Protein AF-A0A2C6L4N3-F1 (afdb_monomer)

InterPro domains:
  IPR008258 Transglycosylase SLT domain 1 [PF01464] (182-303)
  IPR011055 Duplicated hybrid motif [G3DSA:2.70.70.10] (320-445)
  IPR011055 Duplicated hybrid motif [SSF51261] (264-444)
  IPR016047 M23ase, beta-sheet core domain [PF01551] (345-440)
  IPR023346 Lysozyme-like domain superfamily [SSF53955] (172-316)
  IPR050570 Bacterial cell wall metabolism enzyme [PTHR21666] (114-444)

Sequence (445 aa):
MADYYGSDVKLINKWGDIYAPVLFKASQKPNKNLLQNESWLTKNLGQTADDLKPYFYYKKSRIIYHTEDGEDEIYEIYLLTEADTIRGHYIFEYEWVTEDKVTYEKLVNRRLIKKWDRLEEFLQKYLTLPNKKETTTARQMVFEAGQGFTAKKQWFEWLQNKFGSSYYWVSSAMVPAELKPYFLEAEEKYGIPWWFLAAVAMKESSFNPEASGFDGTGSFGLMQILPENWQKYSVILGFDPVADKDNPRAQILVGAYMLSSYGIRVDWESNKWREESLLMLVAYNAGAGKIGDRGTEEYVKKNYAEPIWEYAEQFKNPVIWPVPGYTTITSGFGMRVHSILGVEKFHYGIDIAAPEGAPVVSVSGGVAYAEYEEDGFGKYVIVKDGIYEYYYAHLSEIEIKDGQKVTPGTVIGRAGSTGRSTGSHLHLGIKPIGGNWIDPLQVLK

Foldseek 3Di:
DAAPVRPVVVQFDFLLLLQLVLLLLVLQDPDLCQVVPPVSSVVSSVVSCVLFGKDWDKDKWWKWFQDPVGDIDIDIGIHTQWMDGQQATKGWDWDWDDDPRIITTDTDDIDGPTGRPSVLVVCVVRPPAPDPVSSVVSSLSSVVSSVCVNVVHPSSVVSSCPPDDDDPPAALLQQPLVLQVLLVVLCVVQVDHSLLLQLQLCLQRSQQQQAFDDPPQGQGGSNSHGLVLLVPQLVVVPHDSPPCSSPSSSVSNSNSCQLSVLVQDAPPPDPCSLVSCLLSQLCSPVNNVCRVVPVSSVVCVPPPSVSSVSSSVNSVWQFADFFPPFDDWPDFFAWDQDPPPRDIDGQLFTWTDDAWFGFTWGRTWAFKAWDADAQPQGTWIWGCSNFKTKIWGQFPFAPDHGRDTHHTGHGGGTWHHGHPGPTTTTTIWMATVVGGTDTCVVVND

pLDDT: mean 82.53, std 15.8, range [28.36, 98.5]

Solvent-accessible surface area (backbone atoms only — not comparable to full-atom values): 23855 Å² total; per-residue (Å²): 140,64,34,74,86,48,64,55,72,78,55,55,81,52,70,14,63,36,50,28,55,46,41,53,49,45,33,77,43,94,57,91,56,47,85,75,33,62,70,58,41,54,53,44,44,52,50,40,40,66,76,54,56,57,46,79,42,70,44,84,50,52,40,37,38,58,45,96,88,71,62,66,48,77,44,82,42,34,41,58,39,36,37,46,26,53,76,22,32,37,42,44,41,68,45,82,45,73,58,95,53,38,36,33,68,43,80,75,47,78,46,77,79,43,73,28,54,62,40,48,53,50,45,61,74,66,38,97,58,96,45,70,69,51,46,54,50,53,53,51,51,26,53,54,38,8,49,24,50,67,71,69,43,84,47,67,64,61,49,68,47,72,73,61,84,76,101,76,87,60,40,44,25,73,51,54,74,88,50,48,65,40,33,48,52,32,18,75,74,52,76,49,56,34,30,49,54,49,13,46,17,42,71,57,28,68,67,31,39,84,31,67,49,85,85,77,72,56,14,30,16,24,48,44,46,37,56,73,56,40,59,55,42,28,48,76,72,72,41,50,64,72,84,38,59,66,34,58,55,53,34,46,41,39,43,42,48,55,52,46,71,72,72,64,76,55,55,80,87,50,98,51,28,65,73,47,40,43,58,42,49,33,24,68,76,72,34,64,90,43,62,89,39,65,72,57,48,55,49,37,41,70,76,50,42,50,62,28,51,55,34,16,61,29,32,59,51,71,61,44,80,40,36,81,96,43,83,51,68,78,40,67,52,41,82,39,71,31,92,88,76,78,41,81,40,76,34,62,19,33,32,33,49,33,58,67,67,38,59,26,25,33,33,48,48,28,42,28,36,70,50,77,34,73,89,45,48,9,35,28,37,41,35,39,28,59,43,37,38,39,36,44,19,14,22,68,44,75,66,62,53,73,72,34,76,42,45,49,66,36,66,45,26,17,18,9,46,30,35,71,52,97,55,44,18,34,37,38,27,27,22,43,70,97,56,64,67,41,57,40,71,78,67,73,107

Radius of gyration: 27.01 Å; Cα contacts (8 Å, |Δi|>4): 881; chains: 1; bounding box: 79×55×75 Å

Organism: NCBI:txid1383067

Nearest PDB structures (foldseek):
  6muk-assembly1_A  TM=8.679E-01  e=2.471E-09  Neisseria gonorrhoeae FA 1090
  3slu-assembly1_A  TM=8.690E-01  e=2.731E-09  Neisseria meningitidis ATCC 13091
  3slu-assembly2_B  TM=8.627E-01  e=3.335E-09  Neisseria meningitidis ATCC 13091
  4qpb-assembly1_A  TM=9.068E-01  e=3.490E-08  Staphylococcus simulans
  4rny-assembly1_A  TM=8.095E-01  e=2.216E-07  Helicobacter pylori 26695

Structure (mmCIF, N/CA/C/O backbone):
data_AF-A0A2C6L4N3-F1
#
_entry.id   AF-A0A2C6L4N3-F1
#
loop_
_atom_site.group_PDB
_atom_site.id
_atom_site.type_symbol
_atom_site.label_atom_id
_atom_site.label_alt_id
_atom_site.label_comp_id
_atom_site.label_asym_id
_atom_site.label_entity_id
_atom_site.label_seq_id
_atom_site.pdbx_PDB_ins_code
_atom_site.Cartn_x
_atom_site.Cartn_y
_atom_site.Cartn_z
_atom_site.occupancy
_atom_site.B_iso_or_equiv
_atom_site.auth_seq_id
_atom_site.auth_comp_id
_atom_site.auth_asym_id
_atom_site.auth_atom_id
_atom_site.pdbx_PDB_model_num
ATOM 1 N N . MET A 1 1 ? 23.765 13.898 -24.738 1.00 66.44 1 MET A N 1
ATOM 2 C CA . MET A 1 1 ? 24.658 12.733 -24.572 1.00 66.44 1 MET A CA 1
ATOM 3 C C . MET A 1 1 ? 23.878 11.712 -23.779 1.00 66.44 1 MET A C 1
ATOM 5 O O . MET A 1 1 ? 23.200 12.129 -22.848 1.00 66.44 1 MET A O 1
ATOM 9 N N . ALA A 1 2 ? 23.898 10.455 -24.203 1.00 78.50 2 ALA A N 1
ATOM 10 C CA . ALA A 1 2 ? 23.258 9.355 -23.497 1.00 78.50 2 ALA A CA 1
ATOM 11 C C . ALA A 1 2 ? 24.303 8.259 -23.302 1.00 78.50 2 ALA A C 1
ATOM 13 O O . ALA A 1 2 ? 25.109 8.021 -24.205 1.00 78.50 2 ALA A O 1
ATOM 14 N N . ASP A 1 3 ? 24.306 7.649 -22.126 1.00 87.12 3 ASP A N 1
ATOM 15 C CA . ASP A 1 3 ? 25.149 6.501 -21.823 1.00 87.12 3 ASP A CA 1
ATOM 16 C C . ASP A 1 3 ? 24.795 5.325 -22.735 1.00 87.12 3 ASP A C 1
ATOM 18 O O . ASP A 1 3 ? 23.624 4.962 -22.858 1.00 87.12 3 ASP A O 1
ATOM 22 N N . TYR A 1 4 ? 25.803 4.685 -23.326 1.00 86.75 4 TYR A N 1
ATOM 23 C CA . TYR A 1 4 ? 25.611 3.494 -24.155 1.00 86.75 4 TYR A CA 1
ATOM 24 C C . TYR A 1 4 ? 24.887 2.370 -23.397 1.00 86.75 4 TYR A C 1
ATOM 26 O O . TYR A 1 4 ? 24.051 1.674 -23.968 1.00 86.75 4 TYR A O 1
ATOM 34 N N . TYR A 1 5 ? 25.151 2.232 -22.093 1.00 82.50 5 TYR A N 1
ATOM 35 C CA . TYR A 1 5 ? 24.513 1.227 -21.238 1.00 82.50 5 TYR A CA 1
ATOM 36 C C . TYR A 1 5 ? 23.190 1.695 -20.602 1.00 82.50 5 TYR A C 1
ATOM 38 O O . TYR A 1 5 ? 22.555 0.929 -19.872 1.00 82.50 5 TYR A O 1
ATOM 46 N N . GLY A 1 6 ? 22.754 2.934 -20.858 1.00 81.94 6 GLY A N 1
ATOM 47 C CA . GLY A 1 6 ? 21.514 3.501 -20.319 1.00 81.94 6 GLY A CA 1
ATOM 48 C C . GLY A 1 6 ? 21.489 3.635 -18.791 1.00 81.94 6 GLY A C 1
ATOM 49 O O . GLY A 1 6 ? 20.414 3.632 -18.178 1.00 81.94 6 GLY A O 1
ATOM 50 N N . SER A 1 7 ? 22.657 3.705 -18.144 1.00 81.88 7 SER A N 1
ATOM 51 C CA . SER A 1 7 ? 22.767 3.839 -16.685 1.00 81.88 7 SER A CA 1
ATOM 52 C C . SER A 1 7 ? 22.272 5.200 -16.197 1.00 81.88 7 SER A C 1
ATOM 54 O O . SER A 1 7 ? 21.704 5.304 -15.109 1.00 81.88 7 SER A O 1
ATOM 56 N N . ASP A 1 8 ? 22.457 6.234 -17.014 1.00 85.56 8 ASP A N 1
ATOM 57 C CA . ASP A 1 8 ? 21.979 7.597 -16.793 1.00 85.56 8 ASP A CA 1
ATOM 58 C C . ASP A 1 8 ? 20.447 7.656 -16.716 1.00 85.56 8 ASP A C 1
ATOM 60 O O . ASP A 1 8 ? 19.910 8.212 -15.761 1.00 85.56 8 ASP A O 1
ATOM 64 N N . VAL A 1 9 ? 19.730 6.994 -17.631 1.00 81.62 9 VAL A N 1
ATOM 65 C CA . VAL A 1 9 ? 18.257 6.965 -17.687 1.00 81.62 9 VAL A CA 1
ATOM 66 C C . VAL A 1 9 ? 17.646 6.467 -16.376 1.00 81.62 9 VAL A C 1
ATOM 68 O O . VAL A 1 9 ? 16.656 7.021 -15.897 1.00 81.62 9 VAL A O 1
ATOM 71 N N . LYS A 1 10 ? 18.260 5.456 -15.751 1.00 78.69 10 LYS A N 1
ATOM 72 C CA . LYS A 1 10 ? 17.810 4.893 -14.464 1.00 78.69 10 LYS A CA 1
ATOM 73 C C . LYS A 1 10 ? 18.047 5.834 -13.277 1.00 78.69 10 LYS A C 1
ATOM 75 O O . LYS A 1 10 ? 17.458 5.642 -12.214 1.00 78.69 10 LYS A O 1
ATOM 80 N N . LEU A 1 11 ? 18.921 6.824 -13.440 1.00 84.50 11 LEU A N 1
ATOM 81 C CA . LEU A 1 11 ? 19.360 7.749 -12.399 1.00 84.50 11 LEU A CA 1
ATOM 82 C C . LEU A 1 11 ? 18.760 9.157 -12.539 1.00 84.50 11 LEU A C 1
ATOM 84 O O . LEU A 1 11 ? 18.946 9.985 -11.645 1.00 84.50 11 LEU A O 1
ATOM 88 N N . ILE A 1 12 ? 18.018 9.429 -13.616 1.00 86.38 12 ILE A N 1
ATOM 89 C CA . ILE A 1 12 ? 17.298 10.691 -13.806 1.00 86.38 12 ILE A CA 1
ATOM 90 C C . ILE A 1 12 ? 16.187 10.838 -12.755 1.00 86.38 12 ILE A C 1
ATOM 92 O O . ILE A 1 12 ? 15.504 9.880 -12.386 1.00 86.38 12 ILE A O 1
ATOM 96 N N . ASN A 1 13 ? 15.988 12.069 -12.281 1.00 83.75 13 ASN A N 1
ATOM 97 C CA . ASN A 1 13 ? 14.885 12.391 -11.382 1.00 83.75 13 ASN A CA 1
ATOM 98 C C . ASN A 1 13 ? 13.543 12.280 -12.106 1.00 83.75 13 ASN A C 1
ATOM 100 O O . ASN A 1 13 ? 13.348 12.833 -13.189 1.00 83.75 13 ASN A O 1
ATOM 104 N N . LYS A 1 14 ? 12.582 11.626 -11.461 1.00 80.81 14 LYS A N 1
ATOM 105 C C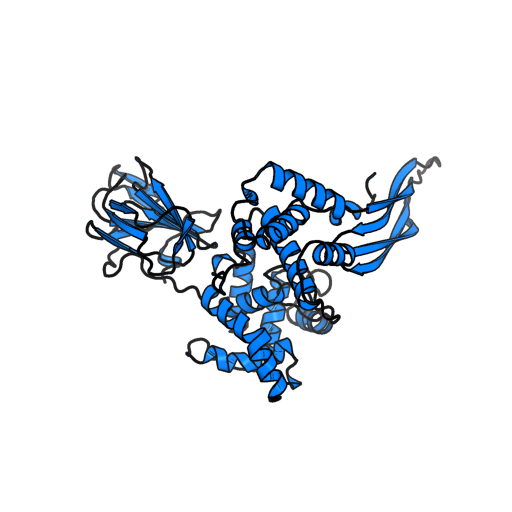A . LYS A 1 14 ? 11.181 11.632 -11.885 1.00 80.81 14 LYS A CA 1
ATOM 106 C C . LYS A 1 14 ? 10.510 12.910 -11.383 1.00 80.81 14 LYS A C 1
ATOM 108 O O . LYS A 1 14 ? 10.960 13.507 -10.409 1.00 80.81 14 LYS A O 1
ATOM 113 N N . TRP A 1 15 ? 9.387 13.309 -11.982 1.00 70.31 15 TRP A N 1
ATOM 114 C CA . TRP A 1 15 ? 8.635 14.475 -11.498 1.00 70.31 15 TRP A CA 1
ATOM 115 C C . TRP A 1 15 ? 8.272 14.359 -10.016 1.00 70.31 15 TRP A C 1
ATOM 117 O O . TRP A 1 15 ? 8.401 15.330 -9.277 1.00 70.31 15 TRP A O 1
ATOM 127 N N . GLY A 1 16 ? 7.914 13.162 -9.551 1.00 68.19 16 GLY A N 1
ATOM 128 C CA . GLY A 1 16 ? 7.649 12.934 -8.135 1.00 68.19 16 GLY A CA 1
ATOM 129 C C . GLY A 1 16 ? 8.839 13.233 -7.216 1.00 68.19 16 GLY A C 1
ATOM 130 O O . GLY A 1 16 ? 8.627 13.751 -6.122 1.00 68.19 16 GLY A O 1
ATOM 131 N N . ASP A 1 17 ? 10.072 13.001 -7.679 1.00 79.06 17 ASP A N 1
ATOM 132 C CA . ASP A 1 17 ? 11.297 13.300 -6.924 1.00 79.06 17 ASP A CA 1
ATOM 133 C C . ASP A 1 17 ? 11.487 14.820 -6.710 1.00 79.06 17 ASP A C 1
ATOM 135 O O . ASP A 1 17 ? 12.196 15.235 -5.797 1.00 79.06 17 ASP A O 1
ATOM 139 N N . ILE A 1 18 ? 10.839 15.656 -7.534 1.00 82.50 18 ILE A N 1
ATOM 140 C CA . ILE A 1 18 ? 10.858 17.126 -7.446 1.00 82.50 18 ILE A CA 1
ATOM 141 C C . ILE A 1 18 ? 9.619 17.663 -6.720 1.00 82.50 18 ILE A C 1
ATOM 143 O O . ILE A 1 18 ? 9.720 18.577 -5.902 1.00 82.50 18 ILE A O 1
ATOM 147 N N . TYR A 1 19 ? 8.444 17.091 -6.987 1.00 72.56 19 TYR A N 1
ATOM 148 C CA . TYR A 1 19 ? 7.189 17.521 -6.369 1.00 72.56 19 TYR A CA 1
ATOM 149 C C . TYR A 1 19 ? 7.135 17.195 -4.875 1.00 72.56 19 TYR A C 1
ATOM 151 O O . TYR A 1 19 ? 6.714 18.040 -4.084 1.00 72.56 19 TYR A O 1
ATOM 159 N N . ALA A 1 20 ? 7.576 16.002 -4.465 1.00 75.19 20 ALA A N 1
ATOM 160 C CA . ALA A 1 20 ? 7.476 15.575 -3.072 1.00 75.19 20 ALA A CA 1
ATOM 161 C C . ALA A 1 20 ? 8.205 16.518 -2.093 1.00 75.19 20 ALA A C 1
ATOM 163 O O . ALA A 1 20 ? 7.568 16.972 -1.138 1.00 75.19 20 ALA A O 1
ATOM 164 N N . PRO A 1 21 ? 9.471 16.922 -2.321 1.00 79.56 21 PRO A N 1
ATOM 165 C CA . PRO A 1 21 ? 10.143 17.876 -1.440 1.00 79.56 21 PRO A CA 1
ATOM 166 C C . PRO A 1 21 ? 9.466 19.255 -1.370 1.00 79.56 21 PRO A C 1
ATOM 168 O O . PRO A 1 21 ? 9.456 19.881 -0.307 1.00 79.56 21 PRO A O 1
ATOM 171 N N . VAL A 1 22 ? 8.859 19.731 -2.465 1.00 79.38 22 VAL A N 1
ATOM 172 C CA . VAL A 1 22 ? 8.103 20.999 -2.472 1.00 79.38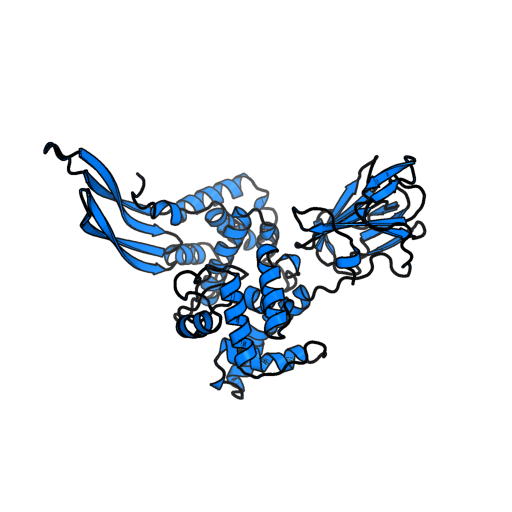 22 VAL A CA 1
ATOM 173 C C . VAL A 1 22 ? 6.857 20.903 -1.593 1.00 79.38 22 VAL A C 1
ATOM 175 O O . VAL A 1 22 ? 6.558 21.842 -0.852 1.00 79.38 22 VAL A O 1
ATOM 178 N N . LEU A 1 23 ? 6.168 19.759 -1.610 1.00 71.44 23 LEU A N 1
ATOM 179 C CA . LEU A 1 23 ? 5.036 19.500 -0.719 1.00 71.44 23 LEU A CA 1
ATOM 180 C C . LEU A 1 23 ? 5.471 19.473 0.746 1.00 71.44 23 LEU A C 1
ATOM 182 O O . LEU A 1 23 ? 4.836 20.122 1.576 1.00 71.44 23 LEU A O 1
ATOM 186 N N . PHE A 1 24 ? 6.591 18.813 1.058 1.00 71.94 24 PHE A N 1
ATOM 187 C CA . PHE A 1 24 ? 7.165 18.844 2.407 1.00 71.94 24 PHE A CA 1
ATOM 188 C C . PHE A 1 24 ? 7.450 20.272 2.864 1.00 71.94 24 PHE A C 1
ATOM 190 O O . PHE A 1 24 ? 7.026 20.679 3.948 1.00 71.94 24 PHE A O 1
ATOM 197 N N . LYS A 1 25 ? 8.092 21.071 2.011 1.00 76.06 25 LYS A N 1
ATOM 198 C CA . LYS A 1 25 ? 8.393 22.475 2.300 1.00 76.06 25 LYS A CA 1
ATOM 199 C C . LYS A 1 25 ? 7.128 23.310 2.525 1.00 76.06 25 LYS A C 1
ATOM 201 O O . LYS A 1 25 ? 7.126 24.169 3.405 1.00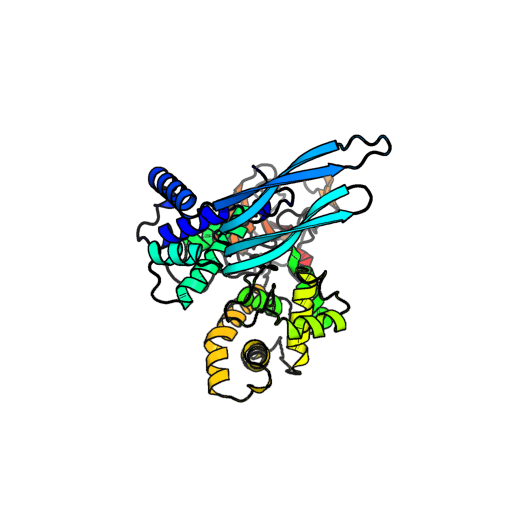 76.06 25 LYS A O 1
ATOM 206 N N . ALA A 1 26 ? 6.062 23.065 1.759 1.00 72.56 26 ALA A N 1
ATOM 207 C CA . ALA A 1 26 ? 4.769 23.725 1.945 1.00 72.56 26 ALA A CA 1
ATOM 208 C C . ALA A 1 26 ? 4.122 23.336 3.282 1.00 72.56 26 ALA A C 1
ATOM 210 O O . ALA A 1 26 ? 3.647 24.207 4.007 1.00 72.56 26 ALA A O 1
ATOM 211 N N . SER A 1 27 ? 4.155 22.047 3.629 1.00 67.06 27 SER A N 1
ATOM 212 C CA . SER A 1 27 ? 3.510 21.507 4.831 1.00 67.06 27 SER A CA 1
ATOM 213 C C . SER A 1 27 ? 4.101 22.054 6.141 1.00 67.06 27 SER A C 1
ATOM 215 O O . SER A 1 27 ? 3.385 22.189 7.126 1.00 67.06 27 SER A O 1
ATOM 217 N N . GLN A 1 28 ? 5.377 22.458 6.147 1.00 68.50 28 GLN A N 1
ATOM 218 C CA . GLN A 1 28 ? 6.029 23.086 7.307 1.00 68.50 28 GLN A CA 1
ATOM 219 C C . GLN A 1 28 ? 5.644 24.555 7.527 1.00 68.50 28 GLN A C 1
ATOM 221 O O . GLN A 1 28 ? 6.091 25.183 8.490 1.00 68.50 28 GLN A O 1
ATOM 226 N N . LYS A 1 29 ? 4.865 25.152 6.623 1.00 69.38 29 LYS A N 1
ATOM 227 C CA . LYS A 1 29 ? 4.443 26.548 6.731 1.00 69.38 29 LYS A CA 1
ATOM 228 C C . LYS A 1 29 ? 3.005 26.621 7.253 1.00 69.38 29 LYS A C 1
ATOM 230 O O . LYS A 1 29 ? 2.157 25.844 6.834 1.00 69.38 29 LYS A O 1
ATOM 235 N N . PRO A 1 30 ? 2.678 27.611 8.099 1.00 54.69 30 PRO A N 1
ATOM 236 C CA . PRO A 1 30 ? 1.342 27.748 8.686 1.00 54.69 30 PRO A CA 1
ATOM 237 C C . PRO A 1 30 ? 0.236 28.123 7.678 1.00 54.69 30 PRO A C 1
ATOM 239 O O . PRO A 1 30 ? -0.941 28.118 8.031 1.00 54.69 30 PRO A O 1
ATOM 242 N N . ASN A 1 31 ? 0.580 28.461 6.429 1.00 64.62 31 ASN A N 1
ATOM 243 C CA . ASN A 1 31 ? -0.382 28.871 5.408 1.00 64.62 31 ASN A CA 1
ATOM 244 C C . ASN A 1 31 ? -0.838 27.674 4.553 1.00 64.62 31 ASN A C 1
ATOM 246 O O . ASN A 1 31 ? -0.095 27.201 3.693 1.00 64.62 31 ASN A O 1
ATOM 250 N N . LYS A 1 32 ? -2.088 27.238 4.751 1.00 55.03 32 LYS A N 1
ATOM 251 C CA . LYS A 1 32 ? -2.690 26.067 4.087 1.00 55.03 32 LYS A CA 1
ATOM 252 C C . LYS A 1 32 ? -2.929 26.225 2.576 1.00 55.03 32 LYS A C 1
ATOM 254 O O . LYS A 1 32 ? -3.188 25.229 1.912 1.00 55.03 32 LYS A O 1
ATOM 259 N N . ASN A 1 33 ? -2.778 27.428 2.014 1.00 65.69 33 ASN A N 1
ATOM 260 C CA . ASN A 1 33 ? -3.075 27.698 0.599 1.00 65.69 33 ASN A CA 1
ATOM 261 C C . ASN A 1 33 ? -1.821 27.866 -0.279 1.00 65.69 33 ASN A C 1
ATOM 263 O O . ASN A 1 33 ? -1.934 28.260 -1.437 1.00 65.69 33 ASN A O 1
ATOM 267 N N . LEU A 1 34 ? -0.611 27.580 0.225 1.00 69.75 34 LEU A N 1
ATOM 268 C CA . LEU A 1 34 ? 0.625 27.744 -0.562 1.00 69.75 34 LEU A CA 1
ATOM 269 C C . LEU A 1 34 ? 0.638 26.916 -1.852 1.00 69.75 34 LEU A C 1
ATOM 271 O O . LEU A 1 34 ? 1.156 27.375 -2.863 1.00 69.75 34 LEU A O 1
ATOM 275 N N . LEU A 1 35 ? 0.032 25.730 -1.829 1.00 66.25 35 LEU A N 1
ATOM 276 C CA . LEU A 1 35 ? -0.063 24.858 -3.003 1.00 66.25 35 LEU A CA 1
ATOM 277 C C . LEU A 1 35 ? -1.092 25.342 -4.033 1.00 66.25 35 LEU A C 1
ATOM 279 O O . LEU A 1 35 ? -1.017 24.941 -5.187 1.00 66.25 35 LEU A O 1
ATOM 283 N N . GLN A 1 36 ? -2.009 26.227 -3.633 1.00 68.81 36 GLN A N 1
ATOM 284 C CA . GLN A 1 36 ? -2.952 26.908 -4.527 1.00 68.81 36 GLN A CA 1
ATOM 285 C C . GLN A 1 36 ? -2.368 28.221 -5.080 1.00 68.81 36 GLN A C 1
ATOM 287 O O . GLN A 1 36 ? -2.953 28.842 -5.960 1.00 68.81 36 GLN A O 1
ATOM 292 N N . ASN A 1 37 ? -1.211 28.664 -4.573 1.00 78.81 37 ASN A N 1
ATOM 293 C CA . ASN A 1 37 ? -0.510 29.836 -5.077 1.00 78.81 37 ASN A CA 1
ATOM 294 C C . ASN A 1 37 ? 0.449 29.422 -6.202 1.00 78.81 37 ASN A C 1
ATOM 296 O O . ASN A 1 37 ? 1.573 28.983 -5.947 1.00 78.81 37 ASN A O 1
ATOM 300 N N . GLU A 1 38 ? 0.015 29.600 -7.450 1.00 73.56 38 GLU A N 1
ATOM 301 C CA . GLU A 1 38 ? 0.774 29.204 -8.645 1.00 73.56 38 GLU A CA 1
ATOM 302 C C . GLU A 1 38 ? 2.180 29.815 -8.709 1.00 73.56 38 GLU A C 1
ATOM 304 O O . GLU A 1 38 ? 3.135 29.135 -9.087 1.00 73.56 38 GLU A O 1
ATOM 309 N N . SER A 1 39 ? 2.338 31.076 -8.298 1.00 82.81 39 SER A N 1
ATOM 310 C CA . SER A 1 39 ? 3.635 31.766 -8.304 1.00 82.81 39 SER A CA 1
ATOM 311 C C . SER A 1 39 ? 4.605 31.146 -7.296 1.00 82.81 39 SER A C 1
ATOM 313 O O . SER A 1 39 ? 5.764 30.866 -7.616 1.00 82.81 39 SER A O 1
ATOM 315 N N . TRP A 1 40 ? 4.121 30.859 -6.083 1.00 85.44 40 TRP A N 1
ATOM 316 C CA . TRP A 1 40 ? 4.916 30.172 -5.068 1.00 85.44 40 TRP A CA 1
ATOM 317 C C . TRP A 1 40 ? 5.286 28.758 -5.522 1.00 85.44 40 TRP A C 1
ATOM 319 O O . TRP A 1 40 ? 6.455 28.376 -5.424 1.00 85.44 40 TRP A O 1
ATOM 329 N N . LEU A 1 41 ? 4.317 28.002 -6.042 1.00 73.31 41 LEU A N 1
ATOM 330 C CA . LEU A 1 41 ? 4.514 26.623 -6.474 1.00 73.31 41 LEU A CA 1
ATOM 331 C C . LEU A 1 41 ? 5.526 26.541 -7.621 1.00 73.31 41 LEU A C 1
ATOM 333 O O . LEU A 1 41 ? 6.501 25.801 -7.517 1.00 73.31 41 LEU A O 1
ATOM 337 N N . THR A 1 42 ? 5.356 27.362 -8.659 1.00 74.00 42 THR A N 1
ATOM 338 C CA . THR A 1 42 ? 6.261 27.418 -9.818 1.00 74.00 42 THR A CA 1
ATOM 339 C C . THR A 1 42 ? 7.686 27.757 -9.393 1.00 74.00 42 THR A C 1
ATOM 341 O O . THR A 1 42 ? 8.632 27.073 -9.782 1.00 74.00 42 THR A O 1
ATOM 344 N N . LYS A 1 43 ? 7.854 28.768 -8.529 1.00 86.69 43 LYS A N 1
ATOM 345 C CA . LYS A 1 43 ? 9.172 29.158 -8.016 1.00 86.69 43 LYS A CA 1
ATOM 346 C C . LYS A 1 43 ? 9.846 28.027 -7.239 1.00 86.69 43 LYS A C 1
ATOM 348 O O . LYS A 1 43 ? 11.039 27.796 -7.415 1.00 86.69 43 LYS A O 1
ATOM 353 N N . ASN A 1 44 ? 9.109 27.345 -6.363 1.00 83.50 44 ASN A N 1
ATOM 354 C CA . ASN A 1 44 ? 9.685 26.289 -5.532 1.00 83.50 44 ASN A CA 1
ATOM 355 C C . ASN A 1 44 ? 9.951 25.011 -6.332 1.00 83.50 44 ASN A C 1
ATOM 357 O O . ASN A 1 44 ? 10.984 24.396 -6.104 1.00 83.50 44 ASN A O 1
ATOM 361 N N . LEU A 1 45 ? 9.101 24.653 -7.298 1.00 78.50 45 LEU A N 1
ATOM 362 C CA . LEU A 1 45 ? 9.376 23.551 -8.225 1.00 78.50 45 LEU A CA 1
ATOM 363 C C . LEU A 1 45 ? 10.630 23.821 -9.053 1.00 78.50 45 LEU A C 1
ATOM 365 O O . LEU A 1 45 ? 11.490 22.950 -9.129 1.00 78.50 45 LEU A O 1
ATOM 369 N N . GLY A 1 46 ? 10.769 25.029 -9.609 1.00 79.62 46 GLY A N 1
ATOM 370 C CA . GLY A 1 46 ? 11.970 25.429 -10.342 1.00 79.62 46 GLY A CA 1
ATOM 371 C C . GLY A 1 46 ? 13.225 25.356 -9.472 1.00 79.62 46 GLY A C 1
ATOM 372 O O . GLY A 1 46 ? 14.196 24.707 -9.847 1.00 79.62 46 GLY A O 1
ATOM 373 N N . GLN A 1 47 ? 13.176 25.930 -8.265 1.00 89.81 47 GLN A N 1
ATOM 374 C CA . GLN A 1 47 ? 14.300 25.884 -7.327 1.00 89.81 47 GLN A CA 1
ATOM 375 C C . GLN A 1 47 ? 14.665 24.447 -6.928 1.00 89.81 47 GLN A C 1
ATOM 377 O O . GLN A 1 47 ? 15.838 24.093 -6.917 1.00 89.81 47 GLN A O 1
ATOM 382 N N . THR A 1 48 ? 13.681 23.606 -6.602 1.00 87.38 48 THR A N 1
ATOM 383 C CA . THR A 1 48 ? 13.927 22.209 -6.224 1.00 87.38 48 THR A CA 1
ATOM 384 C C . THR A 1 48 ? 14.456 21.393 -7.399 1.00 87.38 48 THR A C 1
ATOM 386 O O . THR A 1 48 ? 15.364 20.590 -7.205 1.00 87.38 48 THR A O 1
ATOM 389 N N . ALA A 1 49 ? 13.953 21.618 -8.616 1.00 84.62 49 ALA A N 1
ATOM 390 C CA . ALA A 1 49 ? 14.497 20.997 -9.819 1.00 84.62 49 ALA A CA 1
ATOM 391 C C . ALA A 1 49 ? 15.969 21.376 -10.021 1.00 84.62 49 ALA A C 1
ATOM 393 O O . ALA A 1 49 ? 16.791 20.497 -10.265 1.00 84.62 49 ALA A O 1
ATOM 394 N N . ASP A 1 50 ? 16.316 22.652 -9.854 1.00 89.44 50 ASP A N 1
ATOM 395 C CA . ASP A 1 50 ? 17.694 23.125 -9.978 1.00 89.44 50 ASP A CA 1
ATOM 396 C C . ASP A 1 50 ? 18.619 22.579 -8.889 1.00 89.44 50 ASP A C 1
ATOM 398 O O . ASP A 1 50 ? 19.737 22.157 -9.190 1.00 89.44 50 ASP A O 1
ATOM 402 N N . ASP A 1 51 ? 18.152 22.547 -7.642 1.00 89.81 51 ASP A N 1
ATOM 403 C CA . ASP A 1 51 ? 18.931 22.058 -6.505 1.00 89.81 51 ASP A CA 1
ATOM 404 C C . ASP A 1 51 ? 19.156 20.537 -6.578 1.00 89.81 51 ASP A C 1
ATOM 406 O O . ASP A 1 51 ? 20.216 20.052 -6.175 1.00 89.81 51 ASP A O 1
ATOM 410 N N . LEU A 1 52 ? 18.193 19.775 -7.115 1.00 90.44 52 LEU A N 1
ATOM 411 C CA . LEU A 1 52 ? 18.220 18.307 -7.136 1.00 90.44 52 LEU A CA 1
ATOM 412 C C . LEU A 1 52 ? 18.605 17.692 -8.489 1.00 90.44 52 LEU A C 1
ATOM 414 O O . LEU A 1 52 ? 18.778 16.473 -8.548 1.00 90.44 52 LEU A O 1
ATOM 418 N N . LYS A 1 53 ? 18.749 18.475 -9.570 1.00 90.81 53 LYS A N 1
ATOM 419 C CA . LYS A 1 53 ? 19.055 17.941 -10.914 1.00 90.81 53 LYS A CA 1
ATOM 420 C C . LYS A 1 53 ? 20.301 17.053 -10.907 1.00 90.81 53 LYS A C 1
ATOM 422 O O . LYS A 1 53 ? 21.321 17.476 -10.367 1.00 90.81 53 LYS A O 1
ATOM 427 N N . PRO A 1 54 ? 20.268 15.851 -11.491 1.00 93.44 54 PRO A N 1
ATOM 428 C CA . PRO A 1 54 ? 21.432 14.975 -11.509 1.00 93.44 54 PRO A CA 1
ATOM 429 C C . PRO A 1 54 ? 22.564 15.575 -12.355 1.00 93.44 54 PRO A C 1
ATOM 431 O O . PRO A 1 54 ? 22.306 16.238 -13.362 1.00 93.44 54 PRO A O 1
ATOM 434 N N . TYR A 1 55 ? 23.808 15.315 -11.960 1.00 94.81 55 TYR A N 1
ATOM 435 C CA . TYR A 1 55 ? 24.993 15.616 -12.760 1.00 94.81 55 TYR A CA 1
ATOM 436 C C . TYR A 1 55 ? 25.565 14.317 -13.312 1.00 94.81 55 TYR A C 1
ATOM 438 O O . TYR A 1 55 ? 25.801 13.373 -12.562 1.00 94.81 55 TYR A O 1
ATOM 446 N N . PHE A 1 56 ? 25.776 14.279 -14.624 1.00 96.50 56 PHE A N 1
ATOM 447 C CA . PHE A 1 56 ? 26.307 13.121 -15.330 1.00 96.50 56 PHE A CA 1
ATOM 448 C C . PHE A 1 56 ? 27.556 13.524 -16.105 1.00 96.50 56 PHE A C 1
ATOM 450 O O . PHE A 1 56 ? 27.533 14.500 -16.858 1.00 96.50 56 PHE A O 1
ATOM 457 N N . TYR A 1 57 ? 28.621 12.751 -15.938 1.00 96.94 57 TYR A N 1
ATOM 458 C CA . TYR A 1 57 ? 29.892 12.952 -16.620 1.00 96.94 57 TYR A CA 1
ATOM 459 C C . TYR A 1 57 ? 30.148 11.776 -17.547 1.00 96.94 57 TYR A C 1
ATOM 461 O O . TYR A 1 57 ? 30.005 10.621 -17.149 1.00 96.94 57 TYR A O 1
ATOM 469 N N . TYR A 1 58 ? 30.524 12.082 -18.784 1.00 96.81 58 TYR A N 1
ATOM 470 C CA . TYR A 1 58 ? 30.699 11.091 -19.836 1.00 96.81 58 TYR A CA 1
ATOM 471 C C . TYR A 1 58 ? 32.116 11.151 -20.389 1.00 96.81 58 TYR A C 1
ATOM 473 O O . TYR A 1 58 ? 32.678 12.237 -20.552 1.00 96.81 58 TYR A O 1
ATOM 481 N N . LYS A 1 59 ? 32.649 9.992 -20.772 1.00 96.44 59 LYS A N 1
ATOM 482 C CA . LYS A 1 59 ? 33.790 9.897 -21.685 1.00 96.44 59 LYS A CA 1
ATOM 483 C C . LYS A 1 59 ? 33.324 9.443 -23.064 1.00 96.44 59 LYS A C 1
ATOM 485 O O . LYS A 1 59 ? 32.363 8.686 -23.193 1.00 96.44 59 LYS A O 1
ATOM 490 N N . LYS A 1 60 ? 34.027 9.900 -24.095 1.00 97.06 60 LYS A N 1
ATOM 491 C CA . LYS A 1 60 ? 33.858 9.420 -25.467 1.00 97.06 60 LYS A CA 1
ATOM 492 C C . LYS A 1 60 ? 34.564 8.070 -25.620 1.00 97.06 60 LYS A C 1
ATOM 494 O O . LYS A 1 60 ? 35.679 7.914 -25.127 1.00 97.06 60 LYS A O 1
ATOM 499 N N . SER A 1 61 ? 33.929 7.124 -26.299 1.00 96.44 61 SER A N 1
ATOM 500 C CA . SER A 1 61 ? 34.476 5.801 -26.609 1.00 96.44 61 SER A CA 1
ATOM 501 C C . SER A 1 61 ? 33.999 5.329 -27.988 1.00 96.44 61 SER A C 1
ATOM 503 O O . SER A 1 61 ? 33.418 6.107 -28.751 1.00 96.44 61 SER A O 1
ATOM 505 N N . ARG A 1 62 ? 34.289 4.076 -28.345 1.00 96.06 62 ARG A N 1
ATOM 506 C CA . ARG A 1 62 ? 33.936 3.487 -29.639 1.00 96.06 62 ARG A CA 1
ATOM 507 C C . ARG A 1 62 ? 33.631 1.994 -29.543 1.00 96.06 62 ARG A C 1
ATOM 509 O O . ARG A 1 62 ? 34.208 1.295 -28.715 1.00 96.06 62 ARG A O 1
ATOM 516 N N . ILE A 1 63 ? 32.774 1.531 -30.442 1.00 94.50 63 ILE A N 1
ATOM 517 C CA . ILE A 1 63 ? 32.589 0.120 -30.783 1.00 94.50 63 ILE A CA 1
ATOM 518 C C . ILE A 1 63 ? 33.275 -0.101 -32.122 1.00 94.50 63 ILE A C 1
ATOM 520 O O . ILE A 1 63 ? 33.083 0.688 -33.046 1.00 94.50 63 ILE A O 1
ATOM 524 N N . ILE A 1 64 ? 34.081 -1.148 -32.210 1.00 96.06 64 ILE A N 1
ATOM 525 C CA . ILE A 1 64 ? 34.809 -1.529 -33.415 1.00 96.06 64 ILE A CA 1
ATOM 526 C C . ILE A 1 64 ? 34.277 -2.891 -33.846 1.00 96.06 64 ILE A C 1
ATOM 528 O O . ILE A 1 64 ? 34.407 -3.857 -33.097 1.00 96.06 64 ILE A O 1
ATOM 532 N N . TYR A 1 65 ? 33.654 -2.963 -35.017 1.00 94.12 65 TYR A N 1
ATOM 533 C CA . TYR A 1 65 ? 33.219 -4.213 -35.629 1.00 94.12 65 TYR A CA 1
ATOM 534 C C . TYR A 1 65 ? 34.234 -4.632 -36.694 1.00 94.12 65 TYR A C 1
ATOM 536 O O . TYR A 1 65 ? 34.448 -3.919 -37.673 1.00 94.12 65 TYR A O 1
ATOM 544 N N . HIS A 1 66 ? 34.855 -5.788 -36.494 1.00 91.94 66 HIS A N 1
ATOM 545 C CA . HIS A 1 66 ? 35.879 -6.346 -37.365 1.00 91.94 66 HIS A CA 1
ATOM 546 C C . HIS A 1 66 ? 35.227 -7.111 -38.521 1.00 91.94 66 HIS A C 1
ATOM 548 O O . HIS A 1 66 ? 34.660 -8.192 -38.331 1.00 91.94 66 HIS A O 1
ATOM 554 N N . THR A 1 67 ? 35.287 -6.544 -39.726 1.00 87.50 67 THR A N 1
ATOM 555 C CA . THR A 1 67 ? 34.746 -7.173 -40.941 1.00 87.50 67 THR A CA 1
ATOM 556 C C . THR A 1 67 ? 35.715 -8.218 -41.504 1.00 87.50 67 THR A C 1
ATOM 558 O O . THR A 1 67 ? 36.912 -8.207 -41.215 1.00 87.50 67 THR A O 1
ATOM 561 N N . GLU A 1 68 ? 35.208 -9.154 -42.313 1.00 81.94 68 GLU A N 1
ATOM 562 C CA . GLU A 1 68 ? 36.053 -10.179 -42.956 1.00 81.94 68 GLU A CA 1
ATOM 563 C C . GLU A 1 68 ? 36.974 -9.591 -44.034 1.00 81.94 68 GLU A C 1
ATOM 565 O O . GLU A 1 68 ? 38.034 -10.153 -44.308 1.00 81.94 68 GLU A O 1
ATOM 570 N N . ASP A 1 69 ? 36.603 -8.431 -44.578 1.00 82.25 69 ASP A N 1
ATOM 571 C CA . ASP A 1 69 ? 37.311 -7.747 -45.661 1.00 82.25 69 ASP A CA 1
ATOM 572 C C . ASP A 1 69 ? 38.452 -6.841 -45.148 1.00 82.25 69 ASP A C 1
ATOM 574 O O . ASP A 1 69 ? 39.203 -6.270 -45.940 1.00 82.25 69 ASP A O 1
ATOM 578 N N . GLY A 1 70 ? 38.621 -6.734 -43.821 1.00 77.81 70 GLY A N 1
ATOM 579 C CA . GLY A 1 70 ? 39.719 -6.014 -43.167 1.00 77.81 70 GLY A CA 1
ATOM 580 C C . GLY A 1 70 ? 39.487 -4.516 -42.937 1.00 77.81 70 GLY A C 1
ATOM 581 O O . GLY A 1 70 ? 40.379 -3.846 -42.415 1.00 77.81 70 GLY A O 1
ATOM 582 N N . GLU A 1 71 ? 38.313 -3.985 -43.288 1.00 85.81 71 GLU A N 1
ATOM 583 C CA . GLU A 1 71 ? 37.908 -2.610 -42.972 1.00 85.81 71 GLU A CA 1
ATOM 584 C C . GLU A 1 71 ? 36.988 -2.596 -41.745 1.00 85.81 71 GLU A C 1
ATOM 586 O O . GLU A 1 71 ? 35.823 -2.988 -41.818 1.00 85.81 71 GLU A O 1
ATOM 591 N N . ASP A 1 72 ? 37.511 -2.163 -40.598 1.00 92.94 72 ASP A N 1
ATOM 592 C CA . ASP A 1 72 ? 36.732 -2.065 -39.361 1.00 92.94 72 ASP A CA 1
ATOM 593 C C . ASP A 1 72 ? 35.630 -0.997 -39.463 1.00 92.94 72 ASP A C 1
ATOM 595 O O . ASP A 1 72 ? 35.889 0.158 -39.817 1.00 92.94 72 ASP A O 1
ATOM 599 N N . GLU A 1 73 ? 34.413 -1.339 -39.039 1.00 93.31 73 GLU A N 1
ATOM 600 C CA . GLU A 1 73 ? 33.352 -0.353 -38.830 1.00 93.31 73 GLU A CA 1
ATOM 601 C C . GLU A 1 73 ? 33.453 0.228 -37.414 1.00 93.31 73 GLU A C 1
ATOM 603 O O . GLU A 1 73 ? 33.445 -0.505 -36.422 1.00 93.31 73 GLU A O 1
ATOM 608 N N . ILE A 1 74 ? 33.535 1.558 -37.300 1.00 94.56 74 ILE A N 1
ATOM 609 C CA . ILE A 1 74 ? 33.707 2.248 -36.015 1.00 94.56 74 ILE A CA 1
ATOM 610 C C . ILE A 1 74 ? 32.468 3.077 -35.687 1.00 94.56 74 ILE A C 1
ATOM 612 O O . ILE A 1 74 ? 32.125 4.020 -36.399 1.00 94.56 74 ILE A O 1
ATOM 616 N N . TYR A 1 75 ? 31.859 2.784 -34.542 1.00 94.25 75 TYR A N 1
ATOM 617 C CA . TYR A 1 75 ? 30.703 3.500 -34.015 1.00 94.25 75 TYR A CA 1
ATOM 618 C C . TYR A 1 75 ? 31.098 4.285 -32.768 1.00 94.25 75 TYR A C 1
ATOM 620 O O . TYR A 1 75 ? 31.604 3.724 -31.799 1.00 94.25 75 TYR A O 1
ATOM 628 N N . GLU A 1 76 ? 30.869 5.594 -32.780 1.00 95.81 76 GLU A N 1
ATOM 629 C CA . GLU A 1 76 ? 31.132 6.461 -31.633 1.00 95.81 76 GLU A CA 1
ATOM 630 C C . GLU A 1 76 ? 30.055 6.302 -30.557 1.00 95.81 76 GLU A C 1
ATOM 632 O O . GLU A 1 76 ? 28.860 6.367 -30.848 1.00 95.81 76 GLU A O 1
ATOM 637 N N . ILE A 1 77 ? 30.481 6.141 -29.304 1.00 94.50 77 ILE A N 1
ATOM 638 C CA . ILE A 1 77 ? 29.586 6.017 -28.150 1.00 94.50 77 ILE A CA 1
ATOM 639 C C . ILE A 1 77 ? 30.039 6.915 -26.996 1.00 94.50 77 ILE A C 1
ATOM 641 O O . ILE A 1 77 ? 31.189 7.356 -26.932 1.00 94.50 77 ILE A O 1
ATOM 645 N N . TYR A 1 78 ? 29.136 7.161 -26.049 1.00 95.31 78 TYR A N 1
ATOM 646 C CA . TYR A 1 78 ? 29.441 7.839 -24.792 1.00 95.31 78 TYR A CA 1
ATOM 647 C C . TYR A 1 78 ? 29.232 6.876 -23.633 1.00 95.31 78 TYR A C 1
ATOM 649 O O . TYR A 1 78 ? 28.251 6.139 -23.602 1.00 95.31 78 TYR A O 1
ATOM 657 N N . LEU A 1 79 ? 30.153 6.904 -22.679 1.00 94.81 79 LEU A N 1
ATOM 658 C CA . LEU A 1 79 ? 30.123 6.061 -21.493 1.00 94.81 79 LEU A CA 1
ATOM 659 C C . LEU A 1 79 ? 30.035 6.948 -20.264 1.00 94.81 79 LEU A C 1
ATOM 661 O O . LEU A 1 79 ? 30.871 7.837 -20.083 1.00 94.81 79 LEU A O 1
ATOM 665 N N . LEU A 1 80 ? 29.029 6.720 -19.428 1.00 96.56 80 LEU A N 1
ATOM 666 C CA . LEU A 1 80 ? 28.874 7.414 -18.155 1.00 96.56 80 LEU A CA 1
ATOM 667 C C . LEU A 1 80 ? 30.020 7.015 -17.226 1.00 96.56 80 LEU A C 1
ATOM 669 O O . LEU A 1 80 ? 30.154 5.838 -16.924 1.00 96.56 80 LEU A O 1
ATOM 673 N N . THR A 1 81 ? 30.838 7.958 -16.765 1.00 96.81 81 THR A N 1
ATOM 674 C CA . THR A 1 81 ? 31.963 7.696 -15.845 1.00 96.81 81 THR A CA 1
ATOM 675 C C . THR A 1 81 ? 31.625 8.043 -14.405 1.00 96.81 81 THR A C 1
ATOM 677 O O . THR A 1 81 ? 32.142 7.426 -13.476 1.00 96.81 81 THR A O 1
ATOM 680 N N . GLU A 1 82 ? 30.744 9.021 -14.208 1.00 97.44 82 GLU A N 1
ATOM 681 C CA . GLU A 1 82 ? 30.350 9.500 -12.890 1.00 97.44 82 GLU A CA 1
ATOM 682 C C . GLU A 1 82 ? 28.923 10.049 -12.920 1.00 97.44 82 GLU A C 1
ATOM 684 O O . GLU A 1 82 ? 28.514 10.701 -13.885 1.00 97.44 82 GLU A O 1
ATOM 689 N N . ALA A 1 83 ? 28.168 9.789 -11.853 1.00 96.06 83 ALA A N 1
ATOM 690 C CA . ALA A 1 83 ? 26.831 10.334 -11.663 1.00 96.06 83 ALA A CA 1
ATOM 691 C C . ALA A 1 83 ? 26.636 10.816 -10.224 1.00 96.06 83 ALA A C 1
ATOM 693 O O . ALA A 1 83 ? 26.703 10.009 -9.299 1.00 96.06 83 ALA A O 1
ATOM 694 N N . ASP A 1 84 ? 26.337 12.099 -10.039 1.00 94.75 84 ASP A N 1
ATOM 695 C CA . ASP A 1 84 ? 25.963 12.677 -8.746 1.00 94.75 84 ASP A CA 1
ATOM 696 C C . ASP A 1 84 ? 24.467 13.022 -8.725 1.00 94.75 84 ASP A C 1
ATOM 698 O O . ASP A 1 84 ? 23.981 13.916 -9.429 1.00 94.75 84 ASP A O 1
ATOM 702 N N . THR A 1 85 ? 23.709 12.265 -7.933 1.00 93.56 85 THR A N 1
ATOM 703 C CA . THR A 1 85 ? 22.242 12.257 -7.948 1.00 93.56 85 THR A CA 1
ATOM 704 C C . THR A 1 85 ? 21.662 12.211 -6.540 1.00 93.56 85 THR A C 1
ATOM 706 O O . THR A 1 85 ? 22.339 11.875 -5.571 1.00 93.56 85 THR A O 1
ATOM 709 N N . ILE A 1 86 ? 20.350 12.427 -6.420 1.00 90.56 86 ILE A N 1
ATOM 710 C CA . ILE A 1 86 ? 19.631 12.259 -5.146 1.00 90.56 86 ILE A CA 1
ATOM 711 C C . ILE A 1 86 ? 19.651 10.813 -4.615 1.00 90.56 86 ILE A C 1
ATOM 713 O O . ILE A 1 86 ? 19.405 10.584 -3.433 1.00 90.56 86 ILE A O 1
ATOM 717 N N . ARG A 1 87 ? 19.934 9.825 -5.477 1.00 86.19 87 ARG A N 1
ATOM 718 C CA . ARG A 1 87 ? 20.032 8.397 -5.120 1.00 86.19 87 ARG A CA 1
ATOM 719 C C . ARG A 1 87 ? 21.431 8.032 -4.617 1.00 86.19 87 ARG A C 1
ATOM 721 O O . ARG A 1 87 ? 21.583 7.074 -3.859 1.00 86.19 87 ARG A O 1
ATOM 728 N N . GLY A 1 88 ? 22.429 8.830 -4.980 1.00 88.31 88 GLY A N 1
ATOM 729 C CA . GLY A 1 88 ? 23.815 8.673 -4.573 1.00 88.31 88 GLY A CA 1
ATOM 730 C C . GLY A 1 88 ? 24.801 9.186 -5.616 1.00 88.31 88 GLY A C 1
ATOM 731 O O . GLY A 1 88 ? 24.418 9.581 -6.723 1.00 88.31 88 GLY A O 1
ATOM 732 N N . HIS A 1 89 ? 26.072 9.131 -5.230 1.00 93.06 89 HIS A N 1
ATOM 733 C CA . HIS A 1 89 ? 27.235 9.444 -6.048 1.00 93.06 89 HIS A CA 1
ATOM 734 C C . HIS A 1 89 ? 27.890 8.149 -6.529 1.00 93.06 89 HIS A C 1
ATOM 736 O O . HIS A 1 89 ? 28.321 7.328 -5.715 1.00 93.06 89 HIS A O 1
ATOM 742 N N . TYR A 1 90 ? 27.929 7.950 -7.842 1.00 92.94 90 TYR A N 1
ATOM 743 C CA . TYR A 1 90 ? 28.371 6.720 -8.490 1.00 92.94 90 TYR A CA 1
ATOM 744 C C . TYR A 1 90 ? 29.592 6.960 -9.375 1.00 92.94 90 TYR A C 1
ATOM 746 O O . TYR A 1 90 ? 29.631 7.952 -10.098 1.00 92.94 90 TYR A O 1
ATOM 754 N N . ILE A 1 91 ? 30.525 6.008 -9.372 1.00 96.50 91 ILE A N 1
ATOM 755 C CA . ILE A 1 91 ? 31.662 5.920 -10.297 1.00 96.50 91 ILE A CA 1
ATOM 756 C C . ILE A 1 91 ? 31.528 4.641 -11.122 1.00 96.50 91 ILE A C 1
ATOM 758 O O . ILE A 1 91 ? 31.225 3.577 -10.576 1.00 96.50 91 ILE A O 1
ATOM 762 N N . PHE A 1 92 ? 31.755 4.751 -12.426 1.00 94.81 92 PHE A N 1
ATOM 763 C CA . PHE A 1 92 ? 31.619 3.671 -13.399 1.00 94.81 92 PHE A CA 1
ATOM 764 C C . PHE A 1 92 ? 32.969 3.408 -14.065 1.00 94.81 92 PHE A C 1
ATOM 766 O O . PHE A 1 92 ? 33.626 4.333 -14.549 1.00 94.81 92 PHE A O 1
ATOM 773 N N . GLU A 1 93 ? 33.379 2.144 -14.091 1.00 94.88 93 GLU A N 1
ATOM 774 C CA . GLU A 1 93 ? 34.683 1.719 -14.604 1.00 94.88 93 GLU A CA 1
ATOM 775 C C . GLU A 1 93 ? 34.492 0.751 -15.765 1.00 94.88 93 GLU A C 1
ATOM 777 O O . GLU A 1 93 ? 33.615 -0.116 -15.734 1.00 94.88 93 GLU A O 1
ATOM 782 N N . TYR A 1 94 ? 35.330 0.911 -16.787 1.00 96.25 94 TYR A N 1
ATOM 783 C CA . TYR A 1 94 ? 35.223 0.177 -18.039 1.00 96.25 94 TYR A CA 1
ATOM 784 C C . TYR A 1 94 ? 36.568 -0.400 -18.442 1.00 96.25 94 TYR A C 1
ATOM 786 O O . TYR A 1 94 ? 37.599 0.245 -18.242 1.00 96.25 94 TYR A O 1
ATOM 794 N N . GLU A 1 95 ? 36.529 -1.560 -19.083 1.00 96.88 95 GLU A N 1
ATOM 795 C CA . GLU A 1 95 ? 37.697 -2.219 -19.661 1.00 96.88 95 GLU A CA 1
ATOM 796 C C . GLU A 1 95 ? 37.422 -2.601 -21.114 1.00 96.88 95 GLU A C 1
ATOM 798 O O . GLU A 1 95 ? 36.295 -2.941 -21.479 1.00 96.88 95 GLU A O 1
ATOM 803 N N . TRP A 1 96 ? 38.454 -2.532 -21.953 1.00 97.44 96 TRP A N 1
ATOM 804 C CA . TRP A 1 96 ? 38.365 -2.986 -23.337 1.00 97.44 96 TRP A CA 1
ATOM 805 C C . TRP A 1 96 ? 38.262 -4.504 -23.392 1.00 97.44 96 TRP A C 1
ATOM 807 O O . TRP A 1 96 ? 39.099 -5.207 -22.829 1.00 97.44 96 TRP A O 1
ATOM 817 N N . VAL A 1 97 ? 37.267 -4.995 -24.122 1.00 94.62 97 VAL A N 1
ATOM 818 C CA . VAL A 1 97 ? 37.090 -6.415 -24.413 1.00 94.62 97 VAL A CA 1
ATOM 819 C C . VAL A 1 97 ? 36.857 -6.618 -25.903 1.00 94.62 97 VAL A C 1
ATOM 821 O O . VAL A 1 97 ? 36.318 -5.739 -26.578 1.00 94.62 97 VAL A O 1
ATOM 824 N N . THR A 1 98 ? 37.238 -7.795 -26.390 1.00 95.31 98 THR A N 1
ATOM 825 C CA . THR A 1 98 ? 36.869 -8.287 -27.718 1.00 95.31 98 THR A CA 1
ATOM 826 C C . THR A 1 98 ? 36.035 -9.547 -27.542 1.00 95.31 98 THR A C 1
ATOM 828 O O . THR A 1 98 ? 36.520 -10.542 -27.003 1.00 95.31 98 THR A O 1
ATOM 831 N N . GLU A 1 99 ? 34.779 -9.491 -27.971 1.00 90.62 99 GLU A N 1
ATOM 832 C CA . GLU A 1 99 ? 33.862 -10.630 -27.988 1.00 90.62 99 GLU A CA 1
ATOM 833 C C . GLU A 1 99 ? 33.470 -10.886 -29.453 1.00 90.62 99 GLU A C 1
ATOM 835 O O . GLU A 1 99 ? 32.966 -9.999 -30.145 1.00 90.62 99 GLU A O 1
ATOM 840 N N . ASP A 1 100 ? 33.781 -12.084 -29.953 1.00 90.00 100 ASP A N 1
ATOM 841 C CA . ASP A 1 100 ? 33.698 -12.454 -31.371 1.00 90.00 100 ASP A CA 1
ATOM 842 C C . ASP A 1 100 ? 34.419 -11.456 -32.301 1.00 90.00 100 ASP A C 1
ATOM 844 O O . ASP A 1 100 ? 35.646 -11.350 -32.285 1.00 90.00 100 ASP A O 1
ATOM 848 N N . LYS A 1 101 ? 33.656 -10.730 -33.127 1.00 91.56 101 LYS A N 1
ATOM 849 C CA . LYS A 1 101 ? 34.144 -9.723 -34.078 1.00 91.56 101 LYS A CA 1
ATOM 850 C C . LYS A 1 101 ? 34.001 -8.293 -33.544 1.00 91.56 101 LYS A C 1
ATOM 852 O O . LYS A 1 101 ? 34.157 -7.358 -34.317 1.00 91.56 101 LYS A O 1
ATOM 857 N N . VAL A 1 102 ? 33.683 -8.087 -32.263 1.00 94.50 102 VAL A N 1
ATOM 858 C CA . VAL A 1 102 ? 33.368 -6.752 -31.726 1.00 94.50 102 VAL A CA 1
ATOM 859 C C . VAL A 1 102 ? 34.292 -6.375 -30.576 1.00 94.50 102 VAL A C 1
ATOM 861 O O . VAL A 1 102 ? 34.332 -7.054 -29.553 1.00 94.50 102 VAL A O 1
ATOM 864 N N . THR A 1 103 ? 34.985 -5.246 -30.714 1.00 96.06 103 THR A N 1
ATOM 865 C CA . THR A 1 103 ? 35.825 -4.654 -29.665 1.00 96.06 103 THR A CA 1
ATOM 866 C C . THR A 1 103 ? 35.169 -3.401 -29.087 1.00 96.06 103 THR A C 1
ATOM 868 O O . THR A 1 103 ? 34.852 -2.461 -29.817 1.00 96.06 103 THR A O 1
ATOM 871 N N . TYR A 1 104 ? 34.958 -3.369 -27.769 1.00 96.06 104 TYR A N 1
ATOM 872 C CA . TYR A 1 104 ? 34.281 -2.267 -27.074 1.00 96.06 104 TYR A CA 1
ATOM 873 C C . TYR A 1 104 ? 34.693 -2.168 -25.597 1.00 96.06 104 TYR A C 1
ATOM 875 O O . TYR A 1 104 ? 35.262 -3.095 -25.024 1.00 96.06 104 TYR A O 1
ATOM 883 N N . GLU A 1 105 ? 34.408 -1.032 -24.959 1.00 95.88 105 GLU A N 1
ATOM 884 C CA . GLU A 1 105 ? 34.600 -0.853 -23.516 1.00 95.88 105 GLU A CA 1
ATOM 885 C C . GLU A 1 105 ? 33.389 -1.388 -22.735 1.00 95.88 105 GLU A C 1
ATOM 887 O O . GLU A 1 105 ? 32.301 -0.799 -22.751 1.00 95.88 105 GLU A O 1
ATOM 892 N N . LYS A 1 106 ? 33.579 -2.508 -22.034 1.00 93.00 106 LYS A N 1
ATOM 893 C CA . LYS A 1 106 ? 32.578 -3.164 -21.186 1.00 93.00 106 LYS A CA 1
ATOM 894 C C . LYS A 1 106 ? 32.557 -2.544 -19.797 1.00 93.00 106 LYS A C 1
ATOM 896 O O . LYS A 1 106 ? 33.611 -2.332 -19.206 1.00 93.00 106 LYS A O 1
ATOM 901 N N . LEU A 1 107 ? 31.366 -2.259 -19.266 1.00 90.50 107 LEU A N 1
ATOM 902 C CA . LEU A 1 107 ? 31.209 -1.834 -17.873 1.00 90.50 107 LEU A CA 1
ATOM 903 C C . LEU A 1 107 ? 31.606 -2.996 -16.953 1.00 90.50 107 LEU A C 1
ATOM 905 O O . LEU A 1 107 ? 30.937 -4.028 -16.948 1.00 90.50 107 LEU A O 1
ATOM 909 N N . VAL A 1 108 ? 32.676 -2.825 -16.177 1.00 92.94 108 VAL A N 1
ATOM 910 C CA . VAL A 1 108 ? 33.194 -3.865 -15.270 1.00 92.94 108 VAL A CA 1
ATOM 911 C C . VAL A 1 108 ? 32.847 -3.601 -13.813 1.00 92.94 108 VAL A C 1
ATOM 913 O O . VAL A 1 108 ? 32.760 -4.537 -13.020 1.00 92.94 108 VAL A O 1
ATOM 916 N N . ASN A 1 109 ? 32.618 -2.340 -13.442 1.00 87.19 109 ASN A N 1
ATOM 917 C CA . ASN A 1 109 ? 32.324 -1.988 -12.062 1.00 87.19 109 ASN A CA 1
ATOM 918 C C . ASN A 1 109 ? 31.467 -0.727 -11.956 1.00 87.19 109 ASN A C 1
ATOM 920 O O . ASN A 1 109 ? 31.598 0.220 -12.734 1.00 87.19 109 ASN A O 1
ATOM 924 N N . ARG A 1 110 ? 30.621 -0.704 -10.927 1.00 89.62 110 ARG A N 1
ATOM 925 C CA . ARG A 1 110 ? 29.837 0.456 -10.509 1.00 89.62 110 ARG A CA 1
ATOM 926 C C . ARG A 1 110 ? 29.990 0.617 -9.004 1.00 89.62 110 ARG A C 1
ATOM 928 O O . ARG A 1 110 ? 29.411 -0.143 -8.229 1.00 89.62 110 ARG A O 1
ATOM 935 N N . ARG A 1 111 ? 30.719 1.646 -8.583 1.00 88.00 111 ARG A N 1
ATOM 936 C CA . ARG A 1 111 ? 30.947 1.953 -7.168 1.00 88.00 111 ARG A CA 1
ATOM 937 C C . ARG A 1 111 ? 30.005 3.052 -6.704 1.00 88.00 111 ARG A C 1
ATOM 939 O O . ARG A 1 111 ? 29.943 4.113 -7.312 1.00 88.00 111 ARG A O 1
ATOM 946 N N . LEU A 1 112 ? 29.285 2.806 -5.614 1.00 87.81 112 LEU A N 1
ATOM 947 C CA . LEU A 1 112 ? 28.530 3.826 -4.888 1.00 87.81 112 LEU A CA 1
ATOM 948 C C . LEU A 1 112 ? 29.449 4.435 -3.824 1.00 87.81 112 LEU A C 1
ATOM 950 O O . LEU A 1 112 ? 29.824 3.751 -2.877 1.00 87.81 112 LEU A O 1
ATOM 954 N N . ILE A 1 113 ? 29.811 5.705 -3.989 1.00 91.56 113 ILE A N 1
ATOM 955 C CA . ILE A 1 113 ? 30.730 6.421 -3.094 1.00 91.56 113 ILE A CA 1
ATOM 956 C C . ILE A 1 113 ? 29.984 6.945 -1.869 1.00 91.56 113 ILE A C 1
ATOM 958 O O . ILE A 1 113 ? 30.406 6.734 -0.735 1.00 91.56 113 ILE A O 1
ATOM 962 N N . LYS A 1 114 ? 28.847 7.608 -2.098 1.00 85.69 114 LYS A N 1
ATOM 963 C CA . LYS A 1 114 ? 27.978 8.132 -1.044 1.00 85.69 114 LYS A CA 1
ATOM 964 C C . LYS A 1 114 ? 26.520 7.947 -1.419 1.00 85.69 114 LYS A C 1
ATOM 966 O O . LYS A 1 114 ? 26.120 8.269 -2.535 1.00 85.69 114 LYS A O 1
ATOM 971 N N . LYS A 1 115 ? 25.712 7.450 -0.487 1.00 86.06 115 LYS A N 1
ATOM 972 C CA . LYS A 1 115 ? 24.283 7.208 -0.709 1.00 86.06 115 LYS A CA 1
ATOM 973 C C . LYS A 1 115 ? 23.464 8.362 -0.136 1.00 86.06 115 LYS A C 1
ATOM 975 O O . LYS A 1 115 ? 23.621 8.683 1.034 1.00 86.06 115 LYS A O 1
ATOM 980 N N . TRP A 1 116 ? 22.615 8.964 -0.969 1.00 85.38 116 TRP A N 1
ATOM 981 C CA . TRP A 1 116 ? 21.657 10.032 -0.624 1.00 85.38 116 TRP A CA 1
ATOM 982 C C . TRP A 1 116 ? 22.201 11.350 -0.061 1.00 85.38 116 TRP A C 1
ATOM 984 O O . TRP A 1 116 ? 21.387 12.229 0.204 1.00 85.38 116 TRP A O 1
ATOM 994 N N . ASP A 1 117 ? 23.518 11.510 0.086 1.00 87.12 117 ASP A N 1
ATOM 995 C CA . ASP A 1 117 ? 24.170 12.680 0.706 1.00 87.12 117 ASP A CA 1
ATOM 996 C C . ASP A 1 117 ? 23.549 13.998 0.221 1.00 87.12 117 ASP A C 1
ATOM 998 O O . ASP A 1 117 ? 23.017 14.782 1.001 1.00 87.12 117 ASP A O 1
ATOM 1002 N N . ARG A 1 118 ? 23.442 14.153 -1.101 1.00 90.00 118 ARG A N 1
ATOM 1003 C CA . ARG A 1 118 ? 22.877 15.343 -1.734 1.00 90.00 118 ARG A CA 1
ATOM 1004 C C . ARG A 1 118 ? 21.399 15.590 -1.410 1.00 90.00 118 ARG A C 1
ATOM 1006 O O . ARG A 1 118 ? 20.981 16.737 -1.250 1.00 90.00 118 ARG A O 1
ATOM 1013 N N . LEU A 1 119 ? 20.587 14.534 -1.325 1.00 87.94 119 LEU A N 1
ATOM 1014 C CA . LEU A 1 119 ? 19.182 14.675 -0.939 1.00 87.94 119 LEU A CA 1
ATOM 1015 C C . LEU A 1 119 ? 19.061 15.024 0.546 1.00 87.94 119 LEU A C 1
ATOM 1017 O O . LEU A 1 119 ? 18.252 15.869 0.909 1.00 87.94 119 LEU A O 1
ATOM 1021 N N . GLU A 1 120 ? 19.859 14.402 1.408 1.00 87.06 120 GLU A N 1
ATOM 1022 C CA . GLU A 1 120 ? 19.836 14.688 2.843 1.00 87.06 120 GLU A CA 1
ATOM 1023 C C . GLU A 1 120 ? 20.319 16.108 3.152 1.00 87.06 120 GLU A C 1
ATOM 1025 O O . GLU A 1 120 ? 19.664 16.802 3.931 1.00 87.06 120 GLU A O 1
ATOM 1030 N N . GLU A 1 121 ? 21.374 16.582 2.484 1.00 88.00 121 GLU A N 1
ATOM 1031 C CA . GLU A 1 121 ? 21.828 17.976 2.543 1.00 88.00 121 GLU A CA 1
ATOM 1032 C C . GLU A 1 121 ? 20.721 18.943 2.113 1.00 88.00 121 GLU A C 1
ATOM 1034 O O . GLU A 1 121 ? 20.449 19.934 2.797 1.00 88.00 121 GLU A O 1
ATOM 1039 N N . PHE A 1 122 ? 20.024 18.640 1.011 1.00 89.56 122 PHE A N 1
ATOM 1040 C CA . PHE A 1 122 ? 18.871 19.424 0.574 1.00 89.56 122 PHE A CA 1
ATOM 1041 C C . PHE A 1 122 ? 17.776 19.463 1.651 1.00 89.56 122 PHE A C 1
ATOM 1043 O O . PHE A 1 122 ? 17.265 20.536 1.983 1.00 89.56 122 PHE A O 1
ATOM 1050 N N . LEU A 1 123 ? 17.414 18.310 2.219 1.00 83.88 123 LEU A N 1
ATOM 1051 C CA . LEU A 1 123 ? 16.352 18.227 3.220 1.00 83.88 123 LEU A CA 1
ATOM 1052 C C . LEU A 1 123 ? 16.734 18.978 4.493 1.00 83.88 123 LEU A C 1
ATOM 1054 O O . LEU A 1 123 ? 15.921 19.737 4.999 1.00 83.88 123 LEU A O 1
ATOM 1058 N N . GLN A 1 124 ? 17.968 18.850 4.974 1.00 84.44 124 GLN A N 1
ATOM 1059 C CA . GLN A 1 124 ? 18.452 19.591 6.144 1.00 84.44 124 GLN A CA 1
ATOM 1060 C C . GLN A 1 124 ? 18.506 21.102 5.899 1.00 84.44 124 GLN A C 1
ATOM 1062 O O . GLN A 1 124 ? 18.220 21.888 6.801 1.00 84.44 124 GLN A O 1
ATOM 1067 N N . LYS A 1 125 ? 18.848 21.524 4.677 1.00 85.12 125 LYS A N 1
ATOM 1068 C CA . LYS A 1 125 ? 18.902 22.940 4.299 1.00 85.12 125 LYS A CA 1
ATOM 1069 C C . LYS A 1 125 ? 17.520 23.590 4.256 1.00 85.12 125 LYS A C 1
ATOM 1071 O O . LYS A 1 125 ? 17.386 24.761 4.610 1.00 85.12 125 LYS A O 1
ATOM 1076 N N . TYR A 1 126 ? 16.505 22.873 3.772 1.00 79.62 126 TYR A N 1
ATOM 1077 C CA . TYR A 1 126 ? 15.200 23.467 3.456 1.00 79.62 126 TYR A CA 1
ATOM 1078 C C . TYR A 1 126 ? 14.045 23.019 4.351 1.00 79.62 126 TYR A C 1
ATOM 1080 O O . TYR A 1 126 ? 13.001 23.678 4.335 1.00 79.62 126 TYR A O 1
ATOM 1088 N N . LEU A 1 127 ? 14.218 21.949 5.126 1.00 75.50 127 LEU A N 1
ATOM 1089 C CA . LEU A 1 127 ? 13.248 21.456 6.095 1.00 75.50 127 LEU A CA 1
ATOM 1090 C C . LEU A 1 127 ? 13.791 21.633 7.513 1.00 75.50 127 LEU A C 1
ATOM 1092 O O . LEU A 1 127 ? 14.958 21.381 7.797 1.00 75.50 127 LEU A O 1
ATOM 1096 N N . THR A 1 128 ? 12.923 22.032 8.437 1.00 75.50 128 THR A N 1
ATOM 1097 C CA . THR A 1 128 ? 13.245 22.044 9.865 1.00 75.50 128 THR A CA 1
ATOM 1098 C C . THR A 1 128 ? 13.216 20.609 10.388 1.00 75.50 128 THR A C 1
ATOM 1100 O O . THR A 1 128 ? 12.143 20.070 10.647 1.00 75.50 128 THR A O 1
ATOM 1103 N N . LEU A 1 129 ? 14.393 19.984 10.489 1.00 72.00 129 LEU A N 1
ATOM 1104 C CA . LEU A 1 129 ? 14.581 18.609 10.959 1.00 72.00 129 LEU A CA 1
ATOM 1105 C C . LEU A 1 129 ? 15.563 18.618 12.153 1.00 72.00 129 LEU A C 1
ATOM 1107 O O . LEU A 1 129 ? 16.720 18.992 11.969 1.00 72.00 129 LEU A O 1
ATOM 1111 N N . PRO A 1 130 ? 15.150 18.240 13.378 1.00 58.25 130 PRO A N 1
ATOM 1112 C CA . PRO A 1 130 ? 15.947 18.364 14.603 1.00 58.25 130 PRO A CA 1
ATOM 1113 C C . PRO A 1 130 ? 17.110 17.373 14.711 1.00 58.25 130 PRO A C 1
ATOM 1115 O O . PRO A 1 130 ? 18.012 17.579 15.520 1.00 58.25 130 PRO A O 1
ATOM 1118 N N . ASN A 1 131 ? 17.066 16.250 13.988 1.00 68.25 131 ASN A N 1
ATOM 1119 C CA . ASN A 1 131 ? 18.036 15.166 14.136 1.00 68.25 131 ASN A CA 1
ATOM 1120 C C . ASN A 1 131 ? 18.119 14.273 12.884 1.00 68.25 131 ASN A C 1
ATOM 1122 O O . ASN A 1 131 ? 17.253 14.288 12.008 1.00 68.25 131 ASN A O 1
ATOM 1126 N N . LYS A 1 132 ? 19.157 13.429 12.844 1.00 66.12 132 LYS A N 1
ATOM 1127 C CA . LYS A 1 132 ? 19.438 12.498 11.738 1.00 66.12 132 LYS A CA 1
ATOM 1128 C C . LYS A 1 132 ? 18.329 11.461 11.501 1.00 66.12 132 LYS A C 1
ATOM 1130 O O . LYS A 1 132 ? 18.104 11.060 10.358 1.00 66.12 132 LYS A O 1
ATOM 1135 N N . LYS A 1 133 ? 17.621 11.031 12.555 1.00 54.19 133 LYS A N 1
ATOM 1136 C CA . LYS A 1 133 ? 16.487 10.097 12.434 1.00 54.19 133 LYS A CA 1
ATOM 1137 C C . LYS A 1 133 ? 15.360 10.747 11.628 1.00 54.19 133 LYS A C 1
ATOM 1139 O O . LYS A 1 133 ? 14.823 10.121 10.725 1.00 54.19 133 LYS A O 1
ATOM 1144 N N . GLU A 1 134 ? 15.066 12.017 11.877 1.00 58.38 134 GLU A N 1
ATOM 1145 C CA . GLU A 1 134 ? 14.061 12.766 11.119 1.00 58.38 134 GLU A CA 1
ATOM 1146 C C . GLU A 1 134 ? 14.498 13.078 9.683 1.00 58.38 134 GLU A C 1
ATOM 1148 O O . GLU A 1 134 ? 13.662 13.016 8.787 1.00 58.38 134 GLU A O 1
ATOM 1153 N N . THR A 1 135 ? 15.793 13.297 9.418 1.00 66.50 135 THR A N 1
ATOM 1154 C CA . THR A 1 135 ? 16.320 13.362 8.037 1.00 66.50 135 THR A CA 1
ATOM 1155 C C . THR A 1 135 ? 16.112 12.054 7.277 1.00 66.50 135 THR A C 1
ATOM 1157 O O . THR A 1 135 ? 15.645 12.068 6.140 1.00 66.50 135 THR A O 1
ATOM 1160 N N . THR A 1 136 ? 16.394 10.924 7.925 1.00 59.91 136 THR A N 1
ATOM 1161 C CA . THR A 1 136 ? 16.205 9.578 7.360 1.00 59.91 136 THR A CA 1
ATOM 1162 C C . THR A 1 136 ? 14.735 9.343 7.004 1.00 59.91 136 THR A C 1
ATOM 1164 O O . THR A 1 136 ? 14.428 8.932 5.883 1.00 59.91 136 THR A O 1
ATOM 1167 N N . THR A 1 137 ? 13.829 9.672 7.931 1.00 57.91 137 THR A N 1
ATOM 1168 C CA . THR A 1 137 ? 12.379 9.596 7.720 1.00 57.91 137 THR A CA 1
ATOM 1169 C C . THR A 1 137 ? 11.935 10.520 6.588 1.00 57.91 137 THR A C 1
ATOM 1171 O O . THR A 1 137 ? 11.282 10.062 5.660 1.00 57.91 137 THR A O 1
ATOM 1174 N N . ALA A 1 138 ? 12.324 11.798 6.599 1.00 65.19 138 ALA A N 1
ATOM 1175 C CA . ALA A 1 138 ? 11.936 12.760 5.566 1.00 65.19 138 ALA A CA 1
ATOM 1176 C C . ALA A 1 138 ? 12.385 12.317 4.164 1.00 65.19 138 ALA A C 1
ATOM 1178 O O . ALA A 1 138 ? 11.608 12.388 3.214 1.00 65.19 138 ALA A O 1
ATOM 1179 N N . ARG A 1 139 ? 13.609 11.793 4.037 1.00 77.62 139 ARG A N 1
ATOM 1180 C CA . ARG A 1 139 ? 14.133 11.230 2.786 1.00 77.62 139 ARG A CA 1
ATOM 1181 C C . ARG A 1 139 ? 13.289 10.053 2.296 1.00 77.62 139 ARG A C 1
ATOM 1183 O O . ARG A 1 139 ? 12.963 9.994 1.113 1.00 77.62 139 ARG A O 1
ATOM 1190 N N . GLN A 1 140 ? 12.931 9.128 3.187 1.00 64.38 140 GLN A N 1
ATOM 1191 C CA . GLN A 1 140 ? 12.058 8.003 2.850 1.00 64.38 140 GLN A CA 1
ATOM 1192 C C . GLN A 1 140 ? 10.697 8.498 2.350 1.00 64.38 140 GLN A C 1
ATOM 1194 O O . GLN A 1 140 ? 10.266 8.120 1.262 1.00 64.38 140 GLN A O 1
ATOM 1199 N N . MET A 1 141 ? 10.083 9.434 3.077 1.00 63.72 141 MET A N 1
ATOM 1200 C CA . MET A 1 141 ? 8.794 9.983 2.679 1.00 63.72 141 MET A CA 1
ATOM 1201 C C . MET A 1 141 ? 8.865 10.717 1.331 1.00 63.72 141 MET A C 1
ATOM 1203 O O . MET A 1 141 ? 7.902 10.659 0.578 1.00 63.72 141 MET A O 1
ATOM 1207 N N . VAL A 1 142 ? 9.979 11.385 0.996 1.00 71.12 142 VAL A N 1
ATOM 1208 C CA . VAL A 1 142 ? 10.191 12.012 -0.324 1.00 71.12 142 VAL A CA 1
ATOM 1209 C C . VAL A 1 142 ? 10.166 10.981 -1.446 1.00 71.12 142 VAL A C 1
ATOM 1211 O O . VAL A 1 142 ? 9.456 11.185 -2.430 1.00 71.12 142 VAL A O 1
ATOM 1214 N N . PHE A 1 143 ? 10.912 9.883 -1.316 1.00 69.81 143 PHE A N 1
ATOM 1215 C CA . PHE A 1 143 ? 10.945 8.859 -2.359 1.00 69.81 143 PHE A CA 1
ATOM 1216 C C . PHE A 1 143 ? 9.598 8.153 -2.508 1.00 69.81 143 PHE A C 1
ATOM 1218 O O . PHE A 1 143 ? 9.126 7.975 -3.628 1.00 69.81 143 PHE A O 1
ATOM 1225 N N . GLU A 1 144 ? 8.948 7.811 -1.399 1.00 61.34 144 GLU A N 1
ATOM 1226 C CA . GLU A 1 144 ? 7.638 7.152 -1.403 1.00 61.34 144 GLU A CA 1
ATOM 1227 C C . GLU A 1 144 ? 6.551 8.055 -1.997 1.00 61.34 144 GLU A C 1
ATOM 1229 O O . GLU A 1 144 ? 5.815 7.656 -2.901 1.00 61.34 144 GLU A O 1
ATOM 1234 N N . ALA A 1 145 ? 6.509 9.319 -1.573 1.00 61.25 145 ALA A N 1
ATOM 1235 C CA . ALA A 1 145 ? 5.642 10.334 -2.154 1.00 61.25 145 ALA A CA 1
ATOM 1236 C C . ALA A 1 145 ? 5.897 10.536 -3.652 1.00 61.25 145 ALA A C 1
ATOM 1238 O O . ALA A 1 145 ? 4.955 10.658 -4.437 1.00 61.25 145 ALA A O 1
ATOM 1239 N N . GLY A 1 146 ? 7.168 10.579 -4.057 1.00 64.19 146 GLY A N 1
ATOM 1240 C CA . GLY A 1 146 ? 7.555 10.758 -5.448 1.00 64.19 146 GLY A CA 1
ATOM 1241 C C . GLY A 1 146 ? 7.153 9.574 -6.327 1.00 64.19 146 GLY A C 1
ATOM 1242 O O . GLY A 1 146 ? 6.660 9.759 -7.447 1.00 64.19 146 GLY A O 1
ATOM 1243 N N . GLN A 1 147 ? 7.284 8.354 -5.812 1.00 60.50 147 GLN A N 1
ATOM 1244 C CA . GLN A 1 147 ? 6.766 7.158 -6.469 1.00 60.50 147 GLN A CA 1
ATOM 1245 C C . GLN A 1 147 ? 5.238 7.202 -6.576 1.00 60.50 147 GLN A C 1
ATOM 1247 O O . GLN A 1 147 ? 4.718 7.011 -7.674 1.00 60.50 147 GLN A O 1
ATOM 1252 N N . GLY A 1 148 ? 4.527 7.544 -5.494 1.00 53.62 148 GLY A N 1
ATOM 1253 C CA . GLY A 1 148 ? 3.069 7.699 -5.494 1.00 53.62 148 GLY A CA 1
ATOM 1254 C C . GLY A 1 148 ? 2.583 8.717 -6.531 1.00 53.62 148 GLY A C 1
ATOM 1255 O O . GLY A 1 148 ? 1.694 8.414 -7.327 1.00 53.62 148 GLY A O 1
ATOM 1256 N N . PHE A 1 149 ? 3.233 9.884 -6.596 1.00 57.84 149 PHE A N 1
ATOM 1257 C CA . PHE A 1 149 ? 2.961 10.912 -7.605 1.00 57.84 149 PHE A CA 1
ATOM 1258 C C . PHE A 1 149 ? 3.195 10.393 -9.028 1.00 57.84 149 PHE A C 1
ATOM 1260 O O . PHE A 1 149 ? 2.343 10.550 -9.901 1.00 57.84 149 PHE A O 1
ATOM 1267 N N . THR A 1 150 ? 4.335 9.740 -9.272 1.00 56.03 150 THR A N 1
ATOM 1268 C CA . THR A 1 150 ? 4.686 9.244 -10.612 1.00 56.03 150 THR A CA 1
ATOM 1269 C C . THR A 1 150 ? 3.755 8.117 -11.064 1.00 56.03 150 THR A C 1
ATOM 1271 O O . THR A 1 150 ? 3.380 8.059 -12.233 1.00 56.03 150 THR A O 1
ATOM 1274 N N . ALA A 1 151 ? 3.333 7.258 -10.137 1.00 52.31 151 ALA A N 1
ATOM 1275 C CA . ALA A 1 151 ? 2.372 6.188 -10.378 1.00 52.31 151 ALA A CA 1
ATOM 1276 C C . ALA A 1 151 ? 0.912 6.681 -10.448 1.00 52.31 151 ALA A C 1
ATOM 1278 O O . ALA A 1 151 ? 0.009 5.862 -10.593 1.00 52.31 151 ALA A O 1
ATOM 1279 N N . LYS A 1 152 ? 0.665 7.999 -10.331 1.00 50.66 152 LYS A N 1
ATOM 1280 C CA . LYS A 1 152 ? -0.672 8.615 -10.251 1.00 50.66 152 LYS A CA 1
ATOM 1281 C C . LYS A 1 152 ? -1.566 8.006 -9.154 1.00 50.66 152 LYS A C 1
ATOM 1283 O O . LYS A 1 152 ? -2.789 8.033 -9.267 1.00 50.66 152 LYS A O 1
ATOM 1288 N N . LYS A 1 153 ? -0.971 7.457 -8.090 1.00 45.41 153 LYS A N 1
ATOM 1289 C CA . LYS A 1 153 ? -1.694 6.941 -6.917 1.00 45.41 153 LYS A CA 1
ATOM 1290 C C . LYS A 1 153 ? -2.027 8.123 -5.982 1.00 45.41 153 LYS A C 1
ATOM 1292 O O . LYS A 1 153 ? -1.277 9.094 -5.938 1.00 45.41 153 LYS A O 1
ATOM 1297 N N . GLN A 1 154 ? -3.133 8.052 -5.230 1.00 41.31 154 GLN A N 1
ATOM 1298 C CA . GLN A 1 154 ? -3.763 9.124 -4.408 1.00 41.31 154 GLN A CA 1
ATOM 1299 C C . GLN A 1 154 ? -2.909 9.736 -3.255 1.00 41.31 154 GLN A C 1
ATOM 1301 O O . GLN A 1 154 ? -3.421 10.370 -2.340 1.00 41.31 154 GLN A O 1
ATOM 1306 N N . TRP A 1 155 ? -1.586 9.594 -3.282 1.00 45.56 155 TRP A N 1
ATOM 1307 C CA . TRP A 1 155 ? -0.652 9.874 -2.183 1.00 45.56 155 TRP A CA 1
ATOM 1308 C C . TRP A 1 155 ? -0.405 11.371 -1.909 1.00 45.56 155 TRP A C 1
ATOM 1310 O O . TRP A 1 155 ? 0.234 11.735 -0.921 1.00 45.56 155 TRP A O 1
ATOM 1320 N N . PHE A 1 156 ? -0.918 12.257 -2.765 1.00 39.19 156 PHE A N 1
ATOM 1321 C CA . PHE A 1 156 ? -0.725 13.707 -2.663 1.00 39.19 156 PHE A CA 1
ATOM 1322 C C . PHE A 1 156 ? -1.450 14.320 -1.449 1.00 39.19 156 PHE A C 1
ATOM 1324 O O . PHE A 1 156 ? -0.943 15.263 -0.846 1.00 39.19 156 PHE A O 1
ATOM 1331 N N . GLU A 1 157 ? -2.586 13.754 -1.023 1.00 41.25 157 GLU A N 1
ATOM 1332 C CA . GLU A 1 157 ? -3.362 14.243 0.132 1.00 41.25 157 GLU A CA 1
ATOM 1333 C C . GLU A 1 157 ? -2.693 13.938 1.483 1.00 41.25 157 GLU A C 1
ATOM 1335 O O . GLU A 1 157 ? -2.841 14.693 2.447 1.00 41.25 157 GLU A O 1
ATOM 1340 N N . TRP A 1 158 ? -1.902 12.864 1.562 1.00 40.88 158 TRP A N 1
ATOM 1341 C CA . TRP A 1 158 ? -1.159 12.486 2.768 1.00 40.88 158 TRP A CA 1
ATOM 1342 C C . TRP A 1 158 ? -0.016 13.469 3.075 1.00 40.88 158 TRP A C 1
ATOM 1344 O O . TRP A 1 158 ? 0.175 13.866 4.227 1.00 40.88 158 TRP A O 1
ATOM 1354 N N . LEU A 1 159 ? 0.694 13.939 2.042 1.00 41.69 159 LEU A N 1
ATOM 1355 C CA . LEU A 1 159 ? 1.745 14.964 2.156 1.00 41.69 159 LEU A CA 1
ATOM 1356 C C . LEU A 1 159 ? 1.206 16.308 2.637 1.00 41.69 159 LEU A C 1
ATOM 1358 O O . LEU A 1 159 ? 1.841 16.984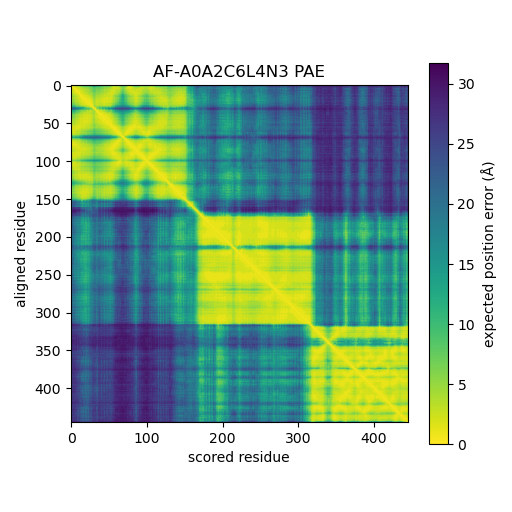 3.445 1.00 41.69 159 LEU A O 1
ATOM 1362 N N . GLN A 1 160 ? 0.029 16.695 2.148 1.00 44.06 160 GLN A N 1
ATOM 1363 C CA . GLN A 1 160 ? -0.589 17.971 2.501 1.00 44.06 160 GLN A CA 1
ATOM 1364 C C . GLN A 1 160 ? -1.039 18.031 3.968 1.00 44.06 160 GLN A C 1
ATOM 1366 O O . GLN A 1 160 ? -1.145 19.120 4.527 1.00 44.06 160 GLN A O 1
ATOM 1371 N N . ASN A 1 161 ? -1.258 16.881 4.614 1.00 42.53 161 ASN A N 1
ATOM 1372 C CA . ASN A 1 161 ? -1.832 16.807 5.958 1.00 42.53 161 ASN A CA 1
ATOM 1373 C C . ASN A 1 161 ? -0.820 16.556 7.095 1.00 42.53 161 ASN A C 1
ATOM 1375 O O . ASN A 1 161 ? -1.213 16.526 8.262 1.00 42.53 161 ASN A O 1
ATOM 1379 N N . LYS A 1 162 ? 0.485 16.421 6.820 1.00 39.12 162 LYS A N 1
ATOM 1380 C CA . LYS A 1 162 ? 1.466 15.953 7.824 1.00 39.12 162 LYS A CA 1
ATOM 1381 C C . LYS A 1 162 ? 2.306 17.009 8.557 1.00 39.12 162 LYS A C 1
ATOM 1383 O O . LYS A 1 162 ? 3.434 16.732 8.941 1.00 39.12 162 LYS A O 1
ATOM 1388 N N . PHE A 1 163 ? 1.711 18.151 8.901 1.00 36.50 163 PHE A N 1
ATOM 1389 C CA . PHE A 1 163 ? 2.127 18.903 10.106 1.00 36.50 163 PHE A CA 1
ATOM 1390 C C . PHE A 1 163 ? 0.961 19.260 11.038 1.00 36.50 163 PHE A C 1
ATOM 1392 O O . PHE A 1 163 ? 1.084 20.126 11.900 1.00 36.50 163 PHE A O 1
ATOM 1399 N N . GLY A 1 164 ? -0.170 18.558 10.927 1.00 28.69 164 GLY A N 1
ATOM 1400 C CA . GLY A 1 164 ? -1.308 18.773 11.813 1.00 28.69 164 GLY A CA 1
ATOM 1401 C C . GLY A 1 164 ? -2.050 17.485 12.123 1.00 28.69 164 GLY A C 1
ATOM 1402 O O . GLY A 1 164 ? -3.026 17.166 11.461 1.00 28.69 164 GLY A O 1
ATOM 1403 N N . SER A 1 165 ? -1.614 16.813 13.188 1.00 28.36 165 SER A N 1
ATOM 1404 C CA . SER A 1 165 ? -2.343 15.792 13.955 1.00 28.36 165 SER A CA 1
ATOM 1405 C C . SER A 1 165 ? -2.730 14.465 13.271 1.00 28.36 165 SER A C 1
ATOM 1407 O O . SER A 1 165 ? -3.535 14.405 12.348 1.00 28.36 165 SER A O 1
ATOM 1409 N N . SER A 1 166 ? -2.276 13.390 13.930 1.00 29.56 166 SER A N 1
ATOM 1410 C CA . SER A 1 166 ? -2.938 12.086 14.115 1.00 29.56 166 SER A CA 1
ATOM 1411 C C . SER A 1 166 ? -2.779 11.005 13.028 1.00 29.56 166 SER A C 1
ATOM 1413 O O . SER A 1 166 ? -3.371 11.070 11.959 1.00 29.56 166 SER A O 1
ATOM 1415 N N . TYR A 1 167 ? -1.913 10.021 13.306 1.00 31.20 167 TYR A N 1
ATOM 1416 C CA . TYR A 1 167 ? -2.192 8.580 13.501 1.00 31.20 167 TYR A CA 1
ATOM 1417 C C . TYR A 1 167 ? -3.329 7.831 12.741 1.00 31.20 167 TYR A C 1
ATOM 1419 O O . TYR A 1 167 ? -3.497 6.644 12.977 1.00 31.20 167 TYR A O 1
ATOM 1427 N N . TYR A 1 168 ? -4.070 8.427 11.799 1.00 32.53 168 TYR A N 1
ATOM 1428 C CA . TYR A 1 168 ? -5.291 7.832 11.211 1.00 32.53 168 TYR A CA 1
ATOM 1429 C C . TYR A 1 168 ? -5.314 7.807 9.676 1.00 32.53 168 TYR A C 1
ATOM 1431 O O . TYR A 1 168 ? -6.310 8.166 9.050 1.00 32.53 168 TYR A O 1
ATOM 1439 N N . TRP A 1 169 ? -4.204 7.433 9.044 1.00 37.81 169 TRP A N 1
ATOM 1440 C CA . TRP A 1 169 ? -4.083 7.450 7.581 1.00 37.81 169 TRP A CA 1
ATOM 1441 C C . TRP A 1 169 ? -3.582 6.132 7.016 1.00 37.81 169 TRP A C 1
ATOM 1443 O O . TRP A 1 169 ? -2.749 6.144 6.118 1.00 37.81 169 TRP A O 1
ATOM 1453 N N . VAL A 1 170 ? -4.037 5.012 7.564 1.00 39.81 170 VAL A N 1
ATOM 1454 C CA . VAL A 1 170 ? -3.838 3.701 6.961 1.00 39.81 170 VAL A CA 1
ATOM 1455 C C . VAL A 1 170 ? -5.213 3.064 6.780 1.00 39.81 170 VAL A C 1
ATOM 1457 O O . VAL A 1 170 ? -6.083 3.133 7.635 1.00 39.81 170 VAL A O 1
ATOM 1460 N N . SER A 1 171 ? -5.481 2.508 5.614 1.00 41.75 171 SER A N 1
ATOM 1461 C CA . SER A 1 171 ? -6.651 1.662 5.382 1.00 41.75 171 SER A CA 1
ATOM 1462 C C . SER A 1 171 ? -6.256 0.602 4.373 1.00 41.75 171 SER A C 1
ATOM 1464 O O . SER A 1 171 ? -5.211 0.732 3.726 1.00 41.75 171 SER A O 1
ATOM 1466 N N . SER A 1 172 ? -7.047 -0.464 4.248 1.00 41.53 172 SER A N 1
ATOM 1467 C CA . SER A 1 172 ? -6.788 -1.538 3.273 1.00 41.53 172 SER A CA 1
ATOM 1468 C C . SER A 1 172 ? -6.460 -0.996 1.870 1.00 41.53 172 SER A C 1
ATOM 1470 O O . SER A 1 172 ? -5.602 -1.555 1.193 1.00 41.53 172 SER A O 1
ATOM 1472 N N . ALA A 1 173 ? -7.023 0.162 1.516 1.00 37.59 173 ALA A N 1
ATOM 1473 C CA . ALA A 1 173 ? -6.687 1.056 0.406 1.00 37.59 173 ALA A CA 1
ATOM 1474 C C . ALA A 1 173 ? -5.244 1.156 -0.017 1.00 37.59 173 ALA A C 1
ATOM 1476 O O . ALA A 1 173 ? -4.923 1.328 -1.191 1.00 37.59 173 ALA A O 1
ATOM 1477 N N . MET A 1 174 ? -4.389 1.212 0.989 1.00 48.00 174 MET A N 1
ATOM 1478 C CA . MET A 1 174 ? -2.999 1.560 0.819 1.00 48.00 174 MET A CA 1
ATOM 1479 C C . MET A 1 174 ? -2.160 0.330 0.532 1.00 48.00 174 MET A C 1
ATOM 1481 O O . MET A 1 174 ? -1.021 0.486 0.101 1.00 48.00 174 MET A O 1
ATOM 1485 N N . VAL A 1 175 ? -2.723 -0.869 0.721 1.00 58.28 175 VAL A N 1
ATOM 1486 C CA . VAL A 1 175 ? -2.121 -2.114 0.262 1.00 58.28 175 VAL A CA 1
ATOM 1487 C C . VAL A 1 175 ? -2.276 -2.157 -1.256 1.00 58.28 175 VAL A C 1
ATOM 1489 O O . VAL A 1 175 ? -3.404 -2.241 -1.746 1.00 58.28 175 VAL A O 1
ATOM 1492 N N . PRO A 1 176 ? -1.178 -2.100 -2.030 1.00 56.88 176 PRO A N 1
ATOM 1493 C CA . PRO A 1 176 ? -1.276 -2.136 -3.479 1.00 56.88 176 PRO A CA 1
ATOM 1494 C C . PRO A 1 176 ? -2.007 -3.408 -3.924 1.00 56.88 176 PRO A C 1
ATOM 1496 O O . PRO A 1 176 ? -1.667 -4.511 -3.483 1.00 56.88 176 PRO A O 1
ATOM 1499 N N . ALA A 1 177 ? -3.021 -3.258 -4.780 1.00 51.03 177 ALA A N 1
ATOM 1500 C CA . ALA A 1 177 ? -3.855 -4.368 -5.240 1.00 51.03 177 ALA A CA 1
ATOM 1501 C C . ALA A 1 177 ? -3.017 -5.484 -5.890 1.00 51.03 177 ALA A C 1
ATOM 1503 O O . ALA A 1 177 ? -3.342 -6.659 -5.758 1.00 51.03 177 ALA A O 1
ATOM 1504 N N . GLU A 1 178 ? -1.898 -5.118 -6.518 1.00 55.97 178 GLU A N 1
ATOM 1505 C CA . GLU A 1 178 ? -0.910 -6.029 -7.092 1.00 55.97 178 GLU A CA 1
ATOM 1506 C C . GLU A 1 178 ? -0.156 -6.888 -6.056 1.00 55.97 178 GLU A C 1
ATOM 1508 O O . GLU A 1 178 ? 0.327 -7.962 -6.404 1.00 55.97 178 GLU A O 1
ATOM 1513 N N . LEU A 1 179 ? -0.058 -6.451 -4.794 1.00 72.38 179 LEU A N 1
ATOM 1514 C CA . LEU A 1 179 ? 0.631 -7.183 -3.721 1.00 72.38 179 LEU A CA 1
ATOM 1515 C C . LEU A 1 179 ? -0.312 -8.056 -2.890 1.00 72.38 179 LEU A C 1
ATOM 1517 O O . LEU A 1 179 ? 0.119 -9.050 -2.307 1.00 72.38 179 LEU A O 1
ATOM 1521 N N . LYS A 1 180 ? -1.601 -7.704 -2.833 1.00 74.06 180 LYS A N 1
ATOM 1522 C CA . LYS A 1 180 ? -2.597 -8.403 -2.009 1.00 74.06 180 LYS A CA 1
ATOM 1523 C C . LYS A 1 180 ? -2.686 -9.914 -2.285 1.00 74.06 180 LYS A C 1
ATOM 1525 O O . LYS A 1 180 ? -2.701 -10.658 -1.305 1.00 74.06 180 LYS A O 1
ATOM 1530 N N . PRO A 1 181 ? -2.668 -10.402 -3.543 1.00 75.12 181 PRO A N 1
ATOM 1531 C CA . PRO A 1 181 ? -2.644 -11.840 -3.812 1.00 75.12 181 PRO A CA 1
ATOM 1532 C C . PRO A 1 181 ? -1.464 -12.563 -3.153 1.00 75.12 181 PRO A C 1
ATOM 1534 O O . PRO A 1 181 ? -1.620 -13.690 -2.698 1.00 75.12 181 PRO A O 1
ATOM 1537 N N . TYR A 1 182 ? -0.302 -11.913 -3.039 1.00 92.44 182 TYR A N 1
ATOM 1538 C CA . TYR A 1 182 ? 0.882 -12.507 -2.414 1.00 92.44 182 TYR A CA 1
ATOM 1539 C C . TYR A 1 182 ? 0.787 -12.529 -0.886 1.00 92.44 182 TYR A C 1
ATOM 1541 O O . TYR A 1 182 ? 1.277 -13.467 -0.262 1.00 92.44 182 TYR A O 1
ATOM 1549 N N . PHE A 1 183 ? 0.137 -11.533 -0.272 1.00 93.44 183 PHE A N 1
ATOM 1550 C CA . PHE A 1 183 ? -0.157 -11.564 1.165 1.00 93.44 183 PHE A CA 1
ATOM 1551 C C . PHE A 1 183 ? -1.175 -12.652 1.516 1.00 93.44 183 PHE A C 1
ATOM 1553 O O . PHE A 1 183 ? -0.987 -13.344 2.511 1.00 93.44 183 PHE A O 1
ATOM 1560 N N . LEU A 1 184 ? -2.209 -12.836 0.689 1.00 84.69 184 LEU A N 1
ATOM 1561 C CA . LEU A 1 184 ?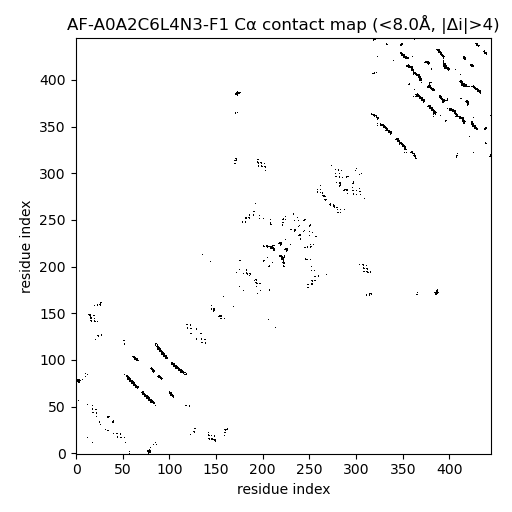 -3.180 -13.926 0.844 1.00 84.69 184 LEU A CA 1
ATOM 1562 C C . LEU A 1 184 ? -2.519 -15.300 0.654 1.00 84.69 184 LEU A C 1
ATOM 1564 O O . LEU A 1 184 ? -2.757 -16.212 1.436 1.00 84.69 184 LEU A O 1
ATOM 1568 N N . GLU A 1 185 ? -1.626 -15.438 -0.331 1.00 93.38 185 GLU A N 1
ATOM 1569 C CA . GLU A 1 185 ? -0.838 -16.665 -0.505 1.00 93.38 185 GLU A CA 1
ATOM 1570 C C . GLU A 1 185 ? 0.045 -16.957 0.722 1.00 93.38 185 GLU A C 1
ATOM 1572 O O . GLU A 1 185 ? 0.178 -18.102 1.156 1.00 93.38 185 GLU A O 1
ATOM 1577 N N . ALA A 1 186 ? 0.673 -15.926 1.289 1.00 97.69 186 ALA A N 1
ATOM 1578 C CA . ALA A 1 186 ? 1.491 -16.064 2.486 1.00 97.69 186 ALA A CA 1
ATOM 1579 C C . ALA A 1 186 ? 0.657 -16.441 3.723 1.00 97.69 186 ALA A C 1
ATOM 1581 O O . ALA A 1 186 ? 1.103 -17.262 4.525 1.00 97.69 186 ALA A O 1
ATOM 1582 N N . GLU A 1 187 ? -0.547 -15.885 3.861 1.00 96.25 187 GLU A N 1
ATOM 1583 C CA . GLU A 1 187 ? -1.508 -16.255 4.903 1.00 96.25 187 GLU A CA 1
ATOM 1584 C C . GLU A 1 187 ? -1.899 -17.730 4.802 1.00 96.25 187 GLU A C 1
ATOM 1586 O O . GLU A 1 187 ? -1.773 -18.457 5.787 1.00 96.25 187 GLU A O 1
ATOM 1591 N N . GLU A 1 188 ? -2.272 -18.196 3.607 1.00 95.44 188 GLU A N 1
ATOM 1592 C CA . GLU A 1 188 ? -2.618 -19.599 3.359 1.00 95.44 188 GLU A CA 1
ATOM 1593 C C . GLU A 1 188 ? -1.467 -20.550 3.732 1.00 95.44 188 GLU A C 1
ATOM 1595 O O . GLU A 1 188 ? -1.688 -21.602 4.333 1.00 95.44 188 GLU A O 1
ATOM 1600 N N . LYS A 1 189 ? -0.222 -20.174 3.415 1.00 97.19 189 LYS A N 1
ATOM 1601 C CA . LYS A 1 189 ? 0.959 -21.017 3.656 1.00 97.19 189 LYS A CA 1
ATOM 1602 C C . LYS A 1 189 ? 1.451 -21.021 5.097 1.00 97.19 189 LYS A C 1
ATOM 1604 O O . LYS A 1 189 ? 1.940 -22.050 5.562 1.00 97.19 189 LYS A O 1
ATOM 1609 N N . TYR A 1 190 ? 1.396 -19.878 5.776 1.00 97.12 190 TYR A N 1
ATOM 1610 C CA . TYR A 1 190 ? 2.107 -19.677 7.044 1.00 97.12 190 TYR A CA 1
ATOM 1611 C C . TYR A 1 190 ? 1.192 -19.346 8.224 1.00 97.12 190 TYR A C 1
ATOM 1613 O O . TYR A 1 190 ? 1.676 -19.254 9.352 1.00 97.12 190 TYR A O 1
ATOM 1621 N N . GLY A 1 191 ? -0.114 -19.178 7.994 1.00 95.62 191 GLY A N 1
ATOM 1622 C CA . GLY A 1 191 ? -1.098 -18.913 9.046 1.00 95.62 191 GLY A CA 1
ATOM 1623 C C . GLY A 1 191 ? -0.927 -17.556 9.736 1.00 95.62 191 GLY A C 1
ATOM 1624 O O . GLY A 1 191 ? -1.389 -17.380 10.862 1.00 95.62 191 GLY A O 1
ATOM 1625 N N . ILE A 1 192 ? -0.232 -16.611 9.094 1.00 97.56 192 ILE A N 1
ATOM 1626 C CA . ILE A 1 192 ? -0.114 -15.223 9.553 1.00 97.56 192 ILE A CA 1
ATOM 1627 C C . ILE A 1 192 ? -1.052 -14.377 8.692 1.00 97.56 192 ILE A C 1
ATOM 1629 O O . ILE A 1 192 ? -0.869 -14.366 7.474 1.00 97.56 192 ILE A O 1
ATOM 1633 N N . PRO A 1 193 ? -2.018 -13.654 9.280 1.00 96.44 193 PRO A N 1
ATOM 1634 C CA . PRO A 1 193 ? -3.038 -12.980 8.505 1.00 96.44 193 PRO A CA 1
ATOM 1635 C C . PRO A 1 193 ? -2.486 -11.972 7.504 1.00 96.44 193 PRO A C 1
ATOM 1637 O O . PRO A 1 193 ? -1.541 -11.231 7.804 1.00 96.44 193 PRO A O 1
ATOM 1640 N N . TRP A 1 194 ? -3.121 -11.885 6.333 1.00 93.56 194 TRP A N 1
ATOM 1641 C CA . TRP A 1 194 ? -2.656 -11.020 5.244 1.00 93.56 194 TRP A CA 1
ATOM 1642 C C . TRP A 1 194 ? -2.552 -9.552 5.687 1.00 93.56 194 TRP A C 1
ATOM 1644 O O . TRP A 1 194 ? -1.620 -8.846 5.301 1.00 93.56 194 TRP A O 1
ATOM 1654 N N . TRP A 1 195 ? -3.479 -9.097 6.537 1.00 90.81 195 TRP A N 1
ATOM 1655 C CA . TRP A 1 195 ? -3.521 -7.731 7.057 1.00 90.81 195 TRP A CA 1
ATOM 1656 C C . TRP A 1 195 ? -2.355 -7.439 8.006 1.00 90.81 195 TRP A C 1
ATOM 1658 O O . TRP A 1 195 ? -1.850 -6.318 8.030 1.00 90.81 195 TRP A O 1
ATOM 1668 N N . PHE A 1 196 ? -1.873 -8.441 8.745 1.00 96.31 196 PHE A N 1
ATOM 1669 C CA . PHE A 1 196 ? -0.707 -8.297 9.614 1.00 96.31 196 PHE A CA 1
ATOM 1670 C C . PHE A 1 196 ? 0.581 -8.269 8.790 1.00 96.31 196 PHE A C 1
ATOM 1672 O O . PHE A 1 196 ? 1.424 -7.397 8.986 1.00 96.31 196 PHE A O 1
ATOM 1679 N N . LEU A 1 197 ? 0.714 -9.172 7.813 1.00 97.75 197 LEU A N 1
ATOM 1680 C CA . LEU A 1 197 ? 1.859 -9.183 6.897 1.00 97.75 197 LEU A CA 1
ATOM 1681 C C . LEU A 1 197 ? 1.955 -7.879 6.096 1.00 97.75 197 LEU A C 1
ATOM 1683 O O . LEU A 1 197 ? 3.040 -7.311 5.963 1.00 97.75 197 LEU A O 1
ATOM 1687 N N . ALA A 1 198 ? 0.821 -7.360 5.623 1.00 86.69 198 ALA A N 1
ATOM 1688 C CA . ALA A 1 198 ? 0.759 -6.063 4.966 1.00 86.69 198 ALA A CA 1
ATOM 1689 C C . ALA A 1 198 ? 1.163 -4.922 5.915 1.00 86.69 198 ALA A C 1
ATOM 1691 O O . ALA A 1 198 ? 1.861 -4.003 5.495 1.00 86.69 198 ALA A O 1
ATOM 1692 N N . ALA A 1 199 ? 0.786 -4.981 7.197 1.00 88.50 199 ALA A N 1
ATOM 1693 C CA . ALA A 1 199 ? 1.191 -4.003 8.211 1.00 88.50 199 ALA A CA 1
ATOM 1694 C C . ALA A 1 199 ? 2.698 -4.005 8.473 1.00 88.50 199 ALA A C 1
ATOM 1696 O O . ALA A 1 199 ? 3.301 -2.933 8.570 1.00 88.50 199 ALA A O 1
ATOM 1697 N N . VAL A 1 200 ? 3.317 -5.187 8.517 1.00 95.56 200 VAL A N 1
ATOM 1698 C CA . VAL A 1 200 ? 4.778 -5.322 8.569 1.00 95.56 200 VAL A CA 1
ATOM 1699 C C . VAL A 1 200 ? 5.396 -4.691 7.321 1.00 95.56 200 VAL A C 1
ATOM 1701 O O . VAL A 1 200 ? 6.222 -3.794 7.452 1.00 95.56 200 VAL A O 1
ATOM 1704 N N . ALA A 1 201 ? 4.942 -5.052 6.117 1.00 88.69 201 ALA A N 1
ATOM 1705 C CA . ALA A 1 201 ? 5.467 -4.481 4.874 1.00 88.69 201 ALA A CA 1
ATOM 1706 C C . ALA A 1 201 ? 5.309 -2.950 4.798 1.00 88.69 201 ALA A C 1
ATOM 1708 O O . ALA A 1 201 ? 6.222 -2.243 4.368 1.00 88.69 201 ALA A O 1
ATOM 1709 N N . MET A 1 202 ? 4.175 -2.419 5.265 1.00 80.00 202 MET A N 1
ATOM 1710 C CA . MET A 1 202 ? 3.934 -0.980 5.380 1.00 80.00 202 MET A CA 1
ATOM 1711 C C . MET A 1 202 ? 4.930 -0.326 6.341 1.00 80.00 202 MET A C 1
ATOM 1713 O O . MET A 1 202 ? 5.512 0.708 6.024 1.00 80.00 202 MET A O 1
ATOM 1717 N N . LYS A 1 203 ? 5.162 -0.926 7.514 1.00 84.25 203 LYS A N 1
ATOM 1718 C CA . LYS A 1 203 ? 6.126 -0.413 8.495 1.00 84.25 203 LYS A CA 1
ATOM 1719 C C . LYS A 1 203 ? 7.565 -0.459 7.982 1.00 84.25 203 LYS A C 1
ATOM 1721 O O . LYS A 1 203 ? 8.357 0.414 8.354 1.00 84.25 203 LYS A O 1
ATOM 1726 N N . GLU A 1 204 ? 7.890 -1.481 7.205 1.00 87.06 204 GLU A N 1
ATOM 1727 C CA . GLU A 1 204 ? 9.244 -1.791 6.765 1.00 87.06 204 GLU A CA 1
ATOM 1728 C C . GLU A 1 204 ? 9.662 -1.003 5.525 1.00 87.06 204 GLU A C 1
ATOM 1730 O O . GLU A 1 204 ? 10.776 -0.487 5.449 1.00 87.06 204 GLU A O 1
ATOM 1735 N N . SER A 1 205 ? 8.761 -0.864 4.556 1.00 77.25 205 SER A N 1
ATOM 1736 C CA . SER A 1 205 ? 9.104 -0.325 3.238 1.00 77.25 205 SER A CA 1
ATOM 1737 C C . SER A 1 205 ? 8.046 0.595 2.639 1.00 77.25 205 SER A C 1
ATOM 1739 O O . SER A 1 205 ? 8.224 1.035 1.504 1.00 77.25 205 SER A O 1
ATOM 1741 N N . SER A 1 206 ? 6.924 0.823 3.333 1.00 70.38 206 SER A N 1
ATOM 1742 C CA . SER A 1 206 ? 5.723 1.443 2.755 1.00 70.38 206 SER A CA 1
ATOM 1743 C C . SER A 1 206 ? 5.328 0.811 1.412 1.00 70.38 206 SER A C 1
ATOM 1745 O O . SER A 1 206 ? 4.947 1.502 0.468 1.00 70.38 206 SER A O 1
ATOM 1747 N N . PHE A 1 207 ? 5.459 -0.516 1.318 1.00 68.44 207 PHE A N 1
ATOM 1748 C CA . PHE A 1 207 ? 5.227 -1.313 0.110 1.00 68.44 207 PHE A CA 1
ATOM 1749 C C . PHE A 1 207 ? 6.165 -1.037 -1.080 1.00 68.44 207 PHE A C 1
ATOM 1751 O O . PHE A 1 207 ? 5.806 -1.320 -2.225 1.00 68.44 207 PHE A O 1
ATOM 1758 N N . ASN A 1 208 ? 7.378 -0.536 -0.844 1.00 70.19 208 ASN A N 1
ATOM 1759 C CA . ASN A 1 208 ? 8.388 -0.381 -1.889 1.00 70.19 208 ASN A CA 1
ATOM 1760 C C . ASN A 1 208 ? 9.276 -1.645 -2.015 1.00 70.19 208 ASN A C 1
ATOM 1762 O O . ASN A 1 208 ? 10.107 -1.894 -1.136 1.00 70.19 208 ASN A O 1
ATOM 1766 N N . PRO A 1 209 ? 9.182 -2.424 -3.111 1.00 76.12 209 PRO A N 1
ATOM 1767 C CA . PRO A 1 209 ? 10.001 -3.625 -3.306 1.00 76.12 209 PRO A CA 1
ATOM 1768 C C . PRO A 1 209 ? 11.485 -3.330 -3.567 1.00 76.12 209 PRO A C 1
ATOM 1770 O O . PRO A 1 209 ? 12.314 -4.224 -3.431 1.00 76.12 209 PRO A O 1
ATOM 1773 N N . GLU A 1 210 ? 11.837 -2.082 -3.882 1.00 76.25 210 GLU A N 1
ATOM 1774 C CA . GLU A 1 210 ? 13.222 -1.623 -4.050 1.00 76.25 210 GLU A CA 1
ATOM 1775 C C . GLU A 1 210 ? 13.778 -0.974 -2.766 1.00 76.25 210 GLU A C 1
ATOM 1777 O O . GLU A 1 210 ? 14.861 -0.379 -2.773 1.00 76.25 210 GLU A O 1
ATOM 1782 N N . ALA A 1 211 ? 13.035 -1.025 -1.651 1.00 71.56 211 ALA A N 1
ATOM 1783 C CA . ALA A 1 211 ? 13.471 -0.432 -0.392 1.00 71.56 211 ALA A CA 1
ATOM 1784 C C . ALA A 1 211 ? 14.791 -1.049 0.086 1.00 71.56 211 ALA A C 1
ATOM 1786 O O . ALA A 1 211 ? 15.037 -2.244 -0.061 1.00 71.56 211 ALA A O 1
ATOM 1787 N N . SER A 1 212 ? 15.637 -0.239 0.719 1.00 77.88 212 SER A N 1
ATOM 1788 C CA . SER A 1 212 ? 16.924 -0.681 1.258 1.00 77.88 212 SER A CA 1
ATOM 1789 C C . SER A 1 212 ? 17.133 -0.129 2.661 1.00 77.88 212 SER A C 1
ATOM 1791 O O . SER A 1 212 ? 17.006 1.082 2.844 1.00 77.88 212 SER A O 1
ATOM 1793 N N . GLY A 1 213 ? 17.533 -0.992 3.584 1.00 68.00 213 GLY A N 1
ATOM 1794 C CA . GLY A 1 213 ? 17.820 -0.705 4.977 1.00 68.00 213 GLY A CA 1
ATOM 1795 C C . GLY A 1 213 ? 18.891 0.358 5.156 1.00 68.00 213 GLY A C 1
ATOM 1796 O O . GLY A 1 213 ? 19.867 0.449 4.404 1.00 68.00 213 GLY A O 1
ATOM 1797 N N . PHE A 1 214 ? 18.677 1.191 6.168 1.00 52.56 214 PHE A N 1
ATOM 1798 C CA . PHE A 1 214 ? 19.430 2.421 6.412 1.00 52.56 214 PHE A CA 1
ATOM 1799 C C . PHE A 1 214 ? 20.354 2.338 7.636 1.00 52.56 214 PHE A C 1
ATOM 1801 O O . PHE A 1 214 ? 21.102 3.273 7.907 1.00 52.56 214 PHE A O 1
ATOM 1808 N N . ASP A 1 215 ? 20.312 1.225 8.364 1.00 57.34 215 ASP A N 1
ATOM 1809 C CA . ASP A 1 215 ? 21.096 0.930 9.569 1.00 57.34 215 ASP A CA 1
ATOM 1810 C C . ASP A 1 215 ? 22.459 0.277 9.266 1.00 57.34 215 ASP A C 1
ATOM 1812 O O . ASP A 1 215 ? 23.199 -0.081 10.178 1.00 57.34 215 ASP A O 1
ATOM 1816 N N . GLY A 1 216 ? 22.808 0.134 7.983 1.00 58.84 216 GLY A N 1
ATOM 1817 C CA . GLY A 1 216 ? 24.038 -0.526 7.543 1.00 58.84 216 GLY A CA 1
ATOM 1818 C C . GLY A 1 216 ? 23.951 -2.054 7.514 1.00 58.84 216 GLY A C 1
ATOM 1819 O O . GLY A 1 216 ? 24.918 -2.690 7.107 1.00 58.84 216 GLY A O 1
ATOM 1820 N N . THR A 1 217 ? 22.806 -2.646 7.869 1.00 69.25 217 THR A N 1
ATOM 1821 C CA . THR A 1 217 ? 22.607 -4.105 7.817 1.00 69.25 217 THR A CA 1
ATOM 1822 C C . THR A 1 217 ? 22.405 -4.635 6.397 1.00 69.25 217 THR A C 1
ATOM 1824 O O . THR A 1 217 ? 22.562 -5.828 6.140 1.00 69.25 217 THR A O 1
ATOM 1827 N N . GLY A 1 218 ? 22.066 -3.752 5.452 1.00 80.50 218 GLY A N 1
ATOM 1828 C CA . GLY A 1 218 ? 21.819 -4.114 4.058 1.00 80.50 218 GLY A CA 1
ATOM 1829 C C . GLY A 1 218 ? 20.493 -4.841 3.829 1.00 80.50 218 GLY A C 1
ATOM 1830 O O . GLY A 1 218 ? 20.324 -5.431 2.759 1.00 80.50 218 GLY A O 1
ATOM 1831 N N . SER A 1 219 ? 19.568 -4.809 4.798 1.00 88.94 219 SER A N 1
ATOM 1832 C CA . SER A 1 219 ? 18.202 -5.307 4.614 1.00 88.94 219 SER A CA 1
ATOM 1833 C C . SER A 1 219 ? 17.533 -4.679 3.388 1.00 88.94 219 SER A C 1
ATOM 1835 O O . SER A 1 219 ? 17.915 -3.595 2.945 1.00 88.94 219 SER A O 1
ATOM 1837 N N . PHE A 1 220 ? 16.577 -5.365 2.764 1.00 89.56 220 PHE A N 1
ATOM 1838 C CA . PHE A 1 220 ? 15.948 -4.842 1.551 1.00 89.56 220 PHE A CA 1
ATOM 1839 C C . PHE A 1 220 ? 14.547 -5.395 1.290 1.00 89.56 220 PHE A C 1
ATOM 1841 O O . PHE A 1 220 ? 14.106 -6.372 1.899 1.00 89.56 220 PHE A O 1
ATOM 1848 N N . GLY A 1 221 ? 13.871 -4.762 0.337 1.00 87.31 221 GLY A N 1
ATOM 1849 C CA . GLY A 1 221 ? 12.578 -5.177 -0.175 1.00 87.31 221 GLY A CA 1
ATOM 1850 C C . GLY A 1 221 ? 11.417 -4.867 0.756 1.00 87.31 221 GLY A C 1
ATOM 1851 O O . GLY A 1 221 ? 11.573 -4.214 1.795 1.00 87.31 221 GLY A O 1
ATOM 1852 N N . LEU A 1 222 ? 10.249 -5.382 0.375 1.00 87.31 222 LEU A N 1
ATOM 1853 C CA . LEU A 1 222 ? 8.970 -5.134 1.035 1.00 87.31 222 LEU A CA 1
ATOM 1854 C C . LEU A 1 222 ? 9.002 -5.412 2.538 1.00 87.31 222 LEU A C 1
ATOM 1856 O O . LEU A 1 222 ? 8.416 -4.669 3.320 1.00 87.31 222 LEU A O 1
ATOM 1860 N N . MET A 1 223 ? 9.714 -6.469 2.918 1.00 95.38 223 MET A N 1
ATOM 1861 C CA . MET A 1 223 ? 9.771 -6.985 4.282 1.00 95.38 223 MET A CA 1
ATOM 1862 C C . MET A 1 223 ? 11.096 -6.645 4.992 1.00 95.38 223 MET A C 1
ATOM 1864 O O . MET A 1 223 ? 11.320 -7.140 6.089 1.00 95.38 223 MET A O 1
ATOM 1868 N N . GLN A 1 224 ? 11.982 -5.843 4.380 1.00 93.06 224 GLN A N 1
ATOM 1869 C CA . GLN A 1 224 ? 13.321 -5.505 4.905 1.00 93.06 224 GLN A CA 1
ATOM 1870 C C . GLN A 1 224 ? 14.116 -6.743 5.370 1.00 93.06 224 GLN A C 1
ATOM 1872 O O . GLN A 1 224 ? 14.606 -6.835 6.494 1.00 93.06 224 GLN A O 1
ATOM 1877 N N . ILE A 1 225 ? 14.278 -7.712 4.469 1.00 95.00 225 ILE A N 1
ATOM 1878 C CA . ILE A 1 225 ? 14.970 -8.976 4.748 1.00 95.00 225 ILE A CA 1
ATOM 1879 C C . ILE A 1 225 ? 16.484 -8.765 4.687 1.00 95.00 225 ILE A C 1
ATOM 1881 O O . ILE A 1 225 ? 17.001 -8.216 3.713 1.00 95.00 225 ILE A O 1
ATOM 1885 N N . LEU A 1 226 ? 17.210 -9.235 5.707 1.00 93.31 226 LEU A N 1
ATOM 1886 C CA . LEU A 1 226 ? 18.678 -9.228 5.720 1.00 93.31 226 LEU A CA 1
ATOM 1887 C C . LEU A 1 226 ? 19.259 -10.087 4.582 1.00 93.31 226 LEU A C 1
ATOM 1889 O O . LEU A 1 226 ? 18.740 -11.178 4.338 1.00 93.31 226 LEU A O 1
ATOM 1893 N N . PRO A 1 227 ? 20.372 -9.686 3.936 1.00 92.44 227 PRO A N 1
ATOM 1894 C CA . PRO A 1 227 ? 20.969 -10.443 2.833 1.00 92.44 227 PRO A CA 1
ATOM 1895 C C . PRO A 1 227 ? 21.271 -11.910 3.164 1.00 92.44 227 PRO A C 1
ATOM 1897 O O . PRO A 1 227 ? 21.016 -12.786 2.344 1.00 92.44 227 PRO A O 1
ATOM 1900 N N . GLU A 1 228 ? 21.759 -12.193 4.372 1.00 91.75 228 GLU A N 1
ATOM 1901 C CA . GLU A 1 228 ? 22.029 -13.557 4.847 1.00 91.75 228 GLU A CA 1
ATOM 1902 C C . GLU A 1 228 ? 20.757 -14.412 4.958 1.00 91.75 228 GLU A C 1
ATOM 1904 O O . GLU A 1 228 ? 20.729 -15.566 4.526 1.00 91.75 228 GLU A O 1
ATOM 1909 N N . ASN A 1 229 ? 19.673 -13.822 5.466 1.00 94.50 229 ASN A N 1
ATOM 1910 C CA . ASN A 1 229 ? 18.376 -14.477 5.572 1.00 94.50 229 ASN A CA 1
ATOM 1911 C C . ASN A 1 229 ? 17.760 -14.677 4.189 1.00 94.50 229 ASN A C 1
ATOM 1913 O O . ASN A 1 229 ? 17.206 -15.739 3.922 1.00 94.50 229 ASN A O 1
ATOM 1917 N N . TRP A 1 230 ? 17.910 -13.704 3.289 1.00 95.81 230 TRP A N 1
ATOM 1918 C CA . TRP A 1 230 ? 17.473 -13.833 1.905 1.00 95.81 230 TRP A CA 1
ATOM 1919 C C . TRP A 1 230 ? 18.164 -15.003 1.211 1.00 95.81 230 TRP A C 1
ATOM 1921 O O . TRP A 1 230 ? 17.480 -15.880 0.694 1.00 95.81 230 TRP A O 1
ATOM 1931 N N . GLN A 1 231 ? 19.498 -15.063 1.255 1.00 93.94 231 GLN A N 1
ATOM 1932 C CA . GLN A 1 231 ? 20.276 -16.137 0.625 1.00 93.94 231 GLN A CA 1
ATOM 1933 C C . GLN A 1 231 ? 19.860 -17.525 1.118 1.00 93.94 231 GLN A C 1
ATOM 1935 O O . GLN A 1 231 ? 19.806 -18.476 0.345 1.00 93.94 231 GLN A O 1
ATOM 1940 N N . LYS A 1 232 ? 19.520 -17.642 2.403 1.00 94.25 232 LYS A N 1
ATOM 1941 C CA . LYS A 1 232 ? 19.079 -18.903 2.997 1.00 94.25 232 LYS A CA 1
ATOM 1942 C C . LYS A 1 232 ? 17.626 -19.245 2.657 1.00 94.25 232 LYS A C 1
ATOM 1944 O O . LYS A 1 232 ? 17.337 -20.356 2.222 1.00 94.25 232 LYS A O 1
ATOM 1949 N N . TYR A 1 233 ? 16.699 -18.328 2.919 1.00 96.62 233 TYR A N 1
ATOM 1950 C CA . TYR A 1 233 ? 15.267 -18.626 2.910 1.00 96.62 233 TYR A CA 1
ATOM 1951 C C . TYR A 1 233 ? 14.636 -18.526 1.522 1.00 96.62 233 TYR A C 1
ATOM 1953 O O . TYR A 1 233 ? 13.696 -19.266 1.256 1.00 96.62 233 TYR A O 1
ATOM 1961 N N . SER A 1 234 ? 15.163 -17.697 0.614 1.00 94.94 234 SER A N 1
ATOM 1962 C CA . SER A 1 234 ? 14.687 -17.664 -0.781 1.00 94.94 234 SER A CA 1
ATOM 1963 C C . SER A 1 234 ? 14.843 -19.034 -1.448 1.00 94.94 234 SER A C 1
ATOM 1965 O O . SER A 1 234 ? 13.873 -19.570 -1.978 1.00 94.94 234 SER A O 1
ATOM 1967 N N . VAL A 1 235 ? 16.014 -19.661 -1.293 1.00 92.81 235 VAL A N 1
ATOM 1968 C CA . VAL A 1 235 ? 16.318 -20.994 -1.833 1.00 92.81 235 VAL A CA 1
ATOM 1969 C C . VAL A 1 235 ? 15.421 -22.073 -1.224 1.00 92.81 235 VAL A C 1
ATOM 1971 O O . VAL A 1 235 ? 14.903 -22.916 -1.953 1.00 92.81 235 VAL A O 1
ATOM 1974 N N . ILE A 1 236 ? 15.181 -22.035 0.095 1.00 93.75 236 ILE A N 1
ATOM 1975 C CA . ILE A 1 236 ? 14.264 -22.975 0.774 1.00 93.75 236 ILE A CA 1
ATOM 1976 C C . ILE A 1 236 ? 12.854 -22.905 0.176 1.00 93.75 236 ILE A C 1
ATOM 1978 O O . ILE A 1 236 ? 12.176 -23.924 0.068 1.00 93.75 236 ILE A O 1
ATOM 1982 N N . LEU A 1 237 ? 12.423 -21.712 -0.232 1.00 95.25 237 LEU A N 1
ATOM 1983 C CA . LEU A 1 237 ? 11.112 -21.478 -0.828 1.00 95.25 237 LEU A CA 1
ATOM 1984 C C . LEU A 1 237 ? 11.093 -21.630 -2.360 1.00 95.25 237 LEU A C 1
ATOM 1986 O O . LEU A 1 237 ? 10.045 -21.420 -2.971 1.00 95.25 237 LEU A O 1
ATOM 1990 N N . GLY A 1 238 ? 12.215 -22.023 -2.973 1.00 93.69 238 GLY A N 1
ATOM 1991 C CA . GLY A 1 238 ? 12.331 -22.276 -4.410 1.00 93.69 238 GLY A CA 1
ATOM 1992 C C . GLY A 1 238 ? 12.536 -21.030 -5.276 1.00 93.69 238 GLY A C 1
ATOM 1993 O O . GLY A 1 238 ? 12.282 -21.093 -6.476 1.00 93.69 238 GLY A O 1
ATOM 1994 N N . PHE A 1 239 ? 12.970 -19.914 -4.690 1.00 93.69 239 PHE A N 1
ATOM 1995 C CA . PHE A 1 239 ? 13.321 -18.688 -5.410 1.00 93.69 239 PHE A CA 1
ATOM 1996 C C . PHE A 1 239 ? 14.815 -18.626 -5.719 1.00 93.69 239 PHE A C 1
ATOM 1998 O O . PHE A 1 239 ? 15.642 -19.127 -4.952 1.00 93.69 239 PHE A O 1
ATOM 2005 N N . ASP A 1 240 ? 15.162 -17.960 -6.819 1.00 93.50 240 ASP A N 1
ATOM 2006 C CA . ASP A 1 240 ? 16.553 -17.673 -7.150 1.00 93.50 240 ASP A CA 1
ATOM 2007 C C . ASP A 1 240 ? 17.031 -16.444 -6.352 1.00 93.50 240 ASP A C 1
ATOM 2009 O O . ASP A 1 240 ? 16.471 -15.352 -6.489 1.00 93.50 240 ASP A O 1
ATOM 2013 N N . PRO A 1 241 ? 18.080 -16.565 -5.521 1.00 88.25 241 PRO A N 1
ATOM 2014 C CA . PRO A 1 241 ? 18.492 -15.486 -4.628 1.00 88.25 241 PRO A CA 1
ATOM 2015 C C . PRO A 1 241 ? 19.028 -14.245 -5.357 1.00 88.25 241 PRO A C 1
ATOM 2017 O O . PRO A 1 241 ? 19.131 -13.181 -4.739 1.00 88.25 241 PRO A O 1
ATOM 2020 N N . VAL A 1 242 ? 19.388 -14.357 -6.637 1.00 86.31 242 VAL A N 1
ATOM 2021 C CA . VAL A 1 242 ? 19.870 -13.247 -7.463 1.00 86.31 242 VAL A CA 1
ATOM 2022 C C . VAL A 1 242 ? 18.738 -12.706 -8.329 1.00 86.31 242 VAL A C 1
ATOM 2024 O O . VAL A 1 242 ? 18.471 -11.505 -8.287 1.00 86.31 242 VAL A O 1
ATOM 2027 N N . ALA A 1 243 ? 18.063 -13.570 -9.088 1.00 80.19 243 ALA A N 1
ATOM 2028 C CA . ALA A 1 243 ? 17.054 -13.153 -10.057 1.00 80.19 243 ALA A CA 1
ATOM 2029 C C . ALA A 1 243 ? 15.747 -12.681 -9.397 1.00 80.19 243 ALA A C 1
ATOM 2031 O O . ALA A 1 243 ? 15.132 -11.733 -9.881 1.00 80.19 243 ALA A O 1
ATOM 2032 N N . ASP A 1 244 ? 15.349 -13.276 -8.268 1.00 86.75 244 ASP A N 1
ATOM 2033 C CA . ASP A 1 244 ? 14.106 -12.923 -7.570 1.00 86.75 244 ASP A CA 1
ATOM 2034 C C . ASP A 1 244 ? 14.292 -11.838 -6.502 1.00 86.75 244 ASP A C 1
ATOM 2036 O O . ASP A 1 244 ? 13.368 -11.558 -5.738 1.00 86.75 244 ASP A O 1
ATOM 2040 N N . LYS A 1 245 ? 15.469 -11.201 -6.419 1.00 84.81 245 LYS A N 1
ATOM 2041 C CA . LYS A 1 245 ? 15.767 -10.205 -5.374 1.00 84.81 245 LYS A CA 1
ATOM 2042 C C . LYS A 1 245 ? 14.715 -9.094 -5.302 1.00 84.81 245 LYS A C 1
ATOM 2044 O O . LYS A 1 245 ? 14.296 -8.728 -4.206 1.00 84.81 245 LYS A O 1
ATOM 2049 N N . ASP A 1 246 ? 14.261 -8.607 -6.451 1.00 80.75 246 ASP A N 1
ATOM 2050 C CA . ASP A 1 246 ? 13.277 -7.523 -6.554 1.00 80.75 246 ASP A CA 1
ATOM 2051 C C . ASP A 1 246 ? 11.845 -8.047 -6.792 1.00 80.75 246 ASP A C 1
ATOM 2053 O O . ASP A 1 246 ? 10.928 -7.267 -7.043 1.00 80.75 246 ASP A O 1
ATOM 2057 N N . ASN A 1 247 ? 11.630 -9.369 -6.706 1.00 85.00 247 ASN A N 1
ATOM 2058 C CA . ASN A 1 247 ? 10.331 -10.009 -6.905 1.00 85.00 247 ASN A CA 1
ATOM 2059 C C . ASN A 1 247 ? 9.438 -9.808 -5.660 1.00 85.00 247 ASN A C 1
ATOM 2061 O O . ASN A 1 247 ? 9.704 -10.405 -4.610 1.00 85.00 247 ASN A O 1
ATOM 2065 N N . PRO A 1 248 ? 8.336 -9.035 -5.752 1.00 87.81 248 PRO A N 1
ATOM 2066 C CA . PRO A 1 248 ? 7.496 -8.718 -4.596 1.00 87.81 248 PRO A CA 1
ATOM 2067 C C . PRO A 1 248 ? 6.890 -9.951 -3.917 1.00 87.81 248 PRO A C 1
ATOM 2069 O O . PRO A 1 248 ? 6.800 -10.012 -2.690 1.00 87.81 248 PRO A O 1
ATOM 2072 N N . ARG A 1 249 ? 6.518 -10.966 -4.706 1.00 96.38 249 ARG A N 1
ATOM 2073 C CA . ARG A 1 249 ? 5.974 -12.227 -4.194 1.00 96.38 249 ARG A CA 1
ATOM 2074 C C . ARG A 1 249 ? 7.011 -12.976 -3.360 1.00 96.38 249 ARG A C 1
ATOM 2076 O O . ARG A 1 249 ? 6.692 -13.443 -2.269 1.00 96.38 249 ARG A O 1
ATOM 2083 N N . ALA A 1 250 ? 8.246 -13.065 -3.855 1.00 96.88 250 ALA A N 1
ATOM 2084 C CA . ALA A 1 250 ? 9.341 -13.725 -3.148 1.00 96.88 250 ALA A CA 1
ATOM 2085 C C . ALA A 1 250 ? 9.673 -13.001 -1.833 1.00 96.88 250 ALA A C 1
ATOM 2087 O O . ALA A 1 250 ? 9.778 -13.638 -0.787 1.00 96.88 250 ALA A O 1
ATOM 2088 N N . GLN A 1 251 ? 9.746 -11.666 -1.858 1.00 97.88 251 GLN A N 1
ATOM 2089 C CA . GLN A 1 251 ? 9.982 -10.844 -0.666 1.00 97.88 251 GLN A CA 1
ATOM 2090 C C . GLN A 1 251 ? 8.909 -11.044 0.415 1.00 97.88 251 GLN A C 1
ATOM 2092 O O . GLN A 1 251 ? 9.249 -11.230 1.583 1.00 97.88 251 GLN A O 1
ATOM 2097 N N . ILE A 1 252 ? 7.624 -11.059 0.044 1.00 98.31 252 ILE A N 1
ATOM 2098 C CA . ILE A 1 252 ? 6.524 -11.290 0.994 1.00 98.31 252 ILE A CA 1
ATOM 2099 C C . ILE A 1 252 ? 6.594 -12.706 1.578 1.00 98.31 252 ILE A C 1
ATOM 2101 O O . ILE A 1 252 ? 6.539 -12.870 2.798 1.00 98.31 252 ILE A O 1
ATOM 2105 N N . LEU A 1 253 ? 6.758 -13.728 0.732 1.00 98.38 253 LEU A N 1
ATOM 2106 C CA . LEU A 1 253 ? 6.775 -15.123 1.176 1.00 98.38 253 LEU A CA 1
ATOM 2107 C C . LEU A 1 253 ? 7.981 -15.447 2.062 1.00 98.38 253 LEU A C 1
ATOM 2109 O O . LEU A 1 253 ? 7.822 -16.179 3.037 1.00 98.38 253 LEU A O 1
ATOM 2113 N N . VAL A 1 254 ? 9.162 -14.895 1.767 1.00 98.38 254 VAL A N 1
ATOM 2114 C CA . VAL A 1 254 ? 10.351 -15.057 2.619 1.00 98.38 254 VAL A CA 1
ATOM 2115 C C . VAL A 1 254 ? 10.145 -14.381 3.977 1.00 98.38 254 VAL A C 1
ATOM 2117 O O . VAL A 1 254 ? 10.425 -14.998 5.003 1.00 98.38 254 VAL A O 1
ATOM 2120 N N . GLY A 1 255 ? 9.618 -13.152 4.011 1.00 97.88 255 GLY A N 1
ATOM 2121 C CA . GLY A 1 255 ? 9.340 -12.451 5.270 1.00 97.88 255 GLY A CA 1
ATOM 2122 C C . GLY A 1 255 ? 8.303 -13.178 6.135 1.00 97.88 255 GLY A C 1
ATOM 2123 O O . GLY A 1 255 ? 8.511 -13.365 7.334 1.00 97.88 255 GLY A O 1
ATOM 2124 N N . ALA A 1 256 ? 7.219 -13.664 5.522 1.00 98.31 256 ALA A N 1
ATOM 2125 C CA . ALA A 1 256 ? 6.193 -14.446 6.210 1.00 98.31 256 ALA A CA 1
ATOM 2126 C C . ALA A 1 256 ? 6.735 -15.787 6.736 1.00 98.31 256 ALA A C 1
ATOM 2128 O O . ALA A 1 256 ? 6.484 -16.146 7.889 1.00 98.31 256 ALA A O 1
ATOM 2129 N N . TYR A 1 257 ? 7.553 -16.485 5.936 1.00 98.06 257 TYR A N 1
ATOM 2130 C CA . TYR A 1 257 ? 8.252 -17.687 6.383 1.00 98.06 257 TYR A CA 1
ATOM 2131 C C . TYR A 1 257 ? 9.126 -17.394 7.607 1.00 98.06 257 TYR A C 1
ATOM 2133 O O . TYR A 1 257 ? 9.030 -18.110 8.601 1.00 98.06 257 TYR A O 1
ATOM 2141 N N . MET A 1 258 ? 9.923 -16.320 7.582 1.00 96.81 258 MET A N 1
ATOM 2142 C CA . MET A 1 258 ? 10.768 -15.929 8.715 1.00 96.81 258 MET A CA 1
ATOM 2143 C C . MET A 1 258 ? 9.955 -15.718 9.996 1.00 96.81 258 MET A C 1
ATOM 2145 O O . MET A 1 258 ? 10.270 -16.341 11.010 1.00 96.81 258 MET A O 1
ATOM 2149 N N . LEU A 1 259 ? 8.888 -14.914 9.938 1.00 97.19 259 LEU A N 1
ATOM 2150 C CA . LEU A 1 259 ? 7.992 -14.671 11.074 1.00 97.19 259 LEU A CA 1
ATOM 2151 C C . LEU A 1 259 ? 7.419 -15.981 11.638 1.00 97.19 259 LEU A C 1
ATOM 2153 O O . LEU A 1 259 ? 7.439 -16.192 12.851 1.00 97.19 259 LEU A O 1
ATOM 2157 N N . SER A 1 260 ? 6.973 -16.887 10.761 1.00 96.38 260 SER A N 1
ATOM 2158 C CA . SER A 1 260 ? 6.431 -18.189 11.172 1.00 96.38 260 SER A CA 1
ATOM 2159 C C . SER A 1 260 ? 7.497 -19.122 11.769 1.00 96.38 260 SER A C 1
ATOM 2161 O O . SER A 1 260 ? 7.227 -19.866 12.714 1.00 96.38 260 SER A O 1
ATOM 2163 N N . SER A 1 261 ? 8.737 -19.048 11.272 1.00 95.06 261 SER A N 1
ATOM 2164 C CA . SER A 1 261 ? 9.837 -19.947 11.646 1.00 95.06 261 SER A CA 1
ATOM 2165 C C . SER A 1 261 ? 10.332 -19.766 13.083 1.00 95.06 261 SER A C 1
ATOM 2167 O O . SER A 1 261 ? 10.978 -20.664 13.622 1.00 95.06 261 SER A O 1
ATOM 2169 N N . TYR A 1 262 ? 9.994 -18.649 13.738 1.00 93.19 262 TYR A N 1
ATOM 2170 C CA . TYR A 1 262 ? 10.310 -18.430 15.152 1.00 93.19 262 TYR A CA 1
ATOM 2171 C C . TYR A 1 262 ? 9.483 -19.306 16.107 1.00 93.19 262 TYR A C 1
ATOM 2173 O O . TYR A 1 262 ? 9.785 -19.353 17.297 1.00 93.19 262 TYR A O 1
ATOM 2181 N N . GLY A 1 263 ? 8.448 -20.002 15.615 1.00 92.19 263 GLY A N 1
ATOM 2182 C CA . GLY A 1 263 ? 7.641 -20.931 16.416 1.00 92.19 263 GLY A CA 1
ATOM 2183 C 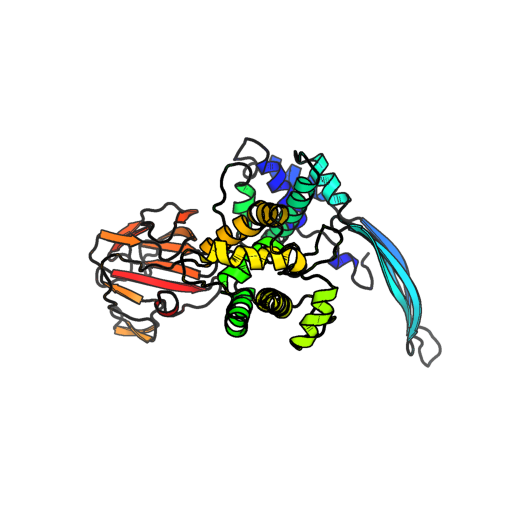C . GLY A 1 263 ? 6.712 -20.255 17.431 1.00 92.19 263 GLY A C 1
ATOM 2184 O O . GLY A 1 263 ? 6.192 -20.919 18.328 1.00 92.19 263 GLY A O 1
ATOM 2185 N N . ILE A 1 264 ? 6.497 -18.945 17.298 1.00 93.94 264 ILE A N 1
ATOM 2186 C CA . ILE A 1 264 ? 5.637 -18.150 18.177 1.00 93.94 264 ILE A CA 1
ATOM 2187 C C . ILE A 1 264 ? 4.201 -18.252 17.670 1.00 93.94 264 ILE A C 1
ATOM 2189 O O . ILE A 1 264 ? 3.911 -17.896 16.530 1.00 93.94 264 ILE A O 1
ATOM 2193 N N . ARG A 1 265 ? 3.304 -18.756 18.520 1.00 92.19 265 ARG A N 1
ATOM 2194 C CA . ARG A 1 265 ? 1.878 -18.890 18.206 1.00 92.19 265 ARG A CA 1
ATOM 2195 C C . ARG A 1 265 ? 1.124 -17.652 18.665 1.00 92.19 265 ARG A C 1
ATOM 2197 O O . ARG A 1 265 ? 1.320 -17.207 19.791 1.00 92.19 265 ARG A O 1
ATOM 2204 N N . VAL A 1 266 ? 0.255 -17.155 17.796 1.00 95.69 266 VAL A N 1
ATOM 2205 C CA . VAL A 1 266 ? -0.631 -16.019 18.044 1.00 95.69 266 VAL A CA 1
ATOM 2206 C C . VAL A 1 266 ? -2.046 -16.474 17.719 1.00 95.69 266 VAL A C 1
ATOM 2208 O O . VAL A 1 266 ? -2.273 -17.044 16.651 1.00 95.69 266 VAL A O 1
ATOM 2211 N N . ASP A 1 267 ? -2.983 -16.247 18.631 1.00 94.31 267 ASP A N 1
ATOM 2212 C CA . ASP A 1 267 ? -4.405 -16.387 18.343 1.00 94.31 267 ASP A CA 1
ATOM 2213 C C . ASP A 1 267 ? -4.915 -15.080 17.726 1.00 94.31 267 ASP A C 1
ATOM 2215 O O . ASP A 1 267 ? -5.261 -14.125 18.428 1.00 94.31 267 ASP A O 1
ATOM 2219 N N . TRP A 1 268 ? -4.925 -15.041 16.392 1.00 92.94 268 TRP A N 1
ATOM 2220 C CA . TRP A 1 268 ? -5.282 -13.869 15.587 1.00 92.94 268 TRP A CA 1
ATOM 2221 C C . TRP A 1 268 ? -6.754 -13.443 15.695 1.00 92.94 268 TRP A C 1
ATOM 2223 O O . TRP A 1 268 ? -7.090 -12.311 15.330 1.00 92.94 268 TRP A O 1
ATOM 2233 N N . GLU A 1 269 ? -7.614 -14.320 16.218 1.00 88.38 269 GLU A N 1
ATOM 2234 C CA . GLU A 1 269 ? -9.032 -14.039 16.466 1.00 88.38 269 GLU A CA 1
ATOM 2235 C C . GLU A 1 269 ? -9.285 -13.543 17.897 1.00 88.38 269 GLU A C 1
ATOM 2237 O O . GLU A 1 269 ? -10.331 -12.957 18.189 1.00 88.38 269 GLU A O 1
ATOM 2242 N N . SER A 1 270 ? -8.322 -13.730 18.805 1.00 90.44 270 SER A N 1
ATOM 2243 C CA . SER A 1 270 ? -8.421 -13.238 20.178 1.00 90.44 270 SER A CA 1
ATOM 2244 C C . SER A 1 270 ? -8.249 -11.722 20.256 1.00 90.44 270 SER A C 1
ATOM 2246 O O . SER A 1 270 ? -7.612 -11.096 19.417 1.00 90.44 270 SER A O 1
ATOM 2248 N N . ASN A 1 271 ? -8.711 -11.104 21.344 1.00 85.94 271 ASN A N 1
ATOM 2249 C CA . ASN A 1 271 ? -8.394 -9.705 21.647 1.00 85.94 271 ASN A CA 1
ATOM 2250 C C . ASN A 1 271 ? -6.954 -9.485 22.160 1.00 85.94 271 ASN A C 1
ATOM 2252 O O . ASN A 1 271 ? -6.612 -8.351 22.485 1.00 85.94 271 ASN A O 1
ATOM 2256 N N . LYS A 1 272 ? -6.137 -10.546 22.252 1.00 92.12 272 LYS A N 1
ATOM 2257 C CA . LYS A 1 272 ? -4.751 -10.526 22.752 1.00 92.12 272 LYS A CA 1
ATOM 2258 C C . LYS A 1 272 ? -3.705 -10.706 21.655 1.00 92.12 272 LYS A C 1
ATOM 2260 O O . LYS A 1 272 ? -2.510 -10.773 21.942 1.00 92.12 272 LYS A O 1
ATOM 2265 N N . TRP A 1 273 ? -4.134 -10.773 20.393 1.00 94.69 273 TRP A N 1
ATOM 2266 C CA . TRP A 1 273 ? -3.247 -11.002 19.253 1.00 94.69 273 TRP A CA 1
ATOM 2267 C C . TRP A 1 273 ? -2.090 -9.987 19.194 1.00 94.69 273 TRP A C 1
ATOM 2269 O O . TRP A 1 273 ? -0.995 -10.309 18.733 1.00 94.69 273 TRP A O 1
ATOM 2279 N N . ARG A 1 274 ? -2.293 -8.761 19.700 1.00 94.69 274 ARG A N 1
ATOM 2280 C CA . ARG A 1 274 ? -1.240 -7.743 19.809 1.00 94.69 274 ARG A CA 1
ATOM 2281 C C . ARG A 1 274 ? -0.166 -8.172 20.802 1.00 94.69 274 ARG A C 1
ATOM 2283 O O . ARG A 1 274 ? 0.993 -8.302 20.428 1.00 94.69 274 ARG A O 1
ATOM 2290 N N . GLU A 1 275 ? -0.539 -8.447 22.049 1.00 91.19 275 GLU A N 1
ATOM 2291 C CA . GLU A 1 275 ? 0.399 -8.889 23.084 1.00 91.19 275 GLU A CA 1
ATOM 2292 C C . GLU A 1 275 ? 1.138 -10.170 22.684 1.00 91.19 275 GLU A C 1
ATOM 2294 O O . GLU A 1 275 ? 2.340 -10.284 22.913 1.00 91.19 275 GLU A O 1
ATOM 2299 N N . GLU A 1 276 ? 0.441 -11.109 22.050 1.00 94.06 276 GLU A N 1
ATOM 2300 C CA . GLU A 1 276 ? 1.011 -12.383 21.608 1.00 94.06 276 GLU A CA 1
ATOM 2301 C C . GLU A 1 276 ? 1.958 -12.214 20.409 1.00 94.06 276 GLU A C 1
ATOM 2303 O O . GLU A 1 276 ? 3.034 -12.817 20.371 1.00 94.06 276 GLU A O 1
ATOM 2308 N N . SER A 1 277 ? 1.620 -11.337 19.457 1.00 97.19 277 SER A N 1
ATOM 2309 C CA . SER A 1 277 ? 2.490 -11.027 18.313 1.00 97.19 277 SER A CA 1
ATOM 2310 C C . SER A 1 277 ? 3.713 -10.185 18.684 1.00 97.19 277 SER A C 1
ATOM 2312 O O . SER A 1 277 ? 4.659 -10.124 17.898 1.00 97.19 277 SER A O 1
ATOM 2314 N N . LEU A 1 278 ? 3.767 -9.581 19.880 1.00 97.50 278 LEU A N 1
ATOM 2315 C CA . LEU A 1 278 ? 4.927 -8.795 20.313 1.00 97.50 278 LEU A CA 1
ATOM 2316 C C . LEU A 1 278 ? 6.221 -9.612 20.255 1.00 97.50 278 LEU A C 1
ATOM 2318 O O . LEU A 1 278 ? 7.213 -9.134 19.713 1.00 97.50 278 LEU A O 1
ATOM 2322 N N . LEU A 1 279 ? 6.217 -10.848 20.763 1.00 95.69 279 LEU A N 1
ATOM 2323 C CA . LEU A 1 279 ? 7.417 -11.690 20.758 1.00 95.69 279 LEU A CA 1
ATOM 2324 C C . LEU A 1 279 ? 7.867 -12.021 19.332 1.00 95.69 279 LEU A C 1
ATOM 2326 O O . LEU A 1 279 ? 9.065 -12.076 19.057 1.00 95.69 279 LEU A O 1
ATOM 2330 N N . MET A 1 280 ? 6.911 -12.200 18.415 1.00 97.25 280 MET A N 1
ATOM 2331 C CA . MET A 1 280 ? 7.189 -12.426 16.997 1.00 97.25 280 MET A CA 1
ATOM 2332 C C . MET A 1 280 ? 7.870 -11.204 16.376 1.00 97.25 280 MET A C 1
ATOM 2334 O O . MET A 1 280 ? 8.872 -11.345 15.678 1.00 97.25 280 MET A O 1
ATOM 2338 N N . LEU A 1 281 ? 7.386 -10.000 16.686 1.00 97.56 281 LEU A N 1
ATOM 2339 C CA . LEU A 1 281 ? 7.971 -8.749 16.205 1.00 97.56 281 LEU A CA 1
ATOM 2340 C C . LEU A 1 281 ? 9.321 -8.434 16.865 1.00 97.56 281 LEU A C 1
ATOM 2342 O O . LEU A 1 281 ? 10.195 -7.879 16.207 1.00 97.56 281 LEU A O 1
ATOM 2346 N N . VAL A 1 282 ? 9.539 -8.834 18.121 1.00 97.25 282 VAL A N 1
ATOM 2347 C CA . VAL A 1 282 ? 10.856 -8.774 18.784 1.00 97.25 282 VAL A CA 1
ATOM 2348 C C . VAL A 1 282 ? 11.844 -9.696 18.083 1.00 97.25 282 VAL A C 1
ATOM 2350 O O . VAL A 1 282 ? 12.948 -9.267 17.751 1.00 97.25 282 VAL A O 1
ATOM 2353 N N . ALA A 1 283 ? 11.439 -10.935 17.799 1.00 95.88 283 ALA A N 1
ATOM 2354 C CA . ALA A 1 283 ? 12.272 -11.892 17.083 1.00 95.88 283 ALA A CA 1
ATOM 2355 C C . ALA A 1 283 ? 12.643 -11.395 15.680 1.00 95.88 283 ALA A C 1
ATOM 2357 O O . ALA A 1 283 ? 13.791 -11.541 15.264 1.00 95.88 283 ALA A O 1
ATOM 2358 N N . TYR A 1 284 ? 11.686 -10.782 14.984 1.00 95.69 284 TYR A N 1
ATOM 2359 C CA . TYR A 1 284 ? 11.876 -10.252 13.640 1.00 95.69 284 TYR A CA 1
ATOM 2360 C C . TYR A 1 284 ? 12.756 -8.994 13.619 1.00 95.69 284 TYR A C 1
ATOM 2362 O O . TYR A 1 284 ? 13.677 -8.903 12.814 1.00 95.69 284 TYR A O 1
ATOM 2370 N N . ASN A 1 285 ? 12.517 -8.044 14.530 1.00 93.81 285 ASN A N 1
ATOM 2371 C CA . ASN A 1 285 ? 13.213 -6.756 14.552 1.00 93.81 285 ASN A CA 1
ATOM 2372 C C . ASN A 1 285 ? 14.603 -6.816 15.201 1.00 93.81 285 ASN A C 1
ATOM 2374 O O . ASN A 1 285 ? 15.538 -6.188 14.715 1.00 93.81 285 ASN A O 1
ATOM 2378 N N . ALA A 1 286 ? 14.735 -7.545 16.310 1.00 91.62 286 ALA A N 1
ATOM 2379 C CA . ALA A 1 286 ? 15.941 -7.558 17.141 1.00 91.62 286 ALA A CA 1
ATOM 2380 C C . ALA A 1 286 ? 16.638 -8.931 17.187 1.00 91.62 286 ALA A C 1
ATOM 2382 O O . ALA A 1 286 ? 17.704 -9.068 17.793 1.00 91.62 286 ALA A O 1
ATOM 2383 N N . GLY A 1 287 ? 16.058 -9.945 16.540 1.00 91.81 287 GLY A N 1
ATOM 2384 C CA . GLY A 1 287 ? 16.537 -11.323 16.549 1.00 91.81 287 GLY A CA 1
ATOM 2385 C C . GLY A 1 287 ? 15.923 -12.157 17.677 1.00 91.81 287 GLY A C 1
ATOM 2386 O O . GLY A 1 287 ? 15.737 -11.694 18.801 1.00 91.81 287 GLY A O 1
ATOM 2387 N N . ALA A 1 288 ? 15.660 -13.439 17.404 1.00 91.69 288 ALA A N 1
ATOM 2388 C CA . ALA A 1 288 ? 15.014 -14.359 18.351 1.00 91.69 288 ALA A CA 1
ATOM 2389 C C . ALA A 1 288 ? 15.753 -14.500 19.699 1.00 91.69 288 ALA A C 1
ATOM 2391 O O . ALA A 1 288 ? 15.126 -14.724 20.729 1.00 91.69 288 ALA A O 1
ATOM 2392 N N . GLY A 1 289 ? 17.078 -14.308 19.720 1.00 93.81 289 GLY A N 1
ATOM 2393 C CA . GLY A 1 289 ? 17.876 -14.321 20.953 1.00 93.81 289 GLY A CA 1
ATOM 2394 C C . GLY A 1 289 ? 17.614 -13.144 21.903 1.00 93.81 289 GLY A C 1
ATOM 2395 O O . GLY A 1 289 ? 18.192 -13.111 22.986 1.00 93.81 289 GLY A O 1
ATOM 2396 N N . LYS A 1 290 ? 16.786 -12.169 21.506 1.00 95.12 290 LYS A N 1
ATOM 2397 C CA . LYS A 1 290 ? 16.375 -11.025 22.334 1.00 95.12 290 LYS A CA 1
ATOM 2398 C C . LYS A 1 290 ? 15.013 -11.196 23.001 1.00 95.12 290 LYS A C 1
ATOM 2400 O O . LYS A 1 290 ? 14.626 -10.342 23.793 1.00 95.12 290 LYS A O 1
ATOM 2405 N N . ILE A 1 291 ? 14.307 -12.290 22.728 1.00 93.31 291 ILE A N 1
ATOM 2406 C CA . ILE A 1 291 ? 13.083 -12.638 23.455 1.00 93.31 291 ILE A CA 1
ATOM 2407 C C . ILE A 1 291 ? 13.422 -12.819 24.943 1.00 93.31 291 ILE A C 1
ATOM 2409 O O . ILE A 1 291 ? 14.372 -13.521 25.290 1.00 93.31 291 ILE A O 1
ATOM 2413 N N . GLY A 1 292 ? 12.649 -12.183 25.822 1.00 92.19 292 GLY A N 1
ATOM 2414 C CA . GLY A 1 292 ? 12.860 -12.150 27.268 1.00 92.19 292 GLY A CA 1
ATOM 2415 C C . GLY A 1 292 ? 13.737 -10.994 27.763 1.00 92.19 292 GLY A C 1
ATOM 2416 O O . GLY A 1 292 ? 13.784 -10.749 28.973 1.00 92.19 292 GLY A O 1
ATOM 2417 N N . ASP A 1 293 ? 14.407 -10.249 26.874 1.00 96.25 293 ASP A N 1
ATOM 2418 C CA . ASP A 1 293 ? 15.131 -9.031 27.248 1.00 96.25 293 ASP A CA 1
ATOM 2419 C C . ASP A 1 293 ? 14.153 -7.858 27.399 1.00 96.25 293 ASP A C 1
ATOM 2421 O O . ASP A 1 293 ? 13.738 -7.235 26.423 1.00 96.25 293 ASP A O 1
ATOM 2425 N N . ARG A 1 294 ? 13.792 -7.538 28.647 1.00 94.19 294 ARG A N 1
ATOM 2426 C CA . ARG A 1 294 ? 12.765 -6.526 28.961 1.00 94.19 294 ARG A CA 1
ATOM 2427 C C . ARG A 1 294 ? 13.013 -5.162 28.315 1.00 94.19 294 ARG A C 1
ATOM 2429 O O . ARG A 1 294 ? 12.061 -4.526 27.878 1.00 94.19 294 ARG A O 1
ATOM 2436 N N . GLY A 1 295 ? 14.269 -4.712 28.261 1.00 95.50 295 GLY A N 1
ATOM 2437 C CA . GLY A 1 295 ? 14.608 -3.418 27.664 1.00 95.50 295 GLY A CA 1
ATOM 2438 C C . GLY A 1 295 ? 14.378 -3.407 26.153 1.00 95.50 295 GLY A C 1
ATOM 2439 O O . GLY A 1 295 ? 13.817 -2.453 25.614 1.00 95.50 295 GLY A O 1
ATOM 2440 N N . THR A 1 296 ? 14.761 -4.490 25.476 1.00 94.50 296 THR A N 1
ATOM 2441 C CA . THR A 1 296 ? 14.533 -4.673 24.041 1.00 94.50 296 THR A CA 1
ATOM 2442 C C . THR A 1 296 ? 13.048 -4.832 23.735 1.00 94.50 296 THR A C 1
ATOM 2444 O O . THR A 1 296 ? 12.552 -4.182 22.821 1.00 94.50 296 THR A O 1
ATOM 2447 N N . GLU A 1 297 ? 12.312 -5.630 24.509 1.00 96.31 297 GLU A N 1
ATOM 2448 C CA . GLU A 1 297 ? 10.871 -5.820 24.316 1.00 96.31 297 GLU A CA 1
ATOM 2449 C C . GLU A 1 297 ? 10.088 -4.512 24.472 1.00 96.31 297 GLU A C 1
ATOM 2451 O O . GLU A 1 297 ? 9.241 -4.205 23.635 1.00 96.31 297 GLU A O 1
ATOM 2456 N N . GLU A 1 298 ? 10.395 -3.701 25.489 1.00 95.81 298 GLU A N 1
ATOM 2457 C CA . GLU A 1 298 ? 9.755 -2.395 25.683 1.00 95.81 298 GLU A CA 1
ATOM 2458 C C . GLU A 1 298 ? 10.093 -1.424 24.540 1.00 95.81 298 GLU A C 1
ATOM 2460 O O . GLU A 1 298 ? 9.215 -0.722 24.024 1.00 95.81 298 GLU A O 1
ATOM 2465 N N . TYR A 1 299 ? 11.351 -1.426 24.086 1.00 92.81 299 TYR A N 1
ATOM 2466 C CA . TYR A 1 299 ? 11.775 -0.629 22.940 1.00 92.81 299 TYR A CA 1
ATOM 2467 C C . TYR A 1 299 ? 11.043 -1.035 21.655 1.00 92.81 299 TYR A C 1
ATOM 2469 O O . TYR A 1 299 ? 10.501 -0.163 20.967 1.00 92.81 299 TYR A O 1
ATOM 2477 N N . VAL A 1 300 ? 11.016 -2.333 21.337 1.00 95.00 300 VAL A N 1
ATOM 2478 C CA . VAL A 1 300 ? 10.357 -2.876 20.142 1.00 95.00 300 VAL A CA 1
ATOM 2479 C C . VAL A 1 300 ? 8.861 -2.616 20.214 1.00 95.00 300 VAL A C 1
ATOM 2481 O O . VAL A 1 300 ? 8.291 -2.142 19.235 1.00 95.00 300 VAL A O 1
ATOM 2484 N N . LYS A 1 301 ? 8.227 -2.838 21.371 1.00 94.50 301 LYS A N 1
ATOM 2485 C CA . LYS A 1 301 ? 6.801 -2.563 21.560 1.00 94.50 301 LYS A CA 1
ATOM 2486 C C . LYS A 1 301 ? 6.458 -1.140 21.124 1.00 94.50 301 LYS A C 1
ATOM 2488 O O . LYS A 1 301 ? 5.619 -0.953 20.252 1.00 94.50 301 LYS A O 1
ATOM 2493 N N . LYS A 1 302 ? 7.170 -0.156 21.674 1.00 84.19 302 LYS A N 1
ATOM 2494 C CA . LYS A 1 302 ? 6.899 1.267 21.444 1.00 84.19 302 LYS A CA 1
ATOM 2495 C C . LYS A 1 302 ? 7.287 1.755 20.046 1.00 84.19 302 LYS A C 1
ATOM 2497 O O . LYS A 1 302 ? 6.601 2.584 19.462 1.00 84.19 302 LYS A O 1
ATOM 2502 N N . ASN A 1 303 ? 8.434 1.321 19.523 1.00 83.00 303 ASN A N 1
ATOM 2503 C CA . ASN A 1 303 ? 9.009 1.916 18.307 1.00 83.00 303 ASN A CA 1
ATOM 2504 C C . ASN A 1 303 ? 8.723 1.117 17.032 1.00 83.00 303 ASN A C 1
ATOM 2506 O O . ASN A 1 303 ? 8.960 1.627 15.933 1.00 83.00 303 ASN A O 1
ATOM 2510 N N . TYR A 1 304 ? 8.253 -0.121 17.169 1.00 87.75 304 TYR A N 1
ATOM 2511 C CA . TYR A 1 304 ? 8.105 -1.046 16.055 1.00 87.75 304 TYR A CA 1
ATOM 2512 C C . TYR A 1 304 ? 6.741 -1.747 16.055 1.00 87.75 304 TYR A C 1
ATOM 2514 O O . TYR A 1 304 ? 6.035 -1.662 15.053 1.00 87.75 304 TYR A O 1
ATOM 2522 N N . ALA A 1 305 ? 6.324 -2.352 17.172 1.00 95.06 305 ALA A N 1
ATOM 2523 C CA . ALA A 1 305 ? 5.086 -3.128 17.228 1.00 95.06 305 ALA A CA 1
ATOM 2524 C C . ALA A 1 305 ? 3.813 -2.271 17.258 1.00 95.06 305 ALA A C 1
ATOM 2526 O O . ALA A 1 305 ? 2.891 -2.554 16.502 1.00 95.06 305 ALA A O 1
ATOM 2527 N N . GLU A 1 306 ? 3.766 -1.205 18.067 1.00 85.12 306 GLU A N 1
ATOM 2528 C CA . GLU A 1 306 ? 2.604 -0.306 18.151 1.00 85.12 306 GLU A CA 1
ATOM 2529 C C . GLU A 1 306 ? 2.171 0.232 16.772 1.00 85.12 306 GLU A C 1
ATOM 2531 O O . GLU A 1 306 ? 1.010 0.028 16.412 1.00 85.12 306 GLU A O 1
ATOM 2536 N N . PRO A 1 307 ? 3.072 0.789 15.936 1.00 76.69 307 PRO A N 1
ATOM 2537 C CA . PRO A 1 307 ? 2.699 1.208 14.585 1.00 76.69 307 PRO A CA 1
ATOM 2538 C C . PRO A 1 307 ? 2.208 0.061 13.689 1.00 76.69 307 PRO A C 1
ATOM 2540 O O . PRO A 1 307 ? 1.283 0.251 12.904 1.00 76.69 307 PRO A O 1
ATOM 2543 N N . ILE A 1 308 ? 2.805 -1.136 13.790 1.00 87.94 308 ILE A N 1
ATOM 2544 C CA . ILE A 1 308 ? 2.355 -2.309 13.020 1.00 87.94 308 ILE A CA 1
ATOM 2545 C C . ILE A 1 308 ? 0.940 -2.695 13.439 1.00 87.94 308 ILE A C 1
ATOM 2547 O O . ILE A 1 308 ? 0.104 -2.935 12.577 1.00 87.94 308 ILE A O 1
ATOM 2551 N N . TRP A 1 309 ? 0.638 -2.727 14.737 1.00 92.12 309 TRP A N 1
ATOM 2552 C CA . TRP A 1 309 ? -0.703 -3.059 15.212 1.00 92.12 309 TRP A CA 1
ATOM 2553 C C . TRP A 1 309 ? -1.744 -2.045 14.754 1.00 92.12 309 TRP A C 1
ATOM 2555 O O . TRP A 1 309 ? -2.836 -2.431 14.347 1.00 92.12 309 TRP A O 1
ATOM 2565 N N . GLU A 1 310 ? -1.403 -0.759 14.763 1.00 75.31 310 GLU A N 1
ATOM 2566 C CA . GLU A 1 310 ? -2.278 0.286 14.236 1.00 75.31 310 GLU A CA 1
ATOM 2567 C C . GLU A 1 310 ? -2.561 0.090 12.743 1.00 75.31 310 GLU A C 1
ATOM 2569 O O . GLU A 1 310 ? -3.716 0.178 12.323 1.00 75.31 310 GLU A O 1
ATOM 2574 N N . TYR A 1 311 ? -1.538 -0.205 11.935 1.00 74.19 311 TYR A N 1
ATOM 2575 C CA . TYR A 1 311 ? -1.711 -0.504 10.510 1.00 74.19 311 TYR A CA 1
ATOM 2576 C C . TYR A 1 311 ? -2.519 -1.782 10.284 1.00 74.19 311 TYR A C 1
ATOM 2578 O O . TYR A 1 311 ? -3.386 -1.819 9.418 1.00 74.19 311 TYR A O 1
ATOM 2586 N N . ALA A 1 312 ? -2.267 -2.812 11.084 1.00 87.38 312 ALA A N 1
ATOM 2587 C CA . ALA A 1 312 ? -2.925 -4.105 11.004 1.00 87.38 312 ALA A CA 1
ATOM 2588 C C . ALA A 1 312 ? -4.432 -4.003 11.258 1.00 87.38 312 ALA A C 1
ATOM 2590 O O . ALA A 1 312 ? -5.202 -4.527 10.462 1.00 87.38 312 ALA A O 1
ATOM 2591 N N . GLU A 1 313 ? -4.871 -3.281 12.292 1.00 79.88 313 GLU A N 1
ATOM 2592 C CA . GLU A 1 313 ? -6.306 -3.030 12.528 1.00 79.88 313 GLU A CA 1
ATOM 2593 C C . GLU A 1 313 ? -6.962 -2.299 11.357 1.00 79.88 313 GLU A C 1
ATOM 2595 O O . GLU A 1 313 ? -8.081 -2.602 10.948 1.00 79.88 313 GLU A O 1
ATOM 2600 N N . GLN A 1 314 ? -6.238 -1.337 10.791 1.00 66.31 314 GLN A N 1
ATOM 2601 C CA . GLN A 1 314 ? -6.690 -0.558 9.648 1.00 66.31 314 GLN A CA 1
ATOM 2602 C C . GLN A 1 314 ? -6.779 -1.409 8.367 1.00 66.31 314 GLN A C 1
ATOM 2604 O O . GLN A 1 314 ? -7.706 -1.246 7.574 1.00 66.31 314 GLN A O 1
ATOM 2609 N N . PHE A 1 315 ? -5.851 -2.346 8.163 1.00 73.12 315 PHE A N 1
ATOM 2610 C CA . PHE A 1 315 ? -5.865 -3.282 7.037 1.00 73.12 315 PHE A CA 1
ATOM 2611 C C . PHE A 1 315 ? -6.867 -4.418 7.211 1.00 73.12 315 PHE A C 1
ATOM 2613 O O . PHE A 1 315 ? -7.447 -4.850 6.217 1.00 73.12 315 PHE A O 1
ATOM 2620 N N . LYS A 1 316 ? -7.126 -4.848 8.451 1.00 76.31 316 LYS A N 1
ATOM 2621 C CA . LYS A 1 316 ? -8.149 -5.844 8.793 1.00 76.31 316 LYS A CA 1
ATOM 2622 C C . LYS A 1 316 ? -9.535 -5.423 8.283 1.00 76.31 316 LYS A C 1
ATOM 2624 O O . LYS A 1 316 ? -10.335 -6.293 7.962 1.00 76.31 316 LYS A O 1
ATOM 2629 N N . ASN A 1 317 ? -9.761 -4.109 8.140 1.00 63.59 317 ASN A N 1
ATOM 2630 C CA . ASN A 1 317 ? -10.822 -3.456 7.363 1.00 63.59 317 ASN A CA 1
ATOM 2631 C C . ASN A 1 317 ? -12.192 -4.146 7.482 1.00 63.59 317 ASN A C 1
ATOM 2633 O O . ASN A 1 317 ? -12.639 -4.786 6.527 1.00 63.59 317 ASN A O 1
ATOM 2637 N N . PRO A 1 318 ? -12.861 -4.033 8.645 1.00 63.09 318 PRO A N 1
ATOM 2638 C CA . PRO A 1 318 ? -14.181 -4.613 8.831 1.00 63.09 318 PRO A CA 1
ATOM 2639 C C . PRO A 1 318 ? -15.158 -3.967 7.845 1.00 63.09 318 PRO A C 1
ATOM 2641 O O . PRO A 1 318 ? -15.434 -2.769 7.923 1.00 63.09 318 PRO A O 1
ATOM 2644 N N . VAL A 1 319 ? -15.668 -4.762 6.910 1.00 69.19 319 VAL A N 1
ATOM 2645 C CA . VAL A 1 319 ? -16.795 -4.367 6.069 1.00 69.19 319 VAL A CA 1
ATOM 2646 C C . VAL A 1 319 ? -18.082 -4.500 6.870 1.00 69.19 319 VAL A C 1
ATOM 2648 O O . VAL A 1 319 ? -18.231 -5.408 7.688 1.00 69.19 319 VAL A O 1
ATOM 2651 N N . ILE A 1 320 ? -19.027 -3.594 6.647 1.00 82.31 320 ILE A N 1
ATOM 2652 C CA . ILE A 1 320 ? -20.342 -3.671 7.278 1.00 82.31 320 ILE A CA 1
ATOM 2653 C C . ILE A 1 320 ? -21.460 -3.693 6.243 1.00 82.31 320 ILE A C 1
ATOM 2655 O O . ILE A 1 320 ? -21.315 -3.216 5.117 1.00 82.31 320 ILE A O 1
ATOM 2659 N N . TRP A 1 321 ? -22.613 -4.215 6.650 1.00 90.56 321 TRP A N 1
ATOM 2660 C CA . TRP A 1 321 ? -23.811 -4.177 5.825 1.00 90.56 321 TRP A CA 1
ATOM 2661 C C . TRP A 1 321 ? -24.291 -2.723 5.613 1.00 90.56 321 TRP A C 1
ATOM 2663 O O . TRP A 1 321 ? -24.408 -1.980 6.592 1.00 90.56 321 TRP A O 1
ATOM 2673 N N . PRO A 1 322 ? -24.599 -2.300 4.370 1.00 94.62 322 PRO A N 1
ATOM 2674 C CA . PRO A 1 322 ? -24.783 -0.886 4.017 1.00 94.62 322 PRO A CA 1
ATOM 2675 C C . PRO A 1 322 ? -26.131 -0.280 4.431 1.00 94.62 322 PRO A C 1
ATOM 2677 O O . PRO A 1 322 ? -26.283 0.939 4.385 1.00 94.62 322 PRO A O 1
ATOM 2680 N N . VAL A 1 323 ? -27.125 -1.094 4.811 1.00 95.38 323 VAL A N 1
ATOM 2681 C CA . VAL A 1 323 ? -28.451 -0.607 5.234 1.00 95.38 323 VAL A CA 1
ATOM 2682 C C . VAL A 1 323 ? -28.840 -1.242 6.576 1.00 95.38 323 VAL A C 1
ATOM 2684 O O . VAL A 1 323 ? -29.393 -2.346 6.606 1.00 95.38 323 VAL A O 1
ATOM 2687 N N . PRO A 1 324 ? -28.533 -0.598 7.715 1.00 90.25 324 PRO A N 1
ATOM 2688 C CA . PRO A 1 324 ? -28.766 -1.179 9.033 1.00 90.25 324 PRO A CA 1
ATOM 2689 C C . PRO A 1 324 ? -30.242 -1.531 9.249 1.00 90.25 324 PRO A C 1
ATOM 2691 O O . PRO A 1 324 ? -31.122 -0.689 9.084 1.00 90.25 324 PRO A O 1
ATOM 2694 N N . GLY A 1 325 ? -30.512 -2.783 9.627 1.00 88.56 325 GLY A N 1
ATOM 2695 C CA . GLY A 1 325 ? -31.870 -3.288 9.860 1.00 88.56 325 GLY A CA 1
ATOM 2696 C C . GLY A 1 325 ? -32.607 -3.808 8.619 1.00 88.56 325 GLY A C 1
ATOM 2697 O O . GLY A 1 325 ? -33.703 -4.341 8.772 1.00 88.56 325 GLY A O 1
ATOM 2698 N N . TYR A 1 326 ? -32.016 -3.724 7.420 1.00 92.62 326 TYR A N 1
ATOM 2699 C CA . TYR A 1 326 ? -32.649 -4.159 6.170 1.00 92.62 326 TYR A CA 1
ATOM 2700 C C . TYR A 1 326 ? -31.725 -5.071 5.362 1.00 92.62 326 TYR A C 1
ATOM 2702 O O . TYR A 1 326 ? -30.766 -4.610 4.756 1.00 92.62 326 TYR A O 1
ATOM 2710 N N . THR A 1 327 ? -32.012 -6.372 5.332 1.00 92.00 327 THR A N 1
ATOM 2711 C CA . THR A 1 327 ? -31.125 -7.394 4.737 1.00 92.00 327 THR A CA 1
ATOM 2712 C C . THR A 1 327 ? -31.705 -8.089 3.504 1.00 92.00 327 THR A C 1
ATOM 2714 O O . THR A 1 327 ? -31.061 -8.958 2.922 1.00 92.00 327 THR A O 1
ATOM 2717 N N . THR A 1 328 ? -32.926 -7.737 3.089 1.00 94.56 328 THR A N 1
ATOM 2718 C CA . THR A 1 328 ? -33.592 -8.393 1.954 1.00 94.56 328 THR A CA 1
ATOM 2719 C C . THR A 1 328 ? -33.020 -7.891 0.631 1.00 94.56 328 THR A C 1
ATOM 2721 O O . THR A 1 328 ? -33.211 -6.731 0.270 1.00 94.56 328 THR A O 1
ATOM 2724 N N . ILE A 1 329 ? -32.360 -8.781 -0.108 1.00 95.06 329 ILE A N 1
ATOM 2725 C CA . ILE A 1 329 ? -31.896 -8.525 -1.474 1.00 95.06 329 ILE A CA 1
ATOM 2726 C C . ILE A 1 329 ? -33.050 -8.819 -2.434 1.00 95.06 329 ILE A C 1
ATOM 2728 O O . ILE A 1 329 ? -33.529 -9.949 -2.503 1.00 95.06 329 ILE A O 1
ATOM 2732 N N . THR A 1 330 ? -33.502 -7.811 -3.174 1.00 91.69 330 THR A N 1
ATOM 2733 C CA . THR A 1 330 ? -34.582 -7.943 -4.166 1.00 91.69 330 THR A CA 1
ATOM 2734 C C . THR A 1 330 ? -34.062 -8.265 -5.557 1.00 91.69 330 THR A C 1
ATOM 2736 O O . THR A 1 330 ? -34.796 -8.824 -6.370 1.00 91.69 330 THR A O 1
ATOM 2739 N N . SER A 1 331 ? -32.795 -7.949 -5.834 1.00 90.50 331 SER A N 1
ATOM 2740 C CA . SER A 1 331 ? -32.131 -8.306 -7.083 1.00 90.50 331 SER A CA 1
ATOM 2741 C C . SER A 1 331 ? -30.641 -8.560 -6.866 1.00 90.50 331 SER A C 1
ATOM 2743 O O . SER A 1 331 ? -29.940 -7.725 -6.301 1.00 90.50 331 SER A O 1
ATOM 2745 N N . GLY A 1 332 ? -30.149 -9.701 -7.350 1.00 89.94 332 GLY A N 1
ATOM 2746 C CA . GLY A 1 332 ? -28.732 -10.073 -7.285 1.00 89.94 332 GLY A CA 1
ATOM 2747 C C . GLY A 1 332 ? -27.889 -9.493 -8.425 1.00 89.94 332 GLY A C 1
ATOM 2748 O O . GLY A 1 332 ? -28.425 -8.934 -9.386 1.00 89.94 332 GLY A O 1
ATOM 2749 N N . PHE A 1 333 ? -26.571 -9.659 -8.319 1.00 86.25 333 PHE A N 1
ATOM 2750 C CA . PHE A 1 333 ? -25.598 -9.351 -9.370 1.00 86.25 333 PHE A CA 1
ATOM 2751 C C . PHE A 1 333 ? -25.678 -10.372 -10.517 1.00 86.25 333 PHE A C 1
ATOM 2753 O O . PHE A 1 333 ? -25.862 -11.565 -10.272 1.00 86.25 333 PHE A O 1
ATOM 2760 N N . GLY A 1 334 ? -25.506 -9.925 -11.765 1.00 82.12 334 GLY A N 1
ATOM 2761 C CA . GLY A 1 334 ? -25.488 -10.797 -12.948 1.00 82.12 334 GLY A CA 1
ATOM 2762 C C . GLY A 1 334 ? -26.625 -10.562 -13.947 1.00 82.12 334 GLY A C 1
ATOM 2763 O O . GLY A 1 334 ? -27.326 -9.552 -13.901 1.00 82.12 334 GLY A O 1
ATOM 2764 N N . MET A 1 335 ? -26.784 -11.479 -14.907 1.00 77.94 335 MET A N 1
ATOM 2765 C CA . MET A 1 335 ? -27.819 -11.380 -15.945 1.00 77.94 335 MET A CA 1
ATOM 2766 C C . MET A 1 335 ? -29.222 -11.518 -15.351 1.00 77.94 335 MET A C 1
ATOM 2768 O O . MET A 1 335 ? -29.519 -12.500 -14.672 1.00 77.94 335 MET A O 1
ATOM 2772 N N . ARG A 1 336 ? -30.096 -10.550 -15.643 1.00 74.38 336 ARG A N 1
ATOM 2773 C CA . ARG A 1 336 ? -31.511 -10.579 -15.252 1.00 74.38 336 ARG A CA 1
ATOM 2774 C C . ARG A 1 336 ? -32.395 -9.887 -16.279 1.00 74.38 336 ARG A C 1
ATOM 2776 O O . ARG A 1 336 ? -31.931 -9.048 -17.049 1.00 74.38 336 ARG A O 1
ATOM 2783 N N . VAL A 1 337 ? -33.695 -10.168 -16.243 1.00 71.88 337 VAL A N 1
ATOM 2784 C CA . VAL A 1 337 ? -34.683 -9.335 -16.939 1.00 71.88 337 VAL A CA 1
ATOM 2785 C C . VAL A 1 337 ? -34.753 -7.982 -16.227 1.00 71.88 337 VAL A C 1
ATOM 2787 O O . VAL A 1 337 ? -35.009 -7.900 -15.025 1.00 71.88 337 VAL A O 1
ATOM 2790 N N . HIS A 1 338 ? -34.481 -6.908 -16.960 1.00 66.81 338 HIS A N 1
ATOM 2791 C CA . HIS A 1 338 ? -34.471 -5.553 -16.433 1.00 66.81 338 HIS A CA 1
ATOM 2792 C C . HIS A 1 338 ? -35.900 -5.096 -16.119 1.00 66.81 338 HIS A C 1
ATOM 2794 O O . HIS A 1 338 ? -36.721 -4.958 -17.026 1.00 66.81 338 HIS A O 1
ATOM 2800 N N . SER A 1 339 ? -36.182 -4.784 -14.853 1.00 66.56 339 SER A N 1
ATOM 2801 C CA . SER A 1 339 ? -37.536 -4.513 -14.337 1.00 66.56 339 SER A CA 1
ATOM 2802 C C . SER A 1 339 ? -38.272 -3.352 -15.019 1.00 66.56 339 SER A C 1
ATOM 2804 O O . SER A 1 339 ? -39.496 -3.350 -15.049 1.00 66.56 339 SER A O 1
ATOM 2806 N N . ILE A 1 340 ? -37.545 -2.389 -15.594 1.00 64.06 340 ILE A N 1
ATOM 2807 C CA . ILE A 1 340 ? -38.133 -1.222 -16.285 1.00 64.06 340 ILE A CA 1
ATOM 2808 C C . ILE A 1 340 ? -38.182 -1.401 -17.806 1.00 64.06 340 ILE A C 1
ATOM 2810 O O . ILE A 1 340 ? -39.062 -0.864 -18.465 1.00 64.06 340 ILE A O 1
ATOM 2814 N N . LEU A 1 341 ? -37.228 -2.140 -18.381 1.00 65.31 341 LEU A N 1
ATOM 2815 C CA . LEU A 1 341 ? -37.052 -2.203 -19.839 1.00 65.31 341 LEU A CA 1
ATOM 2816 C C . LEU A 1 341 ? -37.621 -3.496 -20.436 1.00 65.31 341 LEU A C 1
ATOM 2818 O O . LEU A 1 341 ? -37.779 -3.578 -21.647 1.00 65.31 341 LEU A O 1
ATOM 2822 N N . GLY A 1 342 ? -37.880 -4.516 -19.611 1.00 70.88 342 GLY A N 1
ATOM 2823 C CA . GLY A 1 342 ? -38.386 -5.818 -20.053 1.00 70.88 342 GLY A CA 1
ATOM 2824 C C . GLY A 1 342 ? -37.387 -6.656 -20.860 1.00 70.88 342 GLY A C 1
ATOM 2825 O O . GLY A 1 342 ? -37.760 -7.707 -21.369 1.00 70.88 342 GLY A O 1
ATOM 2826 N N . VAL A 1 343 ? -36.130 -6.215 -20.977 1.00 66.31 343 VAL A N 1
ATOM 2827 C CA . VAL A 1 343 ? -35.059 -6.900 -21.722 1.00 66.31 343 VAL A CA 1
ATOM 2828 C C . VAL A 1 343 ? -34.031 -7.509 -20.777 1.00 66.31 343 VAL A C 1
ATOM 2830 O O . VAL A 1 343 ? -33.822 -6.995 -19.677 1.00 66.31 343 VAL A O 1
ATOM 2833 N N . GLU A 1 344 ? -33.355 -8.576 -21.198 1.00 69.38 344 GLU A N 1
ATOM 2834 C CA . GLU A 1 344 ? -32.209 -9.103 -20.456 1.00 69.38 344 GLU A CA 1
ATOM 2835 C C . GLU A 1 344 ? -31.078 -8.071 -20.410 1.00 69.38 344 GLU A C 1
ATOM 2837 O O . GLU A 1 344 ? -30.614 -7.573 -21.437 1.00 69.38 344 GLU A O 1
ATOM 2842 N N . LYS A 1 345 ? -30.637 -7.729 -19.199 1.00 75.38 345 LYS A N 1
ATOM 2843 C CA . LYS A 1 345 ? -29.535 -6.802 -18.960 1.00 75.38 345 LYS A CA 1
ATOM 2844 C C . LYS A 1 345 ? -28.716 -7.266 -17.763 1.00 75.38 345 LYS A C 1
ATOM 2846 O O . LYS A 1 345 ? -29.249 -7.790 -16.786 1.00 75.38 345 LYS A O 1
ATOM 2851 N N . PHE A 1 346 ? -27.410 -7.047 -17.839 1.00 77.19 346 PHE A N 1
ATOM 2852 C CA . PHE A 1 346 ? -26.511 -7.341 -16.735 1.00 77.19 346 PHE A CA 1
ATOM 2853 C C . PHE A 1 346 ? -26.702 -6.330 -15.598 1.00 77.19 346 PHE A C 1
ATOM 2855 O O . PHE A 1 346 ? -26.737 -5.118 -15.829 1.00 77.19 346 PHE A O 1
ATOM 2862 N N . HIS A 1 347 ? -26.824 -6.832 -14.374 1.00 86.19 347 HIS A N 1
ATOM 2863 C CA . HIS A 1 347 ? -26.936 -6.045 -13.159 1.00 86.19 347 HIS A CA 1
ATOM 2864 C C . HIS A 1 347 ? -25.587 -5.953 -12.449 1.00 86.19 347 HIS A C 1
ATOM 2866 O O . HIS A 1 347 ? -25.057 -6.960 -11.986 1.00 86.19 347 HIS A O 1
ATOM 2872 N N . TYR A 1 348 ? -25.040 -4.741 -12.368 1.00 88.44 348 TYR A N 1
ATOM 2873 C CA . TYR A 1 348 ? -23.681 -4.473 -11.887 1.00 88.44 348 TYR A CA 1
ATOM 2874 C C . TYR A 1 348 ? -23.561 -4.315 -10.358 1.00 88.44 348 TYR A C 1
ATOM 2876 O O . TYR A 1 348 ? -22.549 -3.825 -9.864 1.00 88.44 348 TYR A O 1
ATOM 2884 N N . GLY A 1 349 ? -24.573 -4.748 -9.607 1.00 93.12 349 GLY A N 1
ATOM 2885 C CA . GLY A 1 349 ? -24.608 -4.659 -8.150 1.00 93.12 349 GLY A CA 1
ATOM 2886 C C . GLY A 1 349 ? -25.691 -5.546 -7.542 1.00 93.12 349 GLY A C 1
ATOM 2887 O O . GLY A 1 349 ? -26.227 -6.430 -8.212 1.00 93.12 349 GLY A O 1
ATOM 2888 N N . ILE A 1 350 ? -26.022 -5.293 -6.278 1.00 95.38 350 ILE A N 1
ATOM 2889 C CA . ILE A 1 350 ? -27.187 -5.865 -5.593 1.00 95.38 350 ILE A CA 1
ATOM 2890 C C . ILE A 1 350 ? -28.174 -4.761 -5.223 1.00 95.38 350 ILE A C 1
ATOM 2892 O O . ILE A 1 350 ? -27.764 -3.669 -4.836 1.00 95.38 350 ILE A O 1
ATOM 2896 N N . ASP A 1 351 ? -29.465 -5.075 -5.294 1.00 96.81 351 ASP A N 1
ATOM 2897 C CA . ASP A 1 351 ? -30.539 -4.184 -4.851 1.00 96.81 351 ASP A CA 1
ATOM 2898 C C . ASP A 1 351 ? -31.037 -4.663 -3.482 1.00 96.81 351 ASP A C 1
ATOM 2900 O O . ASP A 1 351 ? -31.486 -5.803 -3.339 1.00 96.81 351 ASP A O 1
ATOM 2904 N N . ILE A 1 352 ? -30.939 -3.802 -2.469 1.00 97.19 352 ILE A N 1
ATOM 2905 C CA . ILE A 1 352 ? -31.330 -4.077 -1.082 1.00 97.19 352 ILE A CA 1
ATOM 2906 C C . ILE A 1 352 ? -32.597 -3.280 -0.775 1.00 97.19 352 ILE A C 1
ATOM 2908 O O . ILE A 1 352 ? -32.580 -2.047 -0.792 1.00 97.19 352 ILE A O 1
ATOM 2912 N N . ALA A 1 353 ? -33.702 -3.973 -0.487 1.00 96.38 353 ALA A N 1
ATOM 2913 C CA . ALA A 1 353 ? -34.969 -3.325 -0.161 1.00 96.38 353 ALA A CA 1
ATOM 2914 C C . ALA A 1 353 ? -34.846 -2.497 1.118 1.00 96.38 353 ALA A C 1
ATOM 2916 O O . ALA A 1 353 ? -34.512 -3.025 2.178 1.00 96.38 353 ALA A O 1
ATOM 2917 N N . ALA A 1 354 ? -35.173 -1.211 1.016 1.00 96.56 354 ALA A N 1
ATOM 2918 C CA . ALA A 1 354 ? -35.144 -0.279 2.130 1.00 96.56 354 ALA A CA 1
ATOM 2919 C C . ALA A 1 354 ? -36.192 0.823 1.911 1.00 96.56 354 ALA A C 1
ATOM 2921 O O . ALA A 1 354 ? -36.294 1.345 0.795 1.00 96.56 354 ALA A O 1
ATOM 2922 N N . PRO A 1 355 ? -36.981 1.196 2.935 1.00 96.25 355 PRO A N 1
ATOM 2923 C CA . PRO A 1 355 ? -37.938 2.285 2.814 1.00 96.25 355 PRO A CA 1
ATOM 2924 C C . PRO A 1 355 ? -37.215 3.610 2.559 1.00 96.25 355 PRO A C 1
ATOM 2926 O O . PRO A 1 355 ? -36.064 3.795 2.962 1.00 96.25 355 PRO A O 1
ATOM 2929 N N . GLU A 1 356 ? -37.901 4.537 1.895 1.00 97.50 356 GLU A N 1
ATOM 2930 C CA . GLU A 1 356 ? -37.343 5.855 1.606 1.00 97.50 356 GLU A CA 1
ATOM 2931 C C . GLU A 1 356 ? -36.966 6.561 2.917 1.00 97.50 356 GLU A C 1
ATOM 2933 O O . GLU A 1 356 ? -37.723 6.539 3.888 1.00 97.50 356 GLU A O 1
ATOM 2938 N N . GLY A 1 357 ? -35.761 7.131 2.973 1.00 96.50 357 GLY A N 1
ATOM 2939 C CA . GLY A 1 357 ? -35.227 7.746 4.192 1.00 96.50 357 GLY A CA 1
ATOM 2940 C C . GLY A 1 357 ? -34.485 6.782 5.131 1.00 96.50 357 GLY A C 1
ATOM 2941 O O . GLY A 1 357 ? -33.917 7.224 6.135 1.00 96.50 357 GLY A O 1
ATOM 2942 N N . ALA A 1 358 ? -34.433 5.476 4.842 1.00 96.56 358 ALA A N 1
ATOM 2943 C CA . ALA A 1 358 ? -33.592 4.562 5.617 1.00 96.56 358 ALA A CA 1
ATOM 2944 C C . ALA A 1 358 ? -32.111 4.989 5.529 1.00 96.56 358 ALA A C 1
ATOM 2946 O O . ALA A 1 358 ? -31.652 5.342 4.439 1.00 96.56 358 ALA A O 1
ATO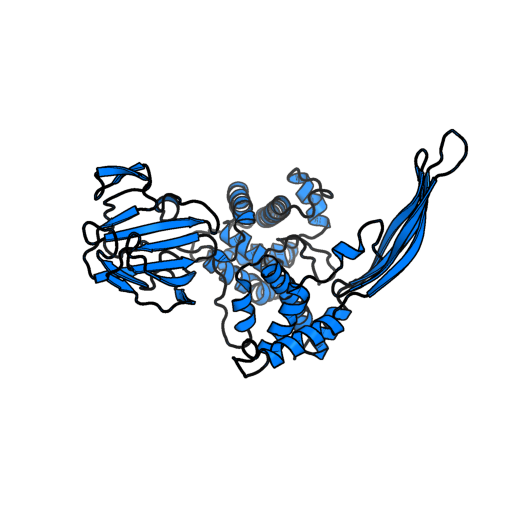M 2947 N N . PRO A 1 359 ? -31.353 4.986 6.643 1.00 97.38 359 PRO A N 1
ATOM 2948 C CA . PRO A 1 359 ? -29.941 5.354 6.618 1.00 97.38 359 PRO A CA 1
ATOM 2949 C C . PRO A 1 359 ? -29.143 4.374 5.755 1.00 97.38 359 PRO A C 1
ATOM 2951 O O . PRO A 1 359 ? -29.224 3.160 5.947 1.00 97.38 359 PRO A O 1
ATOM 2954 N N . VAL A 1 360 ? -28.339 4.919 4.846 1.00 98.50 360 VAL A N 1
ATOM 2955 C CA . VAL A 1 360 ? -27.319 4.184 4.098 1.00 98.50 360 VAL A CA 1
ATOM 2956 C C . VAL A 1 360 ? -25.969 4.525 4.705 1.00 98.50 360 VAL A C 1
ATOM 2958 O O . VAL A 1 360 ? -25.616 5.700 4.834 1.00 98.50 360 VAL A O 1
ATOM 2961 N N . VAL A 1 361 ? -25.224 3.498 5.097 1.00 94.69 361 VAL A N 1
ATOM 2962 C CA . VAL A 1 361 ? -23.915 3.627 5.736 1.00 94.69 361 VAL A CA 1
ATOM 2963 C C . VAL A 1 361 ? -22.807 3.112 4.829 1.00 94.69 361 VAL A C 1
ATOM 2965 O O . VAL A 1 361 ? -23.015 2.204 4.024 1.00 94.69 361 VAL A O 1
ATOM 2968 N N . SER A 1 362 ? -21.612 3.679 4.978 1.00 92.19 362 SER A N 1
ATOM 2969 C CA . SER A 1 362 ? -20.439 3.202 4.253 1.00 92.19 362 SER A CA 1
ATOM 2970 C C . SER A 1 362 ? -20.088 1.773 4.676 1.00 92.19 362 SER A C 1
ATOM 2972 O O . SER A 1 362 ? -19.914 1.507 5.867 1.00 92.19 362 SER A O 1
ATOM 2974 N N . VAL A 1 363 ? -19.945 0.881 3.694 1.00 90.12 363 VAL A N 1
ATOM 2975 C CA . VAL A 1 363 ? -19.467 -0.503 3.847 1.00 90.12 363 VAL A CA 1
ATOM 2976 C C . VAL A 1 363 ? -18.045 -0.526 4.392 1.00 90.12 363 VAL A C 1
ATOM 2978 O O . VAL A 1 363 ? -17.750 -1.306 5.287 1.00 90.12 363 VAL A O 1
ATOM 2981 N N . SER A 1 364 ? -17.174 0.331 3.855 1.00 82.19 364 SER A N 1
ATOM 2982 C CA . SER A 1 364 ? -15.732 0.362 4.129 1.00 82.19 364 SER A CA 1
ATOM 2983 C C . SER A 1 364 ? -15.274 1.777 4.500 1.00 82.19 364 SER A C 1
ATOM 2985 O O . SER A 1 364 ? -16.010 2.752 4.318 1.00 82.19 364 SER A O 1
ATOM 2987 N N . GLY A 1 365 ? -14.063 1.910 5.041 1.00 73.31 365 GLY A N 1
ATOM 2988 C CA . GLY A 1 365 ? -13.454 3.210 5.316 1.00 73.31 365 GLY A CA 1
ATOM 2989 C C . GLY A 1 365 ? -12.797 3.797 4.068 1.00 73.31 365 GLY A C 1
ATOM 2990 O O . GLY A 1 365 ? -12.043 3.108 3.390 1.00 73.31 365 GLY A O 1
ATOM 2991 N N . GLY A 1 366 ? -13.035 5.072 3.761 1.00 68.56 366 GLY A N 1
ATOM 2992 C CA . GLY A 1 366 ? -12.503 5.674 2.539 1.00 68.56 366 GLY A CA 1
ATOM 2993 C C . GLY A 1 366 ? -12.833 7.150 2.355 1.00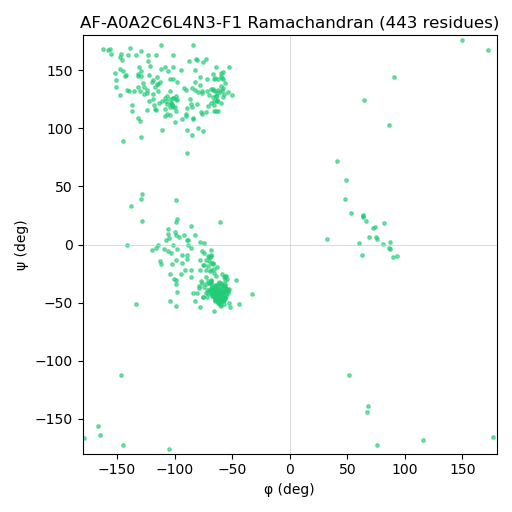 68.56 366 GLY A C 1
ATOM 2994 O O . GLY A 1 366 ? -13.273 7.831 3.285 1.00 68.56 366 GLY A O 1
ATOM 2995 N N . VAL A 1 367 ? -12.612 7.639 1.134 1.00 67.75 367 VAL A N 1
ATOM 2996 C CA . VAL A 1 367 ? -12.990 8.996 0.712 1.00 67.75 367 VAL A CA 1
ATOM 2997 C C . VAL A 1 367 ? -14.275 8.921 -0.106 1.00 67.75 367 VAL A C 1
ATOM 2999 O O . VAL A 1 367 ? -14.354 8.152 -1.067 1.00 67.75 367 VAL A O 1
ATOM 3002 N N . ALA A 1 368 ? -15.278 9.690 0.308 1.00 79.31 368 ALA A N 1
ATOM 3003 C CA . ALA A 1 368 ? -16.604 9.737 -0.283 1.00 79.31 368 ALA A CA 1
ATOM 3004 C C . ALA A 1 368 ? -16.744 10.916 -1.255 1.00 79.31 368 ALA A C 1
ATOM 3006 O O . ALA A 1 368 ? -16.282 12.026 -0.981 1.00 79.31 368 ALA A O 1
ATOM 3007 N N . TYR A 1 369 ? -17.423 10.669 -2.370 1.00 82.75 369 TYR A N 1
ATOM 3008 C CA . TYR A 1 369 ? -17.757 11.656 -3.393 1.00 82.75 369 TYR A CA 1
ATOM 3009 C C . TYR A 1 369 ? -19.244 11.551 -3.710 1.00 82.75 369 TYR A C 1
ATOM 3011 O O . TYR A 1 369 ? -19.756 10.444 -3.885 1.00 82.75 369 TYR A O 1
ATOM 3019 N N . ALA A 1 370 ? -19.928 12.685 -3.73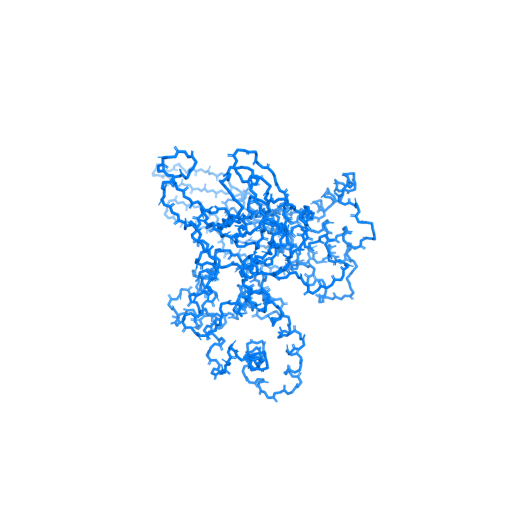1 1.00 91.00 370 ALA A N 1
ATOM 3020 C CA . ALA A 1 370 ? -21.324 12.817 -4.095 1.00 91.00 370 ALA A CA 1
ATOM 3021 C C . ALA A 1 370 ? -21.431 13.060 -5.598 1.00 91.00 370 ALA A C 1
ATOM 3023 O O . ALA A 1 370 ? -20.747 13.910 -6.154 1.00 91.00 370 ALA A O 1
ATOM 3024 N N . GLU A 1 371 ? -22.324 12.336 -6.253 1.00 92.19 371 GLU A N 1
ATOM 3025 C CA . GLU A 1 371 ? -22.521 12.434 -7.692 1.00 92.19 371 GLU A CA 1
ATOM 3026 C C . GLU A 1 371 ? -24.015 12.346 -8.030 1.00 92.19 371 GLU A C 1
ATOM 3028 O O . GLU A 1 371 ? -24.851 11.915 -7.222 1.00 92.19 371 GLU A O 1
ATOM 3033 N N . TYR A 1 372 ? -24.365 12.764 -9.247 1.00 93.62 372 TYR A N 1
ATOM 3034 C CA . TYR A 1 372 ? -25.726 12.668 -9.767 1.00 93.62 372 TYR A CA 1
ATOM 3035 C C . TYR A 1 372 ? -25.742 12.245 -11.237 1.00 93.62 372 TYR A C 1
ATOM 3037 O O . TYR A 1 372 ? -25.040 12.820 -12.066 1.00 93.62 372 TYR A O 1
ATOM 3045 N N . GLU A 1 373 ? -26.583 11.265 -11.564 1.00 91.12 373 GLU A N 1
ATOM 3046 C CA . GLU A 1 373 ? -26.805 10.767 -12.922 1.00 91.12 373 GLU A CA 1
ATOM 3047 C C . GLU A 1 373 ? -28.305 10.545 -13.172 1.00 91.12 373 GLU A C 1
ATOM 3049 O O . GLU A 1 373 ? -28.925 9.677 -12.558 1.00 91.12 373 GLU A O 1
ATOM 3054 N N . GLU A 1 374 ? -28.898 11.305 -14.094 1.00 80.38 374 GLU A N 1
ATOM 3055 C CA . GLU A 1 374 ? -30.352 11.322 -14.325 1.00 80.38 374 GLU A CA 1
ATOM 3056 C C . GLU A 1 374 ? -30.911 9.979 -14.840 1.00 80.38 374 GLU A C 1
ATOM 3058 O O . GLU A 1 374 ? -31.856 9.446 -14.261 1.00 80.38 374 GLU A O 1
ATOM 3063 N N . ASP A 1 375 ? -30.283 9.374 -15.853 1.00 78.44 375 ASP A N 1
ATOM 3064 C CA . ASP A 1 375 ? -30.775 8.156 -16.528 1.00 78.44 375 ASP A CA 1
ATOM 3065 C C . ASP A 1 375 ? -30.110 6.844 -16.051 1.00 78.44 375 ASP A C 1
ATOM 3067 O O . ASP A 1 375 ? -30.165 5.800 -16.718 1.00 78.44 375 ASP A O 1
ATOM 3071 N N . GLY A 1 376 ? -29.506 6.877 -14.862 1.00 87.81 376 GLY A N 1
ATOM 3072 C CA . GLY A 1 376 ? -28.749 5.770 -14.283 1.00 87.81 376 GLY A CA 1
ATOM 3073 C C . GLY A 1 376 ? -28.880 5.718 -12.767 1.00 87.81 376 GLY A C 1
ATOM 3074 O O . GLY A 1 376 ? -29.956 5.406 -12.245 1.00 87.81 376 GLY A O 1
ATOM 3075 N N . PHE A 1 377 ? -27.781 5.997 -12.068 1.00 91.38 377 PHE A N 1
ATOM 3076 C CA . PHE A 1 377 ? -27.676 5.841 -10.616 1.00 91.38 377 PHE A CA 1
ATOM 3077 C C . PHE A 1 377 ? -28.507 6.835 -9.784 1.00 91.38 377 PHE A C 1
ATOM 3079 O O . PHE A 1 377 ? -28.662 6.630 -8.580 1.00 91.38 377 PHE A O 1
ATOM 3086 N N . GLY A 1 378 ? -29.076 7.887 -10.376 1.00 96.12 378 GLY A N 1
ATOM 3087 C CA . GLY A 1 378 ? -29.771 8.932 -9.625 1.00 96.12 378 GLY A CA 1
ATOM 3088 C C . GLY A 1 378 ? -28.789 9.728 -8.775 1.00 96.12 378 GLY A C 1
ATOM 3089 O O . GLY A 1 378 ? -27.684 10.023 -9.219 1.00 96.12 378 GLY A O 1
ATOM 3090 N N . LYS A 1 379 ? -29.165 10.067 -7.540 1.00 97.81 379 LYS A N 1
ATOM 3091 C CA . LYS A 1 379 ? -28.195 10.549 -6.547 1.00 97.81 379 LYS A CA 1
ATOM 3092 C C . LYS A 1 379 ? -27.411 9.358 -6.024 1.00 97.81 379 LYS A C 1
ATOM 3094 O O . LYS A 1 379 ? -28.012 8.371 -5.591 1.00 97.81 379 LYS A O 1
ATOM 3099 N N . TYR A 1 380 ? -26.092 9.465 -6.013 1.00 98.31 380 TYR A N 1
ATOM 3100 C CA . TYR A 1 380 ? -25.259 8.387 -5.516 1.00 98.31 380 TYR A CA 1
ATOM 3101 C C . TYR A 1 380 ? -24.003 8.893 -4.823 1.00 98.31 380 TYR A C 1
ATOM 3103 O O . TYR A 1 380 ? -23.563 10.024 -5.019 1.00 98.31 380 TYR A O 1
ATOM 3111 N N . VAL A 1 381 ? -23.445 8.035 -3.977 1.00 98.25 381 VAL A N 1
ATOM 3112 C CA . VAL A 1 381 ? -22.147 8.253 -3.343 1.00 98.25 381 VAL A CA 1
ATOM 3113 C C . VAL A 1 381 ? -21.178 7.198 -3.853 1.00 98.25 381 VAL A C 1
ATOM 3115 O O . VAL A 1 381 ? -21.538 6.027 -3.968 1.00 98.25 381 VAL A O 1
ATOM 3118 N N . ILE A 1 382 ? -19.944 7.604 -4.140 1.00 95.81 382 ILE A N 1
ATOM 3119 C CA . ILE A 1 382 ? -18.822 6.694 -4.365 1.00 95.81 382 ILE A CA 1
ATOM 3120 C C . ILE A 1 382 ? -17.915 6.770 -3.147 1.00 95.81 382 ILE A C 1
ATOM 3122 O O . ILE A 1 382 ? -17.378 7.837 -2.855 1.00 95.81 382 ILE A O 1
ATOM 3126 N N . VAL A 1 383 ? -17.689 5.648 -2.468 1.00 86.81 383 VAL A N 1
ATOM 3127 C CA . VAL A 1 383 ? -16.616 5.537 -1.473 1.00 86.81 383 VAL A CA 1
ATOM 3128 C C . VAL A 1 383 ? -15.454 4.794 -2.105 1.00 86.81 383 VAL A C 1
ATOM 3130 O O . VAL A 1 383 ? -15.628 3.693 -2.623 1.00 86.81 383 VAL A O 1
ATOM 3133 N N . LYS A 1 384 ? -14.265 5.394 -2.067 1.00 80.31 384 LYS A N 1
ATOM 3134 C CA . LYS A 1 384 ? -13.025 4.748 -2.501 1.00 80.31 384 LYS A CA 1
ATOM 3135 C C . LYS A 1 384 ? -12.238 4.343 -1.270 1.00 80.31 384 LYS A C 1
ATOM 3137 O O . LYS A 1 384 ? -11.735 5.209 -0.553 1.00 80.31 384 LYS A O 1
ATOM 3142 N N . ASP A 1 385 ? -12.132 3.040 -1.041 1.00 64.06 385 ASP A N 1
ATOM 3143 C CA . ASP A 1 385 ? -11.315 2.477 0.036 1.00 64.06 385 ASP A CA 1
ATOM 3144 C C . ASP A 1 385 ? -9.952 2.028 -0.473 1.00 64.06 385 ASP A C 1
ATOM 3146 O O . ASP A 1 385 ? -9.387 1.135 0.129 1.00 64.06 385 ASP A O 1
ATOM 3150 N N . GLY A 1 386 ? -9.485 2.568 -1.609 1.00 49.41 386 GLY A N 1
ATOM 3151 C CA . GLY A 1 386 ? -8.229 2.266 -2.316 1.00 49.41 386 GLY A CA 1
ATOM 3152 C C . GLY A 1 386 ? -8.043 0.843 -2.861 1.00 49.41 386 GLY A C 1
ATOM 3153 O O . GLY A 1 386 ? -7.119 0.637 -3.642 1.00 49.41 386 GLY A O 1
ATOM 3154 N N . ILE A 1 387 ? -8.917 -0.111 -2.526 1.00 52.16 387 ILE A N 1
ATOM 3155 C CA . ILE A 1 387 ? -8.990 -1.417 -3.201 1.00 52.16 387 ILE A CA 1
ATOM 3156 C C . ILE A 1 387 ? -10.196 -1.431 -4.134 1.00 52.16 387 ILE A C 1
ATOM 3158 O O . ILE A 1 387 ? -10.081 -1.783 -5.309 1.00 52.16 387 ILE A O 1
ATOM 3162 N N . TYR A 1 388 ? -11.341 -1.013 -3.611 1.00 71.00 388 TYR A N 1
ATOM 3163 C CA . TYR A 1 388 ? -12.632 -1.019 -4.260 1.00 71.00 388 TYR A CA 1
ATOM 3164 C C . TYR A 1 388 ? -13.227 0.388 -4.336 1.00 71.00 388 TYR A C 1
ATOM 3166 O O . TYR A 1 388 ? -12.967 1.282 -3.524 1.00 71.00 388 TYR A O 1
ATOM 3174 N N . GLU A 1 389 ? -14.075 0.560 -5.338 1.00 83.19 389 GLU A N 1
ATOM 3175 C CA . GLU A 1 389 ? -15.050 1.635 -5.407 1.00 83.19 389 GLU A CA 1
ATOM 3176 C C . GLU A 1 389 ? -16.415 1.041 -5.048 1.00 83.19 389 GLU A C 1
ATOM 3178 O O . GLU A 1 389 ? -16.878 0.098 -5.699 1.00 83.19 389 GLU A O 1
ATOM 3183 N N . TYR A 1 390 ? -17.044 1.588 -4.009 1.00 93.44 390 TYR A N 1
ATOM 3184 C CA . TYR A 1 390 ? -18.390 1.227 -3.571 1.00 93.44 390 TYR A CA 1
ATOM 3185 C C . TYR A 1 390 ? -19.349 2.307 -4.050 1.00 93.44 390 TYR A C 1
ATOM 3187 O O . TYR A 1 390 ? -19.198 3.473 -3.683 1.00 93.44 390 TYR A O 1
ATOM 3195 N N . TYR A 1 391 ? -20.323 1.914 -4.858 1.00 97.50 391 TYR A N 1
ATOM 3196 C CA . TYR A 1 391 ? -21.334 2.792 -5.428 1.00 97.50 391 TYR A CA 1
ATOM 3197 C C . TYR A 1 391 ? -22.646 2.592 -4.682 1.00 97.50 391 TYR A C 1
ATOM 3199 O O . TYR A 1 391 ? -23.200 1.497 -4.713 1.00 97.50 391 TYR A O 1
ATOM 3207 N N . TYR A 1 392 ? -23.136 3.649 -4.040 1.00 98.19 392 TYR A N 1
ATOM 3208 C CA . TYR A 1 392 ? -24.382 3.666 -3.276 1.00 98.19 392 TYR A CA 1
ATOM 3209 C C . TYR A 1 392 ? -25.394 4.521 -4.022 1.00 98.19 392 TYR A C 1
ATOM 3211 O O . TYR A 1 392 ? -25.327 5.745 -3.939 1.00 98.19 392 TYR A O 1
ATOM 3219 N N . ALA A 1 393 ? -26.286 3.895 -4.780 1.00 97.94 393 ALA A N 1
ATOM 3220 C CA . ALA A 1 393 ? -27.145 4.580 -5.738 1.00 97.94 393 ALA A CA 1
ATOM 3221 C C . ALA A 1 393 ? -28.628 4.590 -5.352 1.00 97.94 393 ALA A C 1
ATOM 3223 O O . ALA A 1 393 ? -29.053 3.929 -4.402 1.00 97.94 393 ALA A O 1
ATOM 3224 N N . HIS A 1 394 ? -29.397 5.365 -6.120 1.00 97.75 394 HIS A N 1
ATOM 3225 C CA . HIS A 1 394 ? -30.821 5.647 -5.934 1.00 97.75 394 HIS A CA 1
ATOM 3226 C C . HIS A 1 394 ? -31.146 6.400 -4.639 1.00 97.75 394 HIS A C 1
ATOM 3228 O O . HIS A 1 394 ? -32.274 6.354 -4.152 1.00 97.75 394 HIS A O 1
ATOM 3234 N N . LEU A 1 395 ? -30.186 7.145 -4.086 1.00 98.38 395 LEU A N 1
ATOM 3235 C CA . LEU A 1 395 ? -30.358 7.846 -2.817 1.00 98.38 395 LEU A CA 1
ATOM 3236 C C . LEU A 1 395 ? -31.439 8.936 -2.919 1.00 98.38 395 LEU A C 1
ATOM 3238 O O . LEU A 1 395 ? -31.562 9.623 -3.936 1.00 98.38 395 LEU A O 1
ATOM 3242 N N . SER A 1 396 ? -32.227 9.134 -1.864 1.00 98.12 396 SER A N 1
ATOM 3243 C CA . SER A 1 396 ? -33.133 10.289 -1.742 1.00 98.12 396 SER A CA 1
ATOM 3244 C C . SER A 1 396 ? -32.363 11.544 -1.312 1.00 98.12 396 SER A C 1
ATOM 3246 O O . SER A 1 396 ? -32.603 12.643 -1.827 1.00 98.12 396 SER A O 1
ATOM 3248 N N . GLU A 1 397 ? -31.360 11.362 -0.453 1.00 97.62 397 GLU A N 1
ATOM 3249 C CA . GLU A 1 397 ? -30.508 12.405 0.116 1.00 97.62 397 GLU A CA 1
ATOM 3250 C C . GLU A 1 397 ? -29.056 11.925 0.242 1.00 97.62 397 GLU A C 1
ATOM 3252 O O . GLU A 1 397 ? -28.799 10.747 0.501 1.00 97.62 397 GLU A O 1
ATOM 3257 N N . ILE A 1 398 ? -28.114 12.852 0.059 1.00 98.06 398 ILE A N 1
ATOM 3258 C CA . ILE A 1 398 ? -26.681 12.646 0.282 1.00 98.06 398 ILE A CA 1
ATOM 3259 C C . ILE A 1 398 ? -26.292 13.432 1.537 1.00 98.06 398 ILE A C 1
ATOM 3261 O O . ILE A 1 398 ? -26.538 14.634 1.602 1.00 98.06 398 ILE A O 1
ATOM 3265 N N . GLU A 1 399 ? -25.677 12.764 2.516 1.00 96.00 399 GLU A N 1
ATOM 3266 C CA . GLU A 1 399 ? -25.310 13.354 3.819 1.00 96.00 399 GLU A CA 1
ATOM 3267 C C . GLU A 1 399 ? -23.799 13.619 3.956 1.00 96.00 399 GLU A C 1
ATOM 3269 O O . GLU A 1 399 ? -23.292 13.891 5.047 1.00 96.00 399 GLU A O 1
ATOM 3274 N N . ILE A 1 400 ? -23.062 13.554 2.845 1.00 91.19 400 ILE A N 1
ATOM 3275 C CA . ILE A 1 400 ? -21.621 13.819 2.796 1.00 91.19 400 ILE A CA 1
ATOM 3276 C C . ILE A 1 400 ? -21.293 15.029 1.931 1.00 91.19 400 ILE A C 1
ATOM 3278 O O . ILE A 1 400 ? -22.091 15.479 1.111 1.00 91.19 400 ILE A O 1
ATOM 3282 N N . LYS A 1 401 ? -20.082 15.548 2.115 1.00 83.62 401 LYS A N 1
ATOM 3283 C CA . LYS A 1 401 ? -19.439 16.497 1.201 1.00 83.62 401 LYS A CA 1
ATOM 3284 C C . LYS A 1 401 ? -18.421 15.770 0.329 1.00 83.62 401 LYS A C 1
ATOM 3286 O O . LYS A 1 401 ? -17.831 14.789 0.774 1.00 83.62 401 LYS A O 1
ATOM 3291 N N . ASP A 1 402 ? -18.151 16.286 -0.862 1.00 76.25 402 ASP A N 1
ATOM 3292 C CA . ASP A 1 402 ? -17.093 15.733 -1.711 1.00 76.25 402 ASP A CA 1
ATOM 3293 C C . ASP A 1 402 ? -15.735 15.748 -1.015 1.00 76.25 402 ASP A C 1
ATOM 3295 O O . ASP A 1 402 ? -15.342 16.736 -0.386 1.00 76.25 402 ASP A O 1
ATOM 3299 N N . GLY A 1 403 ? -15.021 14.628 -1.117 1.00 64.31 403 GLY A N 1
ATOM 3300 C CA . GLY A 1 403 ? -13.754 14.426 -0.423 1.00 64.31 403 GLY A CA 1
ATOM 3301 C C . GLY A 1 403 ? -13.911 14.151 1.078 1.00 64.31 403 GLY A C 1
ATOM 3302 O O . GLY A 1 403 ? -12.909 14.092 1.796 1.00 64.31 403 GLY A O 1
ATOM 3303 N N . GLN A 1 404 ? -15.138 13.991 1.591 1.00 70.00 404 GLN A N 1
ATOM 3304 C CA . GLN A 1 404 ? -15.364 13.657 2.993 1.00 70.00 404 GLN A CA 1
ATOM 3305 C C . GLN A 1 404 ? -14.837 12.260 3.295 1.00 70.00 404 GLN A C 1
ATOM 3307 O O . GLN A 1 404 ? -15.122 11.292 2.596 1.00 70.00 404 GLN A O 1
ATOM 3312 N N . LYS A 1 405 ? -14.106 12.140 4.399 1.00 64.19 405 LYS A N 1
ATOM 3313 C CA . LYS A 1 405 ? -13.671 10.839 4.897 1.00 64.19 405 LYS A CA 1
ATOM 3314 C C . LYS A 1 405 ? -14.772 10.172 5.693 1.00 64.19 405 LYS A C 1
ATOM 3316 O O . LYS A 1 405 ? -15.433 10.819 6.507 1.00 64.19 405 LYS A O 1
ATOM 3321 N N . VAL A 1 406 ? -14.903 8.872 5.493 1.00 73.75 406 VAL A N 1
ATOM 3322 C CA . VAL A 1 406 ? -15.899 8.033 6.149 1.00 73.75 406 VAL A CA 1
ATOM 3323 C C . VAL A 1 406 ? -15.228 6.783 6.706 1.00 73.75 406 VAL A C 1
ATOM 3325 O O . VAL A 1 406 ? -14.280 6.263 6.121 1.00 73.75 406 VAL A O 1
ATOM 3328 N N . THR A 1 407 ? -15.704 6.303 7.848 1.00 73.31 407 THR A N 1
ATOM 3329 C CA . THR A 1 407 ? -15.373 4.975 8.391 1.00 73.31 407 THR A CA 1
ATOM 3330 C C . THR A 1 407 ? -16.529 4.010 8.117 1.00 73.31 407 THR A C 1
ATOM 3332 O O . THR A 1 407 ? -17.648 4.485 7.870 1.00 73.31 407 THR A O 1
ATOM 3335 N N . PRO A 1 408 ? -16.321 2.680 8.202 1.00 81.38 408 PRO A N 1
ATOM 3336 C CA . PRO A 1 408 ? -17.434 1.735 8.178 1.00 81.38 408 PRO A CA 1
ATOM 3337 C C . PRO A 1 408 ? -18.508 2.165 9.190 1.00 81.38 408 PRO A C 1
ATOM 3339 O O . PRO A 1 408 ? -18.187 2.500 10.333 1.00 81.38 408 PRO A O 1
ATOM 3342 N N . GLY A 1 409 ? -19.766 2.251 8.759 1.00 83.06 409 GLY A N 1
ATOM 3343 C CA . GLY A 1 409 ? -20.888 2.682 9.613 1.00 83.06 409 GLY A CA 1
ATOM 3344 C C . GLY A 1 409 ? -21.222 4.166 9.561 1.00 83.06 409 GLY A C 1
ATOM 3345 O O . GLY A 1 409 ? -22.277 4.561 10.052 1.00 83.06 409 GLY A O 1
ATOM 3346 N N . THR A 1 410 ? -20.381 4.991 8.937 1.00 87.00 410 THR A N 1
ATOM 3347 C CA . THR A 1 410 ? -20.709 6.407 8.726 1.00 87.00 410 THR A CA 1
ATOM 3348 C C . THR A 1 410 ? -21.926 6.514 7.814 1.00 87.00 410 THR A C 1
ATOM 3350 O O . THR A 1 410 ? -21.912 5.936 6.728 1.00 87.00 410 THR A O 1
ATOM 3353 N N . VAL A 1 411 ? -22.959 7.253 8.228 1.00 96.12 411 VAL A N 1
ATOM 3354 C CA . VAL A 1 411 ? -24.117 7.551 7.371 1.00 96.12 411 VAL A CA 1
ATOM 3355 C C . VAL A 1 411 ? -23.649 8.429 6.216 1.00 96.12 411 VAL A C 1
ATOM 3357 O O . VAL A 1 411 ? -23.051 9.480 6.438 1.00 96.12 411 VAL A O 1
ATOM 3360 N N . ILE A 1 412 ? -23.888 7.968 4.991 1.00 97.06 412 ILE A N 1
ATOM 3361 C CA . ILE A 1 412 ? -23.469 8.655 3.764 1.00 97.06 412 ILE A CA 1
ATOM 3362 C C . ILE A 1 412 ? -24.640 9.200 2.947 1.00 97.06 412 ILE A C 1
ATOM 3364 O O . ILE A 1 412 ? -24.465 10.069 2.093 1.00 97.06 412 ILE A O 1
ATOM 3368 N N . GLY A 1 413 ? -25.845 8.719 3.231 1.00 97.94 413 GLY A N 1
ATOM 3369 C CA . GLY A 1 413 ? -27.060 9.163 2.577 1.00 97.94 413 GLY A CA 1
ATOM 3370 C C . GLY A 1 413 ? -28.273 8.385 3.050 1.00 97.94 413 GLY A C 1
ATOM 3371 O O . GLY A 1 413 ? -28.241 7.669 4.057 1.00 97.94 413 GLY A O 1
ATOM 3372 N N . ARG A 1 414 ? -29.356 8.527 2.295 1.00 98.00 414 ARG A N 1
ATOM 3373 C CA . ARG A 1 414 ? -30.657 7.932 2.591 1.00 98.00 414 ARG A CA 1
ATOM 3374 C C . ARG A 1 414 ? -31.153 7.140 1.398 1.00 98.00 414 ARG A C 1
ATOM 3376 O O . ARG A 1 414 ? -31.083 7.628 0.272 1.00 98.00 414 ARG A O 1
ATOM 3383 N N . ALA A 1 415 ? -31.683 5.945 1.638 1.00 98.19 415 ALA A N 1
ATOM 3384 C CA . ALA A 1 415 ? -32.294 5.139 0.589 1.00 98.19 415 ALA A CA 1
ATOM 3385 C C . ALA A 1 415 ? -33.464 5.899 -0.055 1.00 98.19 415 ALA A C 1
ATOM 3387 O O . ALA A 1 415 ? -34.143 6.704 0.596 1.00 98.19 415 ALA A O 1
ATOM 3388 N N . GLY A 1 416 ? -33.683 5.665 -1.342 1.00 97.81 416 GLY A N 1
ATOM 3389 C CA . GLY A 1 416 ? -34.724 6.334 -2.104 1.00 97.81 416 GLY A CA 1
ATOM 3390 C C . GLY A 1 416 ? -34.965 5.657 -3.443 1.00 97.81 416 GLY A C 1
ATOM 3391 O O . GLY A 1 416 ? -34.694 4.471 -3.619 1.00 97.81 416 GLY A O 1
ATOM 3392 N N . SER A 1 417 ? -35.501 6.424 -4.390 1.00 96.69 417 SER A N 1
ATOM 3393 C CA . SER A 1 417 ? -35.860 5.931 -5.721 1.00 96.69 417 SER A CA 1
ATOM 3394 C C . SER A 1 417 ? -35.479 6.919 -6.830 1.00 96.69 417 SER A C 1
ATOM 3396 O O . SER A 1 417 ? -36.202 7.045 -7.818 1.00 96.69 417 SER A O 1
ATOM 3398 N N . THR A 1 418 ? -34.377 7.660 -6.661 1.00 95.94 418 THR A N 1
ATOM 3399 C CA . THR A 1 418 ? -33.905 8.612 -7.683 1.00 95.94 418 THR A CA 1
ATOM 3400 C C . THR A 1 418 ? -33.238 7.902 -8.863 1.00 95.94 418 THR A C 1
ATOM 3402 O O . THR A 1 418 ? -32.748 6.778 -8.740 1.00 95.94 418 THR A O 1
ATOM 3405 N N . GLY A 1 419 ? -33.198 8.569 -10.020 1.00 91.38 419 GLY A N 1
ATOM 3406 C CA . GLY A 1 419 ? -32.697 7.975 -11.258 1.00 91.38 419 GLY A CA 1
ATOM 3407 C C . GLY A 1 419 ? -33.607 6.854 -11.753 1.00 91.38 419 GLY A C 1
ATOM 3408 O O . GLY A 1 419 ? -34.830 6.907 -11.601 1.00 91.38 419 GLY A O 1
ATOM 3409 N N . ARG A 1 420 ? -33.019 5.807 -12.335 1.00 87.19 420 ARG A N 1
ATOM 3410 C CA . ARG A 1 420 ? -33.791 4.731 -12.963 1.00 87.19 420 ARG A CA 1
ATOM 3411 C C . ARG A 1 420 ? -34.137 3.607 -11.979 1.00 87.19 420 ARG A C 1
ATOM 3413 O O . ARG A 1 420 ? -33.534 2.538 -12.023 1.00 87.19 420 ARG A O 1
ATOM 3420 N N . SER A 1 421 ? -35.151 3.837 -11.144 1.00 86.12 421 SER A N 1
ATOM 3421 C CA . SER A 1 421 ? -35.636 2.899 -10.119 1.00 86.12 421 SER A CA 1
ATOM 3422 C C . SER A 1 421 ? -37.160 2.681 -10.182 1.00 86.12 421 SER A C 1
ATOM 3424 O O . SER A 1 421 ? -37.906 3.578 -10.566 1.00 86.12 421 SER A O 1
ATOM 3426 N N . THR A 1 422 ? -37.640 1.486 -9.808 1.00 86.31 422 THR A N 1
ATOM 3427 C CA . THR A 1 422 ? -39.081 1.147 -9.721 1.00 86.31 422 THR A CA 1
ATOM 3428 C C . THR A 1 422 ? -39.686 1.357 -8.332 1.00 86.31 422 THR A C 1
ATOM 3430 O O . THR A 1 422 ? -40.892 1.196 -8.161 1.00 86.31 422 THR A O 1
ATOM 3433 N N . GLY A 1 423 ? -38.864 1.639 -7.325 1.00 90.94 423 GLY A N 1
ATOM 3434 C CA . GLY A 1 423 ? -39.286 1.772 -5.934 1.00 90.94 423 GLY A CA 1
ATOM 3435 C C . GLY A 1 423 ? -38.092 1.910 -4.997 1.00 90.94 423 GLY A C 1
ATOM 3436 O O . GLY A 1 423 ? -36.954 1.671 -5.397 1.00 90.94 423 GLY A O 1
ATOM 3437 N N . SER A 1 424 ? -38.340 2.298 -3.746 1.00 96.94 424 SER A N 1
ATOM 3438 C CA . SER A 1 424 ? -37.252 2.604 -2.814 1.00 96.94 424 SER A CA 1
ATOM 3439 C C . SER A 1 424 ? -36.370 1.389 -2.503 1.00 96.94 424 SER A C 1
ATOM 3441 O O . SER A 1 424 ? -36.865 0.357 -2.045 1.00 96.94 424 SER A O 1
ATOM 3443 N N . HIS A 1 425 ? -35.067 1.524 -2.750 1.00 97.69 425 HIS A N 1
ATOM 3444 C CA . HIS A 1 425 ? -34.033 0.541 -2.421 1.00 97.69 425 HIS A CA 1
ATOM 3445 C C . HIS A 1 425 ? -32.643 1.194 -2.440 1.00 97.69 425 HIS A C 1
ATOM 3447 O O . HIS A 1 425 ? -32.478 2.312 -2.924 1.00 97.69 425 HIS A O 1
ATOM 3453 N N . LEU A 1 426 ? -31.635 0.489 -1.924 1.00 98.12 426 LEU A N 1
ATOM 3454 C CA . LEU A 1 426 ? -30.234 0.808 -2.195 1.00 98.12 426 LEU A CA 1
ATOM 3455 C C . LEU A 1 426 ? -29.727 -0.103 -3.311 1.00 98.12 426 LEU A C 1
ATOM 3457 O O . LEU A 1 426 ? -29.754 -1.322 -3.149 1.00 98.12 426 LEU A O 1
ATOM 3461 N N . HIS A 1 427 ? -29.198 0.477 -4.385 1.00 97.88 427 HIS A N 1
ATOM 3462 C CA . HIS A 1 427 ? -28.331 -0.258 -5.301 1.00 97.88 427 HIS A CA 1
ATOM 3463 C C . HIS A 1 427 ? -26.881 -0.128 -4.824 1.00 97.88 427 HIS A C 1
ATOM 3465 O O . HIS A 1 427 ? -26.347 0.983 -4.775 1.00 97.88 427 HIS A O 1
ATOM 3471 N N . LEU A 1 428 ? -26.257 -1.252 -4.463 1.00 97.81 428 LEU A N 1
ATOM 3472 C CA . LEU A 1 428 ? -24.843 -1.322 -4.099 1.00 97.81 428 LEU A CA 1
ATOM 3473 C C . LEU A 1 428 ? -24.053 -1.998 -5.219 1.00 97.81 428 LEU A C 1
ATOM 3475 O O . LEU A 1 428 ? -24.180 -3.204 -5.431 1.00 97.81 428 LEU A O 1
ATOM 3479 N N . GLY A 1 429 ? -23.196 -1.235 -5.888 1.00 96.62 429 GLY A N 1
ATOM 3480 C CA . GLY A 1 429 ? -22.210 -1.758 -6.830 1.00 96.62 429 GLY A CA 1
ATOM 3481 C C . GLY A 1 429 ? -20.814 -1.767 -6.212 1.00 96.62 429 GLY A C 1
ATOM 3482 O O . GLY A 1 429 ? -20.448 -0.837 -5.495 1.00 96.62 429 GLY A O 1
ATOM 3483 N N . ILE A 1 430 ? -20.019 -2.798 -6.501 1.00 89.69 430 ILE A N 1
ATOM 3484 C CA . ILE A 1 430 ? -18.616 -2.870 -6.079 1.00 89.69 430 ILE A CA 1
ATOM 3485 C C . ILE A 1 430 ? -17.753 -3.256 -7.276 1.00 89.69 430 ILE A C 1
ATOM 3487 O O . ILE A 1 430 ? -18.083 -4.170 -8.034 1.00 89.69 430 ILE A O 1
ATOM 3491 N N . LYS A 1 431 ? -16.621 -2.574 -7.439 1.00 78.19 431 LYS A N 1
ATOM 3492 C CA . LYS A 1 431 ? -15.569 -2.978 -8.376 1.00 78.19 431 LYS A CA 1
ATOM 3493 C C . LYS A 1 431 ? -14.190 -2.654 -7.807 1.00 78.19 431 LYS A C 1
ATOM 3495 O O . LYS A 1 431 ? -14.072 -1.666 -7.083 1.00 78.19 431 LYS A O 1
ATOM 3500 N N . PRO A 1 432 ? -13.142 -3.430 -8.124 1.00 57.50 432 PRO A N 1
ATOM 3501 C CA . PRO A 1 432 ? -11.773 -3.012 -7.852 1.00 57.50 432 PRO A CA 1
ATOM 3502 C C . PRO A 1 432 ? -11.467 -1.684 -8.555 1.00 57.50 432 PRO A C 1
ATOM 3504 O O . PRO A 1 432 ? -11.984 -1.429 -9.647 1.00 57.50 432 PRO A O 1
ATOM 3507 N N . ILE A 1 433 ? -10.605 -0.847 -7.980 1.00 53.78 433 ILE A N 1
ATOM 3508 C CA . ILE A 1 433 ? -10.165 0.390 -8.639 1.00 53.78 433 ILE A CA 1
ATOM 3509 C C . ILE A 1 433 ? -9.490 0.043 -9.975 1.00 53.78 433 ILE A C 1
ATOM 3511 O O . ILE A 1 433 ? -8.515 -0.703 -10.019 1.00 53.78 433 ILE A O 1
ATOM 3515 N N . GLY A 1 434 ? -10.027 0.582 -11.075 1.00 49.94 434 GLY A N 1
ATOM 3516 C CA . GLY A 1 434 ? -9.570 0.283 -12.440 1.00 49.94 434 GLY A CA 1
ATOM 3517 C C . GLY A 1 434 ? -10.006 -1.084 -12.989 1.00 49.94 434 GLY A C 1
ATOM 3518 O O . GLY A 1 434 ? -9.593 -1.448 -14.087 1.00 49.94 434 GLY A O 1
ATOM 3519 N N . GLY A 1 435 ? -10.827 -1.835 -12.248 1.00 52.38 435 GLY A N 1
ATOM 3520 C CA . GLY A 1 435 ? -11.343 -3.149 -12.627 1.00 52.38 435 GLY A CA 1
ATOM 3521 C C . GLY A 1 435 ? -12.814 -3.150 -13.057 1.00 52.38 435 GLY A C 1
ATOM 3522 O O . GLY A 1 435 ? -13.477 -2.114 -13.136 1.00 52.38 435 GLY A O 1
ATOM 3523 N N . ASN A 1 436 ? -13.326 -4.354 -13.326 1.00 67.69 436 ASN A N 1
ATOM 3524 C CA . ASN A 1 436 ? -14.729 -4.598 -13.669 1.00 67.69 436 ASN A CA 1
ATOM 3525 C C . ASN A 1 436 ? -15.592 -4.814 -12.415 1.00 67.69 436 ASN A C 1
ATOM 3527 O O . ASN A 1 436 ? -15.082 -5.211 -11.368 1.00 67.69 436 ASN A O 1
ATOM 3531 N N . TRP A 1 437 ? -16.903 -4.593 -12.542 1.00 78.62 437 TRP A N 1
ATOM 3532 C CA . TRP A 1 437 ? -17.884 -4.892 -11.494 1.00 78.62 437 TRP A CA 1
ATOM 3533 C C . TRP A 1 437 ? -17.836 -6.357 -11.064 1.00 78.62 437 TRP A C 1
ATOM 3535 O O . TRP A 1 437 ? -17.730 -7.255 -11.902 1.00 78.62 437 TRP A O 1
ATOM 3545 N N . ILE A 1 438 ? -17.945 -6.576 -9.758 1.00 69.69 438 ILE A N 1
ATOM 3546 C CA . ILE A 1 438 ? -17.975 -7.895 -9.124 1.00 69.69 438 ILE A CA 1
ATOM 3547 C C . ILE A 1 438 ? -19.250 -8.040 -8.302 1.00 69.69 438 ILE A C 1
ATOM 3549 O O . ILE A 1 438 ? -19.890 -7.044 -7.972 1.00 69.69 438 ILE A O 1
ATOM 3553 N N . ASP A 1 439 ? -19.594 -9.276 -7.945 1.00 83.50 439 ASP A N 1
ATOM 3554 C CA . ASP A 1 439 ? -20.692 -9.535 -7.018 1.00 83.50 439 ASP A CA 1
ATOM 3555 C C . ASP A 1 439 ? -20.360 -8.940 -5.632 1.00 83.50 439 ASP A C 1
ATOM 3557 O O . ASP A 1 439 ? -19.421 -9.416 -4.980 1.00 83.50 439 ASP A O 1
ATOM 3561 N N . PRO A 1 440 ? -21.116 -7.932 -5.148 1.00 89.75 440 PRO A N 1
ATOM 3562 C CA . PRO A 1 440 ? -20.893 -7.322 -3.838 1.00 89.75 440 PRO A CA 1
ATOM 3563 C C . PRO A 1 440 ? -20.904 -8.318 -2.673 1.00 89.75 440 PRO A C 1
ATOM 3565 O O . PRO A 1 440 ? -20.231 -8.096 -1.666 1.00 89.75 440 PRO A O 1
ATOM 3568 N N . LEU A 1 441 ? -21.610 -9.447 -2.801 1.00 84.06 441 LEU A N 1
ATOM 3569 C CA . LEU A 1 441 ? -21.651 -10.489 -1.771 1.00 84.06 441 LEU A CA 1
ATOM 3570 C C . LEU A 1 441 ? -20.330 -11.249 -1.615 1.00 84.06 441 LEU A C 1
ATOM 3572 O O . LEU A 1 441 ? -20.184 -12.011 -0.664 1.00 84.06 441 LEU A O 1
ATOM 3576 N N . GLN A 1 442 ? -19.365 -11.073 -2.518 1.00 75.06 442 GLN A N 1
ATOM 3577 C CA . GLN A 1 442 ? -18.003 -11.580 -2.328 1.00 75.06 442 GLN A CA 1
ATOM 3578 C C . GLN A 1 442 ? -17.185 -10.700 -1.379 1.00 75.06 442 GLN A C 1
ATOM 3580 O O . GLN A 1 442 ? -16.208 -11.173 -0.811 1.00 75.06 442 GLN A O 1
ATOM 3585 N N . VAL A 1 443 ? -17.581 -9.434 -1.217 1.00 70.81 443 VAL A N 1
ATOM 3586 C CA . VAL A 1 443 ? -16.891 -8.459 -0.364 1.00 70.81 443 VAL A CA 1
ATOM 3587 C C . VAL A 1 443 ? -17.570 -8.335 0.994 1.00 70.81 443 VAL A C 1
ATOM 3589 O O . VAL A 1 443 ? -16.878 -8.157 1.980 1.00 70.81 443 VAL A O 1
ATOM 3592 N N . LEU A 1 444 ? -18.899 -8.460 1.062 1.00 74.06 444 LEU A N 1
ATOM 3593 C CA . LEU A 1 444 ? -19.703 -8.290 2.284 1.00 74.06 444 LEU A CA 1
ATOM 3594 C C . LEU A 1 444 ? -19.771 -9.526 3.210 1.00 74.06 444 LEU A C 1
ATOM 3596 O O . LEU A 1 444 ? -20.602 -9.535 4.120 1.00 74.06 444 LEU A O 1
ATOM 3600 N N . LYS A 1 445 ? -18.992 -10.580 2.946 1.00 55.53 445 LYS A N 1
ATOM 3601 C CA . LYS A 1 445 ? -19.062 -11.869 3.658 1.00 55.53 445 LYS A CA 1
ATOM 3602 C C . LYS A 1 445 ? -18.144 -11.962 4.862 1.00 55.53 445 LYS A C 1
ATOM 3604 O O . LYS A 1 445 ? -17.001 -11.468 4.761 1.00 55.53 445 LYS A O 1
#

Mean predicted aligned error: 15.09 Å

Secondary structure (DSSP, 8-state):
---TT-TTGGGSPPHHHHHHHHHHHHHTSS-TTGGG-HHHHHHHHHHHHHHH--EEEEEEEEEEE--TTS--EEEEEEEEEEEEETTEEEEEEEEEEEETTEEEEEEEEEEEEESSHHHHHHHHHHS---SHHHHHHHHHHHHHHHHHHHTT-STHHHHHTTTS--S----GGGS-TTTHHHHHHHHHHH---HHHHHHHHHHHHTT-TT-B-SSSS--BTTTTB-HHHHHHHHHHTT--TTTTTT-HHHHHHHHHHHHHHT-----TTSTTHHHHHHHHHHHHHH-GGGTT-HHHHHHHIIIIIHHHHHHHHHHH-----SSTT---EEE-SEEEE-TTT-SEEEE-EEEEE--TTPEEE-SSSEEEEEEEETTTTEEEEEEE-SSEEEEEEEESEE---TTEEE-TT-EEEE-B--SS-SSSEEEEEEEETTS--B-GGGT--